Protein AF-A0A3T0T457-F1 (afdb_monomer_lite)

Organism: NCBI:txid1328866

Structure (mmCIF, N/CA/C/O backbone):
data_AF-A0A3T0T457-F1
#
_entry.id   AF-A0A3T0T457-F1
#
loop_
_atom_site.group_PDB
_atom_site.id
_atom_site.type_symbol
_atom_site.label_atom_id
_atom_site.label_alt_id
_atom_site.label_comp_id
_atom_site.label_asym_id
_atom_site.label_entity_id
_atom_site.label_seq_id
_atom_site.pdbx_PDB_ins_code
_atom_site.Cartn_x
_atom_site.Cartn_y
_atom_site.Cartn_z
_atom_site.occupancy
_atom_site.B_iso_or_equiv
_atom_site.auth_seq_id
_atom_site.auth_comp_id
_atom_site.auth_asym_id
_atom_site.auth_atom_id
_atom_site.pdbx_PDB_model_num
ATOM 1 N N . MET A 1 1 ? -9.055 -12.510 75.914 1.00 36.12 1 MET A N 1
ATOM 2 C CA . MET A 1 1 ? -7.753 -12.843 76.543 1.00 36.12 1 MET A CA 1
ATOM 3 C C . MET A 1 1 ? -7.324 -14.249 76.112 1.00 36.12 1 MET A C 1
ATOM 5 O O . MET A 1 1 ? -8.163 -15.136 76.120 1.00 36.12 1 MET A O 1
ATOM 9 N N . ARG A 1 2 ? -6.047 -14.472 75.761 1.00 38.47 2 ARG A N 1
ATOM 10 C CA . ARG A 1 2 ? -5.352 -15.776 75.961 1.00 38.47 2 ARG A CA 1
ATOM 11 C C . ARG A 1 2 ? -5.022 -15.879 77.475 1.00 38.47 2 ARG A C 1
ATOM 13 O O . ARG A 1 2 ? -4.857 -14.787 78.027 1.00 38.47 2 ARG A O 1
ATOM 20 N N . PRO A 1 3 ? -4.863 -17.054 78.156 1.00 49.47 3 PRO A N 1
ATOM 21 C CA . PRO A 1 3 ? -3.730 -17.975 77.872 1.00 49.47 3 PRO A CA 1
ATOM 22 C C . PRO A 1 3 ? -3.736 -19.466 78.374 1.00 49.47 3 PRO A C 1
ATOM 24 O O . PRO A 1 3 ? -3.992 -19.708 79.543 1.00 49.47 3 PRO A O 1
ATOM 27 N N . ARG A 1 4 ? -3.123 -20.385 77.580 1.00 38.81 4 ARG A N 1
ATOM 28 C CA . ARG A 1 4 ? -2.201 -21.506 78.007 1.00 38.81 4 ARG A CA 1
ATOM 29 C C . ARG A 1 4 ? -2.805 -22.659 78.885 1.00 38.81 4 ARG A C 1
ATOM 31 O O . ARG A 1 4 ? -3.851 -22.468 79.472 1.00 38.81 4 ARG A O 1
ATOM 38 N N . LEU A 1 5 ? -2.258 -23.884 79.074 1.00 37.03 5 LEU A N 1
ATOM 39 C CA . LEU A 1 5 ? -1.148 -24.742 78.541 1.00 37.03 5 LEU A CA 1
ATOM 40 C C . LEU A 1 5 ? -1.567 -26.248 78.760 1.00 37.03 5 LEU A C 1
ATOM 42 O O . LEU A 1 5 ? -2.761 -26.448 78.919 1.00 37.03 5 LEU A O 1
ATOM 46 N N . ARG A 1 6 ? -0.816 -27.381 78.800 1.00 36.47 6 ARG A N 1
ATOM 47 C CA . ARG A 1 6 ? 0.597 -27.898 78.791 1.00 36.47 6 ARG A CA 1
ATOM 48 C C . ARG A 1 6 ? 0.526 -29.351 78.193 1.00 36.47 6 ARG A C 1
ATOM 50 O O . ARG A 1 6 ? -0.531 -29.953 78.273 1.00 36.47 6 ARG A O 1
ATOM 57 N N . ARG A 1 7 ? 1.486 -29.891 77.409 1.00 38.91 7 ARG A N 1
ATOM 58 C CA . ARG A 1 7 ? 2.656 -30.778 77.757 1.00 38.91 7 ARG A CA 1
ATOM 59 C C . ARG A 1 7 ? 2.386 -31.906 78.784 1.00 38.91 7 ARG A C 1
ATOM 61 O O . ARG A 1 7 ? 1.737 -31.598 79.770 1.00 38.91 7 ARG A O 1
ATOM 68 N N . ARG A 1 8 ? 2.970 -33.127 78.768 1.00 38.09 8 ARG A N 1
ATOM 69 C CA . ARG A 1 8 ? 3.827 -34.020 77.896 1.00 38.09 8 ARG A CA 1
ATOM 70 C C . ARG A 1 8 ? 3.791 -35.440 78.579 1.00 38.09 8 ARG A C 1
ATOM 72 O O . ARG A 1 8 ? 3.168 -35.517 79.630 1.00 38.09 8 ARG A O 1
ATOM 79 N N . LEU A 1 9 ? 4.387 -36.583 78.184 1.00 30.64 9 LEU A N 1
ATOM 80 C CA . LEU A 1 9 ? 5.383 -37.071 77.184 1.00 30.64 9 LEU A CA 1
ATOM 81 C C . LEU A 1 9 ? 4.732 -38.168 76.269 1.00 30.64 9 LEU A C 1
ATOM 83 O O . LEU A 1 9 ? 3.527 -38.340 76.387 1.00 30.64 9 LEU A O 1
ATOM 87 N N . LEU A 1 10 ? 5.314 -38.878 75.274 1.00 31.39 10 LEU A N 1
ATOM 88 C CA . LEU A 1 10 ? 6.668 -39.251 74.765 1.00 31.39 10 LEU A CA 1
ATOM 89 C C . LEU A 1 10 ? 7.248 -40.626 75.219 1.00 31.39 10 LEU A C 1
ATOM 91 O O . LEU A 1 10 ? 7.664 -40.768 76.364 1.00 31.39 10 LEU A O 1
ATOM 95 N N . ALA A 1 11 ? 7.368 -41.577 74.275 1.00 28.30 11 ALA A N 1
ATOM 96 C CA . ALA A 1 11 ? 8.232 -42.773 74.306 1.00 28.30 11 ALA A CA 1
ATOM 97 C C . ALA A 1 11 ? 8.593 -43.213 72.860 1.00 28.30 11 ALA A C 1
ATOM 99 O O . ALA A 1 11 ? 7.909 -42.825 71.914 1.00 28.30 11 ALA A O 1
ATOM 100 N N . ALA A 1 12 ? 9.674 -43.980 72.692 1.00 30.36 12 ALA A N 1
ATOM 101 C CA . ALA A 1 12 ? 10.321 -44.392 71.429 1.00 30.36 12 ALA A CA 1
ATOM 102 C C . ALA A 1 12 ? 10.976 -45.784 71.645 1.00 30.36 12 ALA A C 1
ATOM 104 O O . ALA A 1 12 ? 11.014 -46.227 72.790 1.00 30.36 12 ALA A O 1
ATOM 105 N N . ALA A 1 13 ? 11.599 -46.505 70.705 1.00 29.23 13 ALA A N 1
ATOM 106 C CA . ALA A 1 13 ? 11.472 -46.721 69.251 1.00 29.23 13 ALA A CA 1
ATOM 107 C C . ALA A 1 13 ? 12.396 -47.924 68.907 1.00 29.23 13 ALA A C 1
ATOM 109 O O . ALA A 1 13 ? 13.307 -48.216 69.682 1.00 29.23 13 ALA A O 1
ATOM 110 N N . ALA A 1 14 ? 12.219 -48.608 67.771 1.00 27.20 14 ALA A N 1
ATOM 111 C CA . ALA A 1 14 ? 13.146 -49.659 67.318 1.00 27.20 14 ALA A CA 1
ATOM 112 C C . ALA A 1 14 ? 13.167 -49.785 65.784 1.00 27.20 14 ALA A C 1
ATOM 114 O O . ALA A 1 14 ? 12.174 -49.480 65.125 1.00 27.20 14 ALA A O 1
ATOM 115 N N . LEU A 1 15 ? 14.299 -50.231 65.229 1.00 27.52 15 LEU A N 1
ATOM 116 C CA . LEU A 1 15 ? 14.554 -50.350 63.789 1.00 27.52 15 LEU A CA 1
ATOM 117 C C . LEU A 1 15 ? 15.256 -51.686 63.487 1.00 27.52 15 LEU A C 1
ATOM 119 O O . LEU A 1 15 ? 16.107 -52.112 64.265 1.00 27.52 15 LEU A O 1
ATOM 123 N N . ALA A 1 16 ? 14.952 -52.307 62.347 1.00 27.03 16 ALA A N 1
ATOM 124 C CA . ALA A 1 16 ? 15.720 -53.415 61.773 1.00 27.03 16 ALA A CA 1
ATOM 125 C C . ALA A 1 16 ? 15.585 -53.398 60.238 1.00 27.03 16 ALA A C 1
ATOM 127 O O . ALA A 1 16 ? 14.538 -53.009 59.723 1.00 27.03 16 ALA A O 1
ATOM 128 N N . ALA A 1 17 ? 16.632 -53.799 59.513 1.00 27.52 17 ALA A N 1
ATOM 129 C CA . ALA A 1 17 ? 16.682 -53.786 58.047 1.00 27.52 17 ALA A CA 1
ATOM 130 C C . ALA A 1 17 ? 17.483 -54.984 57.498 1.00 27.52 17 ALA A C 1
ATOM 132 O O . ALA A 1 17 ? 18.364 -55.500 58.185 1.00 27.52 17 ALA A O 1
ATOM 133 N N . ALA A 1 18 ? 17.191 -55.403 56.261 1.00 26.31 18 ALA A N 1
ATOM 134 C CA . ALA A 1 18 ? 17.888 -56.473 55.534 1.00 26.31 18 ALA A CA 1
ATOM 135 C C . ALA A 1 18 ? 17.881 -56.203 54.010 1.00 26.31 18 ALA A C 1
ATOM 137 O O . ALA A 1 18 ? 17.063 -55.421 53.527 1.00 26.31 18 ALA A O 1
ATOM 138 N N . VAL A 1 19 ? 18.825 -56.799 53.265 1.00 26.03 19 VAL A N 1
ATOM 139 C CA . VAL A 1 19 ? 19.269 -56.370 51.915 1.00 26.03 19 VAL A CA 1
ATOM 140 C C . VAL A 1 19 ? 19.762 -57.591 51.107 1.00 26.03 19 VAL A C 1
ATOM 142 O O . VAL A 1 19 ? 20.395 -58.451 51.710 1.00 26.03 19 VAL A O 1
ATOM 145 N N . ALA A 1 20 ? 19.625 -57.726 49.776 1.00 26.89 20 ALA A N 1
ATOM 146 C CA . ALA A 1 20 ? 18.696 -57.181 48.760 1.00 26.89 20 ALA A CA 1
ATOM 147 C C . ALA A 1 20 ? 18.979 -57.868 47.387 1.00 26.89 20 ALA A C 1
ATOM 149 O O . ALA A 1 20 ? 19.983 -58.565 47.264 1.00 26.89 20 ALA A O 1
ATOM 150 N N . VAL A 1 21 ? 18.173 -57.556 46.350 1.00 32.72 21 VAL A N 1
ATOM 151 C CA . VAL A 1 21 ? 18.371 -57.850 44.894 1.00 32.72 21 VAL A CA 1
ATOM 152 C C . VAL A 1 21 ? 18.404 -59.357 44.486 1.00 32.72 21 VAL A C 1
ATOM 154 O O . VAL A 1 21 ? 18.547 -60.186 45.382 1.00 32.72 21 VAL A O 1
ATOM 157 N N . PRO A 1 22 ? 18.156 -59.771 43.204 1.00 33.41 22 PRO A N 1
ATOM 158 C CA . PRO A 1 22 ? 18.550 -59.139 41.925 1.00 33.41 22 PRO A CA 1
ATOM 159 C C . PRO A 1 22 ? 17.464 -58.833 40.851 1.00 33.41 22 PRO A C 1
ATOM 161 O O . PRO A 1 22 ? 16.509 -59.573 40.653 1.00 33.41 22 PRO A O 1
ATOM 164 N N . SER A 1 23 ? 17.737 -57.758 40.095 1.00 28.05 23 SER A N 1
ATOM 165 C CA . SER A 1 23 ? 17.578 -57.551 38.631 1.00 28.05 23 SER A CA 1
ATOM 166 C C . SER A 1 23 ? 16.238 -57.712 37.868 1.00 28.05 23 SER A C 1
ATOM 168 O O . SER A 1 23 ? 15.911 -58.770 37.346 1.00 28.05 23 SER A O 1
ATOM 170 N N . ALA A 1 24 ? 15.585 -56.560 37.662 1.00 29.47 24 ALA A N 1
ATOM 171 C CA . ALA A 1 24 ? 15.064 -55.960 36.410 1.00 29.47 24 ALA A CA 1
ATOM 172 C C . ALA A 1 24 ? 14.794 -56.766 35.105 1.00 29.47 24 ALA A C 1
ATOM 174 O O . ALA A 1 24 ? 15.698 -57.380 34.549 1.00 29.47 24 ALA A O 1
ATOM 175 N N . VAL A 1 25 ? 13.635 -56.467 34.484 1.00 26.80 25 VAL A N 1
ATOM 176 C CA . VAL A 1 25 ? 13.472 -55.970 33.085 1.00 26.80 25 VAL A CA 1
ATOM 177 C C . VAL A 1 25 ? 12.367 -54.887 33.100 1.00 26.80 25 VAL A C 1
ATOM 179 O O . VAL A 1 25 ? 11.527 -54.904 33.998 1.00 26.80 25 VAL A O 1
ATOM 182 N N . ALA A 1 26 ? 12.356 -53.933 32.157 1.00 31.86 26 ALA A N 1
ATOM 183 C CA . ALA A 1 26 ? 11.389 -52.825 32.110 1.00 31.86 26 ALA A CA 1
ATOM 184 C C . ALA A 1 26 ? 10.618 -52.728 30.777 1.00 31.86 26 ALA A C 1
ATOM 186 O O . ALA A 1 26 ? 11.188 -52.949 29.712 1.00 31.86 26 ALA A O 1
ATOM 187 N N . VAL A 1 27 ? 9.352 -52.295 30.849 1.00 29.97 27 VAL A N 1
ATOM 188 C CA . VAL A 1 27 ? 8.579 -51.692 29.744 1.00 29.97 27 VAL A CA 1
ATOM 189 C C . VAL A 1 27 ? 7.778 -50.528 30.337 1.00 29.97 27 VAL A C 1
ATOM 191 O O . VAL A 1 27 ? 7.175 -50.681 31.398 1.00 29.97 27 VAL A O 1
ATOM 194 N N . GLY A 1 28 ? 7.804 -49.358 29.696 1.00 27.73 28 GLY A N 1
ATOM 195 C CA . GLY A 1 28 ? 7.124 -48.153 30.182 1.00 27.73 28 GLY A CA 1
ATOM 196 C C . GLY A 1 28 ? 5.763 -47.918 29.523 1.00 27.73 28 GLY A C 1
ATOM 197 O O . GLY A 1 28 ? 5.590 -48.193 28.340 1.00 27.73 28 GLY A O 1
ATOM 198 N N . GLY A 1 29 ? 4.826 -47.345 30.280 1.00 27.73 29 GLY A N 1
ATOM 199 C CA . GLY A 1 29 ? 3.584 -46.760 29.769 1.00 27.73 29 GLY A CA 1
ATOM 200 C C . GLY A 1 29 ? 3.409 -45.362 30.355 1.00 27.73 29 GLY A C 1
ATOM 201 O O . GLY A 1 29 ? 3.376 -45.211 31.575 1.00 27.73 29 GLY A O 1
ATOM 202 N N . ALA A 1 30 ? 3.357 -44.338 29.503 1.00 31.59 30 ALA A N 1
ATOM 203 C CA . ALA A 1 30 ? 3.168 -42.955 29.937 1.00 31.59 30 ALA A CA 1
ATOM 204 C C . ALA A 1 30 ? 1.694 -42.672 30.278 1.00 31.59 30 ALA A C 1
ATOM 206 O O . ALA A 1 30 ? 0.788 -43.309 29.739 1.00 31.59 30 ALA A O 1
ATOM 207 N N . ALA A 1 31 ? 1.456 -41.698 31.160 1.00 31.09 31 ALA A N 1
ATOM 208 C CA . ALA A 1 31 ? 0.109 -41.214 31.452 1.00 31.09 31 ALA A CA 1
ATOM 209 C C . ALA A 1 31 ? -0.543 -40.603 30.190 1.00 31.09 31 ALA A C 1
ATOM 211 O O . ALA A 1 31 ? 0.175 -40.039 29.358 1.00 31.09 31 ALA A O 1
ATOM 212 N N . PRO A 1 32 ? -1.880 -40.683 30.034 1.00 31.78 32 PRO A N 1
ATOM 213 C CA . PRO A 1 32 ? -2.566 -40.060 28.907 1.00 31.78 32 PRO A CA 1
ATOM 214 C C . PRO A 1 32 ? -2.315 -38.549 28.911 1.00 31.78 32 PRO A C 1
ATOM 216 O O . PRO A 1 32 ? -2.485 -37.884 29.935 1.00 31.78 32 PRO A O 1
ATOM 219 N N . ALA A 1 33 ? -1.891 -38.016 27.766 1.00 31.05 33 ALA A N 1
ATOM 220 C CA . ALA A 1 33 ? -1.636 -36.592 27.614 1.00 31.05 33 ALA A CA 1
ATOM 221 C C . ALA A 1 33 ? -2.927 -35.788 27.821 1.00 31.05 33 ALA A C 1
ATOM 223 O O . ALA A 1 33 ? -4.001 -36.193 27.372 1.00 31.05 33 ALA A O 1
ATOM 224 N N . ALA A 1 34 ? -2.810 -34.623 28.462 1.00 31.53 34 ALA A N 1
ATOM 225 C CA . ALA A 1 34 ? -3.880 -33.639 28.431 1.00 31.53 34 ALA A CA 1
ATOM 226 C C . ALA A 1 34 ? -4.144 -33.253 26.969 1.00 31.53 34 ALA A C 1
ATOM 228 O O . ALA A 1 34 ? -3.203 -32.955 26.229 1.00 31.53 34 ALA A O 1
ATOM 229 N N . VAL A 1 35 ? -5.413 -33.261 26.557 1.00 33.94 35 VAL A N 1
ATOM 230 C CA . VAL A 1 35 ? -5.806 -32.698 25.263 1.00 33.94 35 VAL A CA 1
ATOM 231 C C . VAL A 1 35 ? -5.487 -31.211 25.328 1.00 33.94 35 VAL A C 1
ATOM 233 O O . VAL A 1 35 ? -6.087 -30.486 26.120 1.00 33.94 35 VAL A O 1
ATOM 236 N N . ALA A 1 36 ? -4.497 -30.776 24.550 1.00 31.73 36 ALA A N 1
ATOM 237 C CA . ALA A 1 36 ? -4.209 -29.362 24.405 1.00 31.73 36 ALA A CA 1
ATOM 238 C C . ALA A 1 36 ? -5.434 -28.702 23.771 1.00 31.73 36 ALA A C 1
ATOM 240 O O . ALA A 1 36 ? -5.871 -29.123 22.699 1.00 31.73 36 ALA A O 1
ATOM 241 N N . ASP A 1 37 ? -5.984 -27.693 24.442 1.00 31.58 37 ASP A N 1
ATOM 242 C CA . ASP A 1 37 ? -7.051 -26.876 23.883 1.00 31.58 37 ASP A CA 1
ATOM 243 C C . ASP A 1 37 ? -6.456 -26.044 22.744 1.00 31.58 37 ASP A C 1
ATOM 245 O O . ASP A 1 37 ? -5.829 -25.002 22.958 1.00 31.58 37 ASP A O 1
ATOM 249 N N . THR A 1 38 ? -6.548 -26.571 21.522 1.00 33.62 38 THR A N 1
ATOM 250 C CA . THR A 1 38 ? -6.088 -25.893 20.313 1.00 33.62 38 THR A CA 1
ATOM 251 C C . THR A 1 38 ? -7.089 -24.809 19.951 1.00 33.62 38 THR A C 1
ATOM 253 O O . THR A 1 38 ? -7.821 -24.927 18.965 1.00 33.62 38 THR A O 1
ATOM 256 N N . ALA A 1 39 ? -7.092 -23.737 20.745 1.00 35.38 39 ALA A N 1
ATOM 257 C CA . ALA A 1 39 ? -7.623 -22.452 20.334 1.00 35.38 39 ALA A CA 1
ATOM 258 C C . ALA A 1 39 ? -7.032 -22.140 18.954 1.00 35.38 39 ALA A C 1
ATOM 260 O O . ALA A 1 39 ? -5.817 -21.974 18.810 1.00 35.38 39 ALA A O 1
ATOM 261 N N . SER A 1 40 ? -7.885 -22.154 17.928 1.00 32.22 40 SER A N 1
ATOM 262 C CA . SER A 1 40 ? -7.472 -21.925 16.547 1.00 32.22 40 SER A CA 1
ATOM 263 C C . SER A 1 40 ? -6.995 -20.486 16.434 1.00 32.22 40 SER A C 1
ATOM 265 O O . SER A 1 40 ? -7.812 -19.580 16.277 1.00 32.22 40 SER A O 1
ATOM 267 N N . ALA A 1 41 ? -5.682 -20.282 16.565 1.00 50.31 41 ALA A N 1
ATOM 268 C CA . ALA A 1 41 ? -5.071 -18.966 16.537 1.00 50.31 41 ALA A CA 1
ATOM 269 C C . ALA A 1 41 ? -5.491 -18.248 15.252 1.00 50.31 41 ALA A C 1
ATOM 271 O O . ALA A 1 41 ? -5.135 -18.673 14.150 1.00 50.31 41 ALA A O 1
ATOM 272 N N . VAL A 1 42 ? -6.280 -17.182 15.404 1.00 58.69 42 VAL A N 1
ATOM 273 C CA . VAL A 1 42 ? -6.613 -16.287 14.297 1.00 58.69 42 VAL A CA 1
ATOM 274 C C . VAL A 1 42 ? -5.276 -15.756 13.774 1.00 58.69 42 VAL A C 1
ATOM 276 O O . VAL A 1 42 ? -4.505 -15.223 14.575 1.00 58.69 42 VAL A O 1
ATOM 279 N N . PRO A 1 43 ? -4.941 -15.965 12.489 1.00 75.06 43 PRO A N 1
ATOM 280 C CA . PRO A 1 43 ? -3.635 -15.580 11.976 1.00 75.06 43 PRO A CA 1
ATOM 281 C C . PRO A 1 43 ? -3.469 -14.062 12.058 1.00 75.06 43 PRO A C 1
ATOM 283 O O . PRO A 1 43 ? -4.415 -13.331 11.760 1.00 75.06 43 PRO A O 1
ATOM 286 N N . ASP A 1 44 ? -2.263 -13.612 12.427 1.00 90.75 44 AS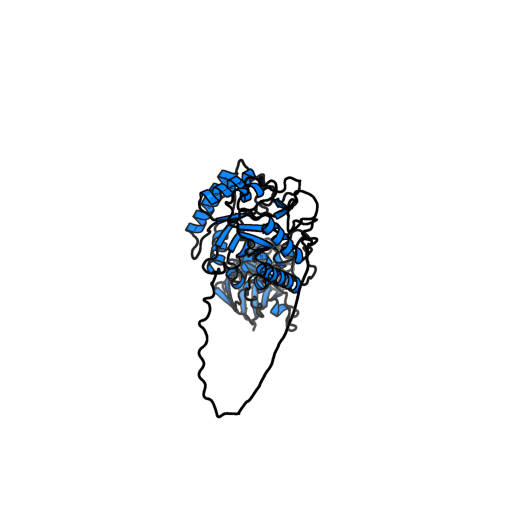P A N 1
ATOM 287 C CA . ASP A 1 44 ? -1.870 -12.200 12.392 1.00 90.75 44 ASP A CA 1
ATOM 288 C C . ASP A 1 44 ? -2.365 -11.538 11.094 1.00 90.75 44 ASP A C 1
ATOM 290 O O . ASP A 1 44 ? -2.108 -12.052 9.998 1.00 90.75 44 ASP A O 1
ATOM 294 N N . LEU A 1 45 ? -3.025 -10.384 11.192 1.00 96.50 45 LEU A N 1
ATOM 295 C CA . LEU A 1 45 ? -3.328 -9.577 10.015 1.00 96.50 45 LEU A CA 1
ATOM 296 C C . LEU A 1 45 ? -2.035 -8.934 9.499 1.00 96.50 45 LEU A C 1
ATOM 298 O O . LEU A 1 45 ? -1.271 -8.321 10.246 1.00 96.50 45 LEU A O 1
ATOM 302 N N . ARG A 1 46 ? -1.792 -9.107 8.205 1.00 97.94 46 ARG A N 1
ATOM 303 C CA . ARG A 1 46 ? -0.632 -8.620 7.460 1.00 97.94 46 ARG A CA 1
ATOM 304 C C . ARG A 1 46 ? -1.198 -7.830 6.298 1.00 97.94 46 ARG A C 1
ATOM 306 O O . ARG A 1 46 ? -1.582 -8.406 5.275 1.00 97.94 46 ARG A O 1
ATOM 313 N N . VAL A 1 47 ? -1.406 -6.544 6.566 1.00 98.62 47 VAL A N 1
ATOM 314 C CA . VAL A 1 47 ? -2.221 -5.653 5.741 1.00 98.62 47 VAL A CA 1
ATOM 315 C C . VAL A 1 47 ? -1.315 -4.814 4.855 1.00 98.62 47 VAL A C 1
ATOM 317 O O . VAL A 1 47 ? -0.475 -4.070 5.356 1.00 98.62 47 VAL A O 1
ATOM 320 N N . SER A 1 48 ? -1.507 -4.902 3.546 1.00 98.50 48 SER A N 1
ATOM 321 C CA . SER A 1 48 ? -0.686 -4.180 2.575 1.00 98.50 48 SER A CA 1
ATOM 322 C C . SER A 1 48 ? -1.513 -3.210 1.756 1.00 98.50 48 SER A C 1
ATOM 324 O O . SER A 1 48 ? -2.427 -3.628 1.044 1.00 98.50 48 SER A O 1
ATOM 326 N N . TYR A 1 49 ? -1.139 -1.932 1.781 1.00 98.31 49 TYR A N 1
ATOM 327 C CA . TYR A 1 49 ? -1.601 -0.991 0.766 1.00 98.31 49 TYR A CA 1
ATOM 328 C C . TYR A 1 49 ? -0.901 -1.246 -0.570 1.00 98.31 49 TYR A C 1
ATOM 330 O O . TYR A 1 49 ? 0.305 -1.509 -0.619 1.00 98.31 49 TYR A O 1
ATOM 338 N N . LEU A 1 50 ? -1.668 -1.132 -1.653 1.00 96.62 50 LEU A N 1
ATOM 339 C CA . LEU A 1 50 ? -1.208 -1.225 -3.034 1.00 96.62 50 LEU A CA 1
ATOM 340 C C . LEU A 1 50 ? -1.735 -0.038 -3.839 1.00 96.62 50 LEU A C 1
ATOM 342 O O . LEU A 1 50 ? -2.915 0.024 -4.178 1.00 96.62 50 LEU A O 1
ATOM 346 N N . GLN A 1 51 ? -0.844 0.898 -4.160 1.00 91.62 51 GLN A N 1
ATOM 347 C CA . GLN A 1 51 ? -1.132 2.076 -4.971 1.00 91.62 51 GLN A CA 1
ATOM 348 C C . GLN A 1 51 ? -1.143 1.684 -6.455 1.00 91.62 51 GLN A C 1
ATOM 350 O O . GLN A 1 51 ? -0.098 1.606 -7.108 1.00 91.62 51 GLN A O 1
ATOM 355 N N . LEU A 1 52 ? -2.329 1.396 -6.990 1.00 86.94 52 LEU A N 1
ATOM 356 C CA . LEU A 1 52 ? -2.484 0.743 -8.297 1.00 86.94 52 LEU A CA 1
ATOM 357 C C . LEU A 1 52 ? -2.095 1.648 -9.476 1.00 86.94 52 LEU A C 1
ATOM 359 O O . LEU A 1 52 ? -1.518 1.171 -10.451 1.00 86.94 52 LEU A O 1
ATOM 363 N N . GLY A 1 53 ? -2.318 2.961 -9.355 1.00 81.31 53 GLY A N 1
ATOM 364 C CA . GLY A 1 53 ? -1.907 3.947 -10.363 1.00 81.31 53 GLY A CA 1
ATOM 365 C C . GLY A 1 53 ? -0.386 4.113 -10.511 1.00 81.31 53 GLY A C 1
ATOM 366 O O . GLY A 1 53 ? 0.082 4.628 -11.523 1.00 81.31 53 GLY A O 1
ATOM 367 N N . ALA A 1 54 ? 0.415 3.651 -9.544 1.00 81.75 54 ALA A N 1
ATOM 368 C CA . ALA A 1 54 ? 1.874 3.763 -9.571 1.00 81.75 54 ALA A CA 1
ATOM 369 C C . ALA A 1 54 ? 2.522 2.594 -10.347 1.00 81.75 54 ALA A C 1
ATOM 371 O O . ALA A 1 54 ? 3.383 1.889 -9.814 1.00 81.75 54 ALA A O 1
ATOM 372 N N . THR A 1 55 ? 2.104 2.355 -11.598 1.00 71.31 55 THR A N 1
ATOM 373 C CA . THR A 1 55 ? 2.343 1.089 -12.332 1.00 71.31 55 THR A CA 1
ATOM 374 C C . THR A 1 55 ? 3.809 0.641 -12.385 1.00 71.31 55 THR A C 1
ATOM 376 O O . THR A 1 55 ? 4.093 -0.542 -12.206 1.00 71.31 55 THR A O 1
ATOM 379 N N . GLY A 1 56 ? 4.758 1.570 -12.547 1.00 71.44 56 GLY A N 1
ATOM 380 C CA . GLY A 1 56 ? 6.196 1.267 -12.562 1.00 71.44 56 GLY A CA 1
ATOM 381 C C . GLY A 1 56 ? 6.740 0.711 -11.235 1.00 71.44 56 GLY A C 1
ATOM 382 O O . GLY A 1 56 ? 7.696 -0.060 -11.243 1.00 71.44 56 GLY A O 1
ATOM 383 N N . SER A 1 57 ? 6.112 1.043 -10.102 1.00 81.25 57 SER A N 1
ATOM 384 C CA . SER A 1 57 ? 6.408 0.444 -8.788 1.00 81.25 57 SER A CA 1
ATOM 385 C C . SER A 1 57 ? 5.651 -0.868 -8.571 1.00 81.25 57 SER A C 1
ATOM 387 O O . SER A 1 57 ? 6.233 -1.845 -8.114 1.00 81.25 57 SER A O 1
ATOM 389 N N . LEU A 1 58 ? 4.387 -0.943 -9.008 1.00 85.06 58 LEU A N 1
ATOM 390 C CA . LEU A 1 58 ? 3.583 -2.171 -9.004 1.00 85.06 58 LEU A CA 1
ATOM 391 C C . LEU A 1 58 ? 4.243 -3.288 -9.840 1.00 85.06 58 LEU A C 1
ATOM 393 O O . LEU A 1 58 ? 4.055 -4.475 -9.570 1.00 85.06 58 LEU A O 1
ATOM 397 N N . ALA A 1 59 ? 5.043 -2.922 -10.845 1.00 77.75 59 ALA A N 1
ATOM 398 C CA . ALA A 1 59 ? 5.863 -3.837 -11.633 1.00 77.75 59 ALA A CA 1
ATOM 399 C C . ALA A 1 59 ? 7.028 -4.475 -10.846 1.00 77.75 59 ALA A C 1
ATOM 401 O O . ALA A 1 59 ? 7.417 -5.584 -11.193 1.00 77.75 59 ALA A O 1
ATOM 402 N N . GLN A 1 60 ? 7.550 -3.812 -9.804 1.00 80.81 60 GLN A N 1
ATOM 403 C CA . GLN A 1 60 ? 8.726 -4.234 -9.019 1.00 80.81 60 GLN A CA 1
ATOM 404 C C . GLN A 1 60 ? 8.401 -5.160 -7.839 1.00 80.81 60 GLN A C 1
ATOM 406 O O . GLN A 1 60 ? 9.302 -5.803 -7.302 1.00 80.81 60 GLN A O 1
ATOM 411 N N . ILE A 1 61 ? 7.136 -5.215 -7.419 1.00 87.56 61 ILE A N 1
ATOM 412 C CA . ILE A 1 61 ? 6.708 -6.004 -6.260 1.00 87.56 61 ILE A CA 1
ATOM 413 C C . ILE A 1 61 ? 6.874 -7.495 -6.564 1.00 87.56 61 ILE A C 1
ATOM 415 O O . ILE A 1 61 ? 6.309 -8.008 -7.533 1.00 87.56 61 ILE A O 1
ATOM 419 N N . ASP A 1 62 ? 7.653 -8.179 -5.725 1.00 87.69 62 ASP A N 1
ATOM 420 C CA . ASP A 1 62 ? 7.864 -9.621 -5.826 1.00 87.69 62 ASP A CA 1
ATOM 421 C C . ASP A 1 62 ? 6.571 -10.363 -5.429 1.00 87.69 62 ASP A C 1
ATOM 423 O O . ASP A 1 62 ? 5.976 -10.023 -4.397 1.00 87.69 62 ASP A O 1
ATOM 427 N N . PRO A 1 63 ? 6.136 -11.394 -6.181 1.00 89.50 63 PRO A N 1
ATOM 428 C CA . PRO A 1 63 ? 4.960 -12.188 -5.827 1.00 89.50 63 PRO A CA 1
ATOM 429 C C . PRO A 1 63 ? 5.001 -12.746 -4.396 1.00 89.50 63 PRO A C 1
ATOM 431 O O . PRO A 1 63 ? 3.953 -12.902 -3.775 1.00 89.50 63 PRO A O 1
ATOM 434 N N . ALA A 1 64 ? 6.188 -12.994 -3.826 1.00 90.81 64 ALA A N 1
ATOM 435 C CA . ALA A 1 64 ? 6.323 -13.449 -2.443 1.00 90.81 64 ALA A CA 1
ATOM 436 C C . ALA A 1 64 ? 5.888 -12.406 -1.390 1.00 90.81 64 ALA A C 1
ATOM 438 O O . ALA A 1 64 ? 5.501 -12.800 -0.291 1.00 90.81 64 ALA A O 1
ATOM 439 N N . GLY A 1 65 ? 5.922 -11.104 -1.703 1.00 93.38 65 GLY A N 1
ATOM 440 C CA . GLY A 1 65 ? 5.406 -10.039 -0.828 1.00 93.38 65 GLY A CA 1
ATOM 441 C C . GLY A 1 65 ? 3.879 -9.952 -0.853 1.00 93.38 65 GLY A C 1
ATOM 442 O O . GLY A 1 65 ? 3.227 -9.874 0.191 1.00 93.38 65 GLY A O 1
ATOM 443 N N . ILE A 1 66 ? 3.294 -10.072 -2.048 1.00 95.12 66 ILE A N 1
ATOM 444 C CA . ILE A 1 66 ? 1.838 -10.147 -2.234 1.00 95.12 66 ILE A CA 1
ATOM 445 C C . ILE A 1 66 ? 1.285 -11.407 -1.545 1.00 95.12 66 ILE A C 1
ATOM 447 O O . ILE A 1 66 ? 0.362 -11.307 -0.741 1.00 95.12 66 ILE A O 1
ATOM 451 N N . ALA A 1 67 ? 1.915 -12.569 -1.745 1.00 94.75 67 ALA A N 1
ATOM 452 C CA . ALA A 1 67 ? 1.537 -13.829 -1.097 1.00 94.75 67 ALA A CA 1
ATOM 453 C C . ALA A 1 67 ? 1.779 -13.869 0.429 1.00 94.75 67 ALA A C 1
ATOM 455 O O . ALA A 1 67 ? 1.203 -14.715 1.119 1.00 94.75 67 ALA A O 1
ATOM 456 N N . ALA A 1 68 ? 2.625 -12.989 0.980 1.00 96.06 68 ALA A N 1
ATOM 457 C CA . ALA A 1 68 ? 2.798 -12.850 2.428 1.00 96.06 68 ALA A CA 1
ATOM 458 C C . ALA A 1 68 ? 1.673 -12.027 3.079 1.00 96.06 68 ALA A C 1
ATOM 460 O O . ALA A 1 68 ? 1.351 -12.241 4.250 1.00 96.06 68 ALA A O 1
ATOM 461 N N . SER A 1 69 ? 1.046 -11.124 2.327 1.00 97.50 69 SER A N 1
ATOM 462 C CA . SER A 1 69 ? -0.117 -10.360 2.785 1.00 97.50 69 SER A CA 1
ATOM 463 C C . SER A 1 69 ? -1.337 -11.282 2.941 1.00 97.50 69 SER A C 1
ATOM 465 O O . SER A 1 69 ? -1.469 -12.277 2.231 1.00 97.50 69 SER A O 1
ATOM 467 N N . ASN A 1 70 ? -2.230 -10.983 3.887 1.00 96.88 70 ASN A N 1
ATOM 468 C CA . ASN A 1 70 ? -3.537 -11.660 4.008 1.00 96.88 70 ASN A CA 1
ATOM 469 C C . ASN A 1 70 ? -4.726 -10.687 4.091 1.00 96.88 70 ASN A C 1
ATOM 471 O O . ASN A 1 70 ? -5.879 -11.117 4.050 1.00 96.88 70 ASN A O 1
ATOM 475 N N . VAL A 1 71 ? -4.448 -9.384 4.129 1.00 98.38 71 VAL A N 1
ATOM 476 C CA . VAL A 1 71 ? -5.388 -8.332 3.748 1.00 98.38 71 VAL A CA 1
ATOM 477 C C . VAL A 1 71 ? -4.673 -7.442 2.738 1.00 98.38 71 VAL A C 1
ATOM 479 O O . VAL A 1 71 ? -3.530 -7.038 2.963 1.00 98.38 71 VAL A O 1
ATOM 482 N N . ILE A 1 72 ? -5.332 -7.138 1.629 1.00 98.62 72 ILE A N 1
ATOM 483 C CA . ILE A 1 72 ? -4.822 -6.246 0.591 1.00 98.62 72 ILE A CA 1
ATOM 484 C C . ILE A 1 72 ? -5.777 -5.066 0.459 1.00 98.62 72 ILE A C 1
ATOM 486 O O . ILE A 1 72 ? -6.993 -5.243 0.390 1.00 98.62 72 ILE A O 1
ATOM 490 N N . VAL A 1 73 ? -5.216 -3.858 0.450 1.00 98.81 73 VAL A N 1
ATOM 491 C CA . VAL A 1 73 ? -5.958 -2.603 0.350 1.00 98.81 73 VAL A CA 1
ATOM 492 C C . VAL A 1 73 ? -5.581 -1.905 -0.951 1.00 98.81 73 VAL A C 1
ATOM 494 O O . VAL A 1 73 ? -4.476 -1.383 -1.110 1.00 98.81 73 VAL A O 1
ATOM 497 N N . PHE A 1 74 ? -6.503 -1.918 -1.907 1.00 98.12 74 PHE A N 1
ATOM 498 C CA . PHE A 1 74 ? -6.336 -1.283 -3.206 1.00 98.12 74 PHE A CA 1
ATOM 499 C C . PHE A 1 74 ? -6.542 0.231 -3.092 1.00 98.12 74 PHE A C 1
ATOM 501 O O . PHE A 1 74 ? -7.654 0.701 -2.847 1.00 98.12 74 PHE A O 1
ATOM 508 N N . ALA A 1 75 ? -5.464 0.989 -3.287 1.00 95.06 75 ALA A N 1
ATOM 509 C CA . ALA A 1 75 ? -5.434 2.446 -3.254 1.00 95.06 75 ALA A CA 1
ATOM 510 C C . ALA A 1 75 ? -5.427 3.008 -4.696 1.00 95.06 75 ALA A C 1
ATOM 512 O O . ALA A 1 75 ? -4.487 2.756 -5.456 1.00 95.06 75 ALA A O 1
ATOM 513 N N . PHE A 1 76 ? -6.436 3.756 -5.151 1.00 93.81 76 PHE A N 1
ATOM 514 C CA . PHE A 1 76 ? -7.686 4.165 -4.485 1.00 93.81 76 PHE A CA 1
ATOM 515 C C . PHE A 1 76 ? -8.868 4.098 -5.467 1.00 93.81 76 PHE A C 1
ATOM 517 O O . PHE A 1 76 ? -8.672 4.079 -6.683 1.00 93.81 76 PHE A O 1
ATOM 524 N N . ALA A 1 77 ? -10.094 4.092 -4.942 1.00 94.38 77 ALA A N 1
ATOM 525 C CA . ALA A 1 77 ? -11.319 4.270 -5.718 1.00 94.38 77 ALA A CA 1
ATOM 526 C C . ALA A 1 77 ? -11.459 5.698 -6.270 1.00 94.38 77 ALA A C 1
ATOM 528 O O . ALA A 1 77 ? -11.022 6.665 -5.645 1.00 94.38 77 ALA A O 1
ATOM 529 N N . ASP A 1 78 ? -12.161 5.843 -7.395 1.00 92.19 78 ASP A N 1
ATOM 530 C CA . ASP A 1 78 ? -12.533 7.156 -7.929 1.00 92.19 78 ASP A CA 1
ATOM 531 C C . ASP A 1 78 ? -13.876 7.626 -7.320 1.00 92.19 78 ASP A C 1
ATOM 533 O O . ASP A 1 78 ? -14.906 7.005 -7.586 1.00 92.19 78 ASP A O 1
ATOM 537 N N . PRO A 1 79 ? -13.943 8.726 -6.542 1.00 91.38 79 PRO A N 1
ATOM 538 C CA . PRO A 1 79 ? -15.207 9.235 -5.995 1.00 91.38 79 PRO A CA 1
ATOM 539 C C . PRO A 1 79 ? -16.188 9.782 -7.058 1.00 91.38 79 PRO A C 1
ATOM 541 O O . PRO A 1 79 ? -17.355 10.047 -6.739 1.00 91.38 79 PRO A O 1
ATOM 544 N N . ALA A 1 80 ? -15.753 9.982 -8.308 1.00 91.31 80 ALA A N 1
ATOM 545 C CA . ALA A 1 80 ? -16.567 10.482 -9.417 1.00 91.31 80 ALA A CA 1
ATOM 546 C C . ALA A 1 80 ? -17.180 9.373 -10.299 1.00 91.31 80 ALA A C 1
ATOM 548 O O . ALA A 1 80 ? -18.298 9.555 -10.794 1.00 91.31 80 ALA A O 1
ATOM 549 N N . SER A 1 81 ? -16.497 8.237 -10.468 1.00 91.50 81 SER A N 1
ATOM 550 C CA . SER A 1 81 ? -16.913 7.110 -11.322 1.00 91.50 81 SER A CA 1
ATOM 551 C C . SER A 1 81 ? -17.816 6.089 -10.613 1.00 91.50 81 SER A C 1
ATOM 553 O O . SER A 1 81 ? -17.792 5.940 -9.396 1.00 91.50 81 SER A O 1
ATOM 555 N N . SER A 1 82 ? -18.603 5.337 -11.387 1.00 94.12 82 SER A N 1
ATOM 556 C CA . SER A 1 82 ? -19.322 4.128 -10.946 1.00 94.12 82 SER A CA 1
ATOM 557 C C . SER A 1 82 ? -18.874 2.864 -11.697 1.00 94.12 82 SER A C 1
ATOM 559 O O . SER A 1 82 ? -19.570 1.856 -11.660 1.00 94.12 82 SER A O 1
ATOM 561 N N . THR A 1 83 ? -17.764 2.934 -12.434 1.00 93.25 83 THR A N 1
ATOM 562 C CA . THR A 1 83 ? -17.241 1.864 -13.295 1.00 93.25 83 THR A CA 1
ATOM 563 C C . THR A 1 83 ? -15.756 1.638 -13.044 1.00 93.25 83 THR A C 1
ATOM 565 O O . THR A 1 83 ? -15.008 2.598 -12.848 1.00 93.25 83 THR A O 1
ATOM 568 N N . ALA A 1 84 ? -15.335 0.380 -13.116 1.00 88.62 84 ALA A N 1
ATOM 569 C CA . ALA A 1 84 ? -13.952 -0.056 -13.036 1.00 88.62 84 ALA A CA 1
ATOM 570 C C . ALA A 1 84 ? -13.082 0.605 -14.117 1.00 88.62 84 ALA A C 1
ATOM 572 O O . ALA A 1 84 ? -13.381 0.504 -15.311 1.00 88.62 84 ALA A O 1
ATOM 573 N N . ASP A 1 85 ? -11.978 1.229 -13.706 1.00 90.38 85 ASP A N 1
ATOM 574 C CA . ASP A 1 85 ? -10.949 1.693 -14.635 1.00 90.38 85 ASP A CA 1
ATOM 575 C C . ASP A 1 85 ? -10.185 0.479 -15.211 1.00 90.38 85 ASP A C 1
ATOM 577 O O . ASP A 1 85 ? -9.732 -0.371 -14.437 1.00 90.38 85 ASP A O 1
ATOM 581 N N . PRO A 1 86 ? -10.007 0.357 -16.543 1.00 88.06 86 PRO A N 1
ATOM 582 C CA . PRO A 1 86 ? -9.347 -0.802 -17.144 1.00 88.06 86 PRO A CA 1
ATOM 583 C C . PRO A 1 86 ? -7.897 -1.033 -16.697 1.00 88.06 86 PRO A C 1
ATOM 585 O O . PRO A 1 86 ? -7.473 -2.187 -16.615 1.00 88.06 86 PRO A O 1
ATOM 588 N N . ALA A 1 87 ? -7.129 0.024 -16.404 1.00 85.12 87 ALA A N 1
ATOM 589 C CA . ALA A 1 87 ? -5.745 -0.123 -15.945 1.00 85.12 87 ALA A CA 1
ATOM 590 C C . ALA A 1 87 ? -5.695 -0.606 -14.486 1.00 85.12 87 ALA A C 1
ATOM 592 O O . ALA A 1 87 ? -4.946 -1.526 -14.157 1.00 85.12 87 ALA A O 1
ATOM 593 N N . THR A 1 88 ? -6.557 -0.048 -13.639 1.00 90.69 88 THR A N 1
ATOM 594 C CA . THR A 1 88 ? -6.751 -0.424 -12.234 1.00 90.69 88 THR A CA 1
ATOM 595 C C . THR A 1 88 ? -7.284 -1.855 -12.109 1.00 90.69 88 THR A C 1
ATOM 597 O O . THR A 1 88 ? -6.788 -2.620 -11.288 1.00 90.69 88 THR A O 1
ATOM 600 N N . LEU A 1 89 ? -8.211 -2.272 -12.979 1.00 93.50 89 LEU A N 1
ATOM 601 C CA . LEU A 1 89 ? -8.700 -3.653 -13.072 1.00 93.50 89 LEU A CA 1
ATOM 602 C C . LEU A 1 89 ? -7.572 -4.636 -13.428 1.00 93.50 89 LEU A C 1
ATOM 604 O O . LEU A 1 89 ? -7.432 -5.672 -12.781 1.00 93.50 89 LEU A O 1
ATOM 608 N N . ALA A 1 90 ? -6.743 -4.312 -14.426 1.00 87.88 90 ALA A N 1
ATOM 609 C CA . ALA A 1 90 ? -5.596 -5.144 -14.798 1.00 87.88 90 ALA A CA 1
ATOM 610 C C . ALA A 1 90 ? -4.541 -5.212 -13.675 1.00 87.88 90 ALA A C 1
ATOM 612 O O . ALA A 1 90 ? -3.955 -6.268 -13.428 1.00 87.88 90 ALA A O 1
ATOM 613 N N . ALA A 1 91 ? -4.338 -4.103 -12.959 1.00 90.75 91 ALA A N 1
ATOM 614 C CA . ALA A 1 91 ? -3.478 -4.021 -11.786 1.00 90.75 91 ALA A CA 1
ATOM 615 C C . ALA A 1 91 ? -3.993 -4.894 -10.621 1.00 90.75 91 ALA A C 1
ATOM 617 O O . ALA A 1 91 ? -3.210 -5.647 -10.044 1.00 90.75 91 ALA A O 1
ATOM 618 N N . MET A 1 92 ? -5.298 -4.858 -10.323 1.00 96.00 92 MET A N 1
ATOM 619 C CA . MET A 1 92 ? -5.945 -5.739 -9.338 1.00 96.00 92 MET A CA 1
ATOM 620 C C . MET A 1 92 ? -5.824 -7.215 -9.725 1.00 96.00 92 MET A C 1
ATOM 622 O O . MET A 1 92 ? -5.443 -8.027 -8.885 1.00 96.00 92 MET A O 1
ATOM 626 N N . GLN A 1 93 ? -6.090 -7.573 -10.989 1.00 94.69 93 GLN A N 1
ATOM 627 C CA . GLN A 1 93 ? -6.003 -8.967 -11.437 1.00 94.69 93 GLN A CA 1
ATOM 628 C C . GLN A 1 93 ? -4.579 -9.520 -11.279 1.00 94.69 93 GLN A C 1
ATOM 630 O O . GLN A 1 93 ? -4.426 -10.599 -10.719 1.00 94.69 93 GLN A O 1
ATOM 635 N N . LYS A 1 94 ? -3.533 -8.754 -11.643 1.00 90.62 94 LYS A N 1
ATOM 636 C CA . LYS A 1 94 ? -2.126 -9.154 -11.413 1.00 90.62 94 LYS A CA 1
ATOM 637 C C . LYS A 1 94 ? -1.860 -9.502 -9.940 1.00 90.62 94 LYS A C 1
ATOM 639 O O . LYS A 1 94 ? -1.104 -10.427 -9.657 1.00 90.62 94 LYS A O 1
ATOM 644 N N . VAL A 1 95 ? -2.436 -8.742 -9.010 1.00 94.75 95 VAL A N 1
ATOM 645 C CA . VAL A 1 95 ? -2.258 -8.950 -7.565 1.00 94.75 95 VAL A CA 1
ATOM 646 C C . VAL A 1 95 ? -3.028 -10.185 -7.094 1.00 94.75 95 VAL A C 1
ATOM 648 O O . VAL A 1 95 ? -2.468 -11.017 -6.388 1.00 94.75 95 VAL A O 1
ATOM 651 N N . ILE A 1 96 ? -4.274 -10.347 -7.538 1.00 96.19 96 ILE A N 1
ATOM 652 C CA . ILE A 1 96 ? -5.134 -11.492 -7.205 1.00 96.19 96 ILE A CA 1
ATOM 653 C C . ILE A 1 96 ? -4.597 -12.809 -7.802 1.00 96.19 96 ILE A C 1
ATOM 655 O O . ILE A 1 96 ? -4.723 -13.865 -7.187 1.00 96.19 96 ILE A O 1
ATOM 659 N N . ASP A 1 97 ? -3.896 -12.760 -8.937 1.00 92.81 97 ASP A N 1
ATOM 660 C CA . ASP A 1 97 ? -3.160 -13.903 -9.501 1.00 92.81 97 ASP A CA 1
ATOM 661 C C . ASP A 1 97 ? -1.940 -14.324 -8.646 1.00 92.81 97 ASP A C 1
ATOM 663 O O . ASP A 1 97 ? -1.334 -15.369 -8.899 1.00 92.81 97 ASP A O 1
ATOM 667 N N . GLN A 1 98 ? -1.543 -13.508 -7.659 1.00 93.44 98 GLN A N 1
ATOM 668 C CA . GLN A 1 98 ? -0.324 -13.661 -6.850 1.00 93.44 98 GLN A CA 1
ATOM 669 C C . GLN A 1 98 ? -0.587 -13.741 -5.335 1.00 93.44 98 GLN A C 1
ATOM 671 O O . GLN A 1 98 ? 0.341 -14.013 -4.572 1.00 93.44 98 GLN A O 1
ATOM 676 N N . GLU A 1 99 ? -1.820 -13.519 -4.874 1.00 94.81 99 GLU A N 1
ATOM 677 C CA . GLU A 1 99 ? -2.165 -13.530 -3.450 1.00 94.81 99 GLU A CA 1
ATOM 678 C C . GLU A 1 99 ? -2.313 -14.941 -2.861 1.00 94.81 99 GLU A C 1
ATOM 680 O O . GLU A 1 99 ? -2.533 -15.939 -3.553 1.00 94.81 99 GLU A O 1
ATOM 685 N N . ALA A 1 100 ? -2.232 -15.037 -1.532 1.00 92.88 100 ALA A N 1
ATOM 686 C CA . ALA A 1 100 ? -2.596 -16.260 -0.833 1.00 92.88 100 ALA A CA 1
ATOM 687 C C . ALA A 1 100 ? -4.113 -16.508 -0.932 1.00 92.88 100 ALA A C 1
ATOM 689 O O . ALA A 1 100 ? -4.927 -15.615 -0.695 1.00 92.88 100 ALA A O 1
ATOM 690 N N . LYS A 1 101 ? -4.521 -17.752 -1.217 1.00 91.31 101 LYS A N 1
ATOM 691 C CA . LYS A 1 101 ? -5.945 -18.113 -1.282 1.00 91.31 101 LYS A CA 1
ATOM 692 C C . LYS A 1 101 ? -6.655 -17.777 0.037 1.00 91.31 101 LYS A C 1
ATOM 694 O O . LYS A 1 101 ? -6.410 -18.430 1.051 1.00 91.31 101 LYS A O 1
ATOM 699 N N . GLY A 1 102 ? -7.606 -16.847 -0.024 1.00 91.38 102 GLY A N 1
ATOM 700 C CA . GLY A 1 102 ? -8.368 -16.376 1.135 1.00 91.38 102 GLY A CA 1
ATOM 701 C C . GLY A 1 102 ? -7.902 -15.032 1.701 1.00 91.38 102 GLY A C 1
ATOM 702 O O . GLY A 1 102 ? -8.378 -14.654 2.769 1.00 91.38 102 GLY A O 1
ATOM 703 N N . THR A 1 103 ? -7.011 -14.315 1.008 1.00 96.44 103 THR A N 1
ATOM 704 C CA . THR A 1 103 ? -6.740 -12.896 1.271 1.00 96.44 103 THR A CA 1
ATOM 705 C C . THR A 1 103 ? -8.028 -12.070 1.239 1.00 96.44 103 THR A C 1
ATOM 707 O O . THR A 1 103 ? -8.893 -12.241 0.378 1.00 96.44 103 THR A O 1
ATOM 710 N N . VAL A 1 104 ? -8.158 -11.155 2.199 1.00 97.69 104 VAL A N 1
ATOM 711 C CA . VAL A 1 104 ? -9.252 -10.180 2.257 1.00 97.69 104 VAL A CA 1
ATOM 712 C C . VAL A 1 104 ? -8.878 -8.983 1.390 1.00 97.69 104 VAL A C 1
ATOM 714 O O . VAL A 1 104 ? -8.012 -8.196 1.764 1.00 97.69 104 VAL A O 1
ATOM 717 N N . ASN A 1 105 ? -9.537 -8.827 0.245 1.00 98.62 105 ASN A N 1
ATOM 718 C CA . ASN A 1 105 ? -9.356 -7.658 -0.614 1.00 98.62 105 ASN A CA 1
ATOM 719 C C . ASN A 1 105 ? -10.328 -6.538 -0.229 1.00 98.62 105 ASN A C 1
ATOM 721 O O . ASN A 1 105 ? -11.540 -6.768 -0.136 1.00 98.62 105 ASN A O 1
ATOM 725 N N . LEU A 1 106 ? -9.793 -5.334 -0.040 1.00 98.81 106 LEU A N 1
ATOM 726 C CA . LEU A 1 106 ? -10.507 -4.102 0.289 1.00 98.81 106 LEU A CA 1
ATOM 727 C C . LEU A 1 106 ? -10.212 -3.037 -0.775 1.00 98.81 106 LEU A C 1
ATOM 729 O O . LEU A 1 106 ? -9.077 -2.920 -1.232 1.00 98.81 106 LEU A O 1
ATOM 733 N N . LEU A 1 107 ? -11.210 -2.235 -1.145 1.00 98.38 107 LEU A N 1
ATOM 734 C CA . LEU A 1 107 ? -11.018 -1.051 -1.988 1.00 98.38 107 LEU A CA 1
ATOM 735 C C . LEU A 1 107 ? -11.046 0.208 -1.114 1.00 98.38 107 LEU A C 1
ATOM 737 O O . LEU A 1 107 ? -12.045 0.459 -0.441 1.00 98.38 107 LEU A O 1
ATOM 741 N N . SER A 1 108 ? -9.967 0.990 -1.115 1.00 98.38 108 SER A N 1
ATOM 742 C CA . SER A 1 108 ? -9.870 2.197 -0.290 1.00 98.38 108 SER A CA 1
ATOM 743 C C . SER A 1 108 ? -10.446 3.421 -0.998 1.00 98.38 108 SER A C 1
ATOM 745 O O . SER A 1 108 ? -10.073 3.733 -2.132 1.00 98.38 108 SER A O 1
ATOM 747 N N . LEU A 1 109 ? -11.344 4.132 -0.318 1.00 96.69 109 LEU A N 1
ATOM 748 C CA . LEU A 1 109 ? -11.752 5.491 -0.659 1.00 96.69 109 LEU A CA 1
ATOM 749 C C . LEU A 1 109 ? -10.954 6.449 0.231 1.00 96.69 109 LEU A C 1
ATOM 751 O O . LEU A 1 109 ? -11.236 6.550 1.426 1.00 96.69 109 LEU A O 1
ATOM 755 N N . GLY A 1 110 ? -9.984 7.160 -0.345 1.00 93.44 110 GLY A N 1
ATOM 756 C CA . GLY A 1 110 ? -9.064 7.944 0.468 1.00 93.44 110 GLY A CA 1
ATOM 757 C C . GLY A 1 110 ? -7.918 8.630 -0.265 1.00 93.44 110 GLY A C 1
ATOM 758 O O . GLY A 1 110 ? -8.002 8.910 -1.464 1.00 93.44 110 GLY A O 1
ATOM 759 N N . GLY A 1 111 ? -6.863 8.917 0.497 1.00 82.19 111 GLY A N 1
ATOM 760 C CA . GLY A 1 111 ? -5.642 9.571 0.047 1.00 82.19 111 GLY A CA 1
ATOM 761 C C . GLY A 1 111 ? -5.818 11.034 -0.379 1.00 82.19 111 GLY A C 1
ATOM 762 O O . GLY A 1 111 ? -6.865 11.662 -0.209 1.00 82.19 111 GLY A O 1
ATOM 763 N N . GLN A 1 112 ? -4.762 11.590 -0.980 1.00 69.38 112 GLN A N 1
ATOM 764 C CA . GLN A 1 112 ? -4.650 13.013 -1.342 1.00 69.38 112 GLN A CA 1
ATOM 765 C C . GLN A 1 112 ? -5.749 13.530 -2.300 1.00 69.38 112 GLN A C 1
ATOM 767 O O . GLN A 1 112 ? -5.987 14.734 -2.372 1.00 69.38 112 GLN A O 1
ATOM 772 N N . THR A 1 113 ? -6.420 12.649 -3.046 1.00 75.06 113 THR A N 1
ATOM 773 C CA . THR A 1 113 ? -7.481 13.008 -4.003 1.00 75.06 113 THR A CA 1
ATOM 774 C C . THR A 1 113 ? -8.858 13.189 -3.360 1.00 75.06 113 THR A C 1
ATOM 776 O O . THR A 1 113 ? -9.713 13.848 -3.954 1.00 75.06 113 THR A O 1
ATOM 779 N N . VAL A 1 114 ? -9.092 12.643 -2.161 1.00 88.38 114 VAL A N 1
ATOM 780 C CA . VAL A 1 114 ? -10.369 12.759 -1.443 1.00 88.38 114 VAL A CA 1
ATOM 781 C C . VAL A 1 114 ? -10.294 13.902 -0.434 1.00 88.38 114 VAL A C 1
ATOM 783 O O . VAL A 1 114 ? -9.630 13.795 0.593 1.00 88.38 114 VAL A O 1
ATOM 786 N N . THR A 1 115 ? -11.001 14.999 -0.715 1.00 88.94 115 THR A N 1
ATOM 787 C CA . THR A 1 115 ? -10.991 16.243 0.079 1.00 88.94 115 THR A CA 1
ATOM 788 C C . THR A 1 115 ? -12.382 16.626 0.571 1.00 88.94 115 THR A C 1
ATOM 790 O O . THR A 1 115 ? -13.384 16.214 -0.007 1.00 88.94 115 THR A O 1
ATOM 793 N N . ARG A 1 116 ? -12.473 17.487 1.595 1.00 88.94 116 ARG A N 1
ATOM 794 C CA . ARG A 1 116 ? -13.765 17.997 2.103 1.00 88.94 116 ARG A CA 1
ATOM 795 C C . ARG A 1 116 ? -14.618 18.714 1.043 1.00 88.94 116 ARG A C 1
ATOM 797 O O . ARG A 1 116 ? -15.836 18.776 1.169 1.00 88.94 116 ARG A O 1
ATOM 804 N N . ASP A 1 117 ? -14.002 19.224 -0.021 1.00 87.62 117 ASP A N 1
ATOM 805 C CA . ASP A 1 117 ? -14.713 19.898 -1.115 1.00 87.62 117 ASP A CA 1
ATOM 806 C C . ASP A 1 117 ? -15.363 18.896 -2.088 1.00 87.62 117 ASP A C 1
ATOM 808 O O . ASP A 1 117 ? -16.360 19.210 -2.738 1.00 87.62 117 ASP A O 1
ATOM 812 N N . THR A 1 118 ? -14.827 17.672 -2.166 1.00 88.75 118 THR A N 1
ATOM 813 C CA . THR A 1 118 ? -15.305 16.592 -3.048 1.00 88.75 118 THR A CA 1
ATOM 814 C C . THR A 1 118 ? -16.173 15.572 -2.301 1.00 88.75 118 THR A C 1
ATOM 816 O O . THR A 1 118 ? -17.211 15.139 -2.812 1.00 88.75 118 THR A O 1
ATOM 819 N N . VAL A 1 119 ? -15.799 15.230 -1.067 1.00 93.19 119 VAL A N 1
ATOM 820 C CA . VAL A 1 119 ? -16.464 14.254 -0.195 1.00 93.19 119 VAL A CA 1
ATOM 821 C C . VAL A 1 119 ? -16.864 14.932 1.119 1.00 93.19 119 VAL A C 1
ATOM 823 O O . VAL A 1 119 ? -16.037 15.204 1.984 1.00 93.19 119 VAL A O 1
ATOM 826 N N . ASN A 1 120 ? -18.158 15.215 1.256 1.00 93.56 120 ASN A N 1
ATOM 827 C CA . ASN A 1 120 ? -18.775 15.863 2.417 1.00 93.56 120 ASN A CA 1
ATOM 828 C C . ASN A 1 120 ? -20.225 15.389 2.594 1.00 93.56 120 ASN A C 1
ATOM 830 O O . ASN A 1 120 ? -20.739 14.606 1.794 1.00 93.56 120 ASN A O 1
ATOM 834 N N . THR A 1 121 ? -20.915 15.899 3.614 1.00 93.06 121 THR A N 1
ATOM 835 C CA . THR A 1 121 ? -22.304 15.536 3.944 1.00 93.06 121 THR A CA 1
ATOM 836 C C . THR A 1 121 ? -23.293 15.681 2.782 1.00 93.06 121 THR A C 1
ATOM 838 O O . THR A 1 121 ? -24.263 14.926 2.723 1.00 93.06 121 THR A O 1
ATOM 841 N N . GLY A 1 122 ? -23.048 16.594 1.834 1.00 94.38 122 GLY A N 1
ATOM 842 C CA . GLY A 1 122 ? -23.868 16.762 0.632 1.00 94.38 122 GLY A CA 1
ATOM 843 C C . GLY A 1 122 ? -23.587 15.739 -0.476 1.00 94.38 122 GLY A C 1
ATOM 844 O O . GLY A 1 122 ? -24.480 15.449 -1.270 1.00 94.38 122 GLY A O 1
ATOM 845 N N . THR A 1 123 ? -22.378 15.168 -0.536 1.00 96.19 123 THR A N 1
ATOM 846 C CA . THR A 1 123 ? -21.961 14.221 -1.590 1.00 96.19 123 THR A CA 1
ATOM 847 C C . THR A 1 123 ? -21.849 12.766 -1.121 1.00 96.19 123 THR A C 1
ATOM 849 O O . THR A 1 123 ? -21.926 11.865 -1.956 1.00 96.19 123 THR A O 1
ATOM 852 N N . ALA A 1 124 ? -21.747 12.511 0.189 1.00 95.69 124 ALA A N 1
ATOM 853 C CA . ALA A 1 124 ? -21.467 11.202 0.796 1.00 95.69 124 ALA A CA 1
ATOM 854 C C . ALA A 1 124 ? -22.327 10.047 0.251 1.00 95.69 124 ALA A C 1
ATOM 856 O O . ALA A 1 124 ? -21.797 8.996 -0.096 1.00 95.69 124 ALA A O 1
ATOM 857 N N . SER A 1 125 ? -23.642 10.248 0.116 1.00 95.44 125 SER A N 1
ATOM 858 C CA . SER A 1 125 ? -24.569 9.226 -0.401 1.00 95.44 125 SER A CA 1
ATOM 859 C C . SER A 1 125 ? -24.304 8.873 -1.874 1.00 95.44 125 SER A C 1
ATOM 861 O O . SER A 1 125 ? -24.307 7.700 -2.252 1.00 95.44 125 SER A O 1
ATOM 863 N N . ALA A 1 126 ? -23.987 9.871 -2.706 1.00 96.38 126 ALA A N 1
ATOM 864 C CA . ALA A 1 126 ? -23.651 9.659 -4.113 1.00 96.38 126 ALA A CA 1
ATOM 865 C C . ALA A 1 126 ? -22.272 8.995 -4.270 1.00 96.38 126 ALA A C 1
ATOM 867 O O . ALA A 1 126 ? -22.121 8.087 -5.085 1.00 96.38 126 ALA A O 1
ATOM 868 N N . VAL A 1 127 ? -21.288 9.406 -3.461 1.00 97.06 127 VAL A N 1
ATOM 869 C CA . VAL A 1 127 ? -19.933 8.825 -3.428 1.00 97.06 127 VAL A CA 1
ATOM 870 C C . VAL A 1 127 ? -19.969 7.373 -2.937 1.00 97.06 127 VAL A C 1
ATOM 872 O O . VAL A 1 127 ? -19.377 6.504 -3.568 1.00 97.06 127 VAL A O 1
ATOM 875 N N . GLY A 1 128 ? -20.729 7.078 -1.880 1.00 97.06 128 GLY A N 1
ATOM 876 C CA . GLY A 1 128 ? -20.938 5.712 -1.394 1.00 97.06 128 GLY A CA 1
ATOM 877 C C . GLY A 1 128 ? -21.630 4.824 -2.433 1.00 97.06 128 GLY A C 1
ATOM 878 O O . GLY A 1 128 ? -21.158 3.728 -2.716 1.00 97.06 128 GLY A O 1
ATOM 879 N N . SER A 1 129 ? -22.693 5.319 -3.078 1.00 97.56 129 SER A N 1
ATOM 880 C CA . SER A 1 129 ? -23.395 4.585 -4.148 1.00 97.56 129 SER A CA 1
ATOM 881 C C . SER A 1 129 ? -22.482 4.260 -5.341 1.00 97.56 129 SER A C 1
ATOM 883 O O . SER A 1 129 ? -22.529 3.159 -5.884 1.00 97.56 129 SER A O 1
ATOM 885 N N . ARG A 1 130 ? -21.619 5.207 -5.730 1.00 97.44 130 ARG A N 1
ATOM 886 C CA . ARG A 1 130 ? -20.585 5.039 -6.766 1.00 97.44 130 ARG A CA 1
ATOM 887 C C . ARG A 1 130 ? -19.517 4.015 -6.398 1.00 97.44 130 ARG A C 1
ATOM 889 O O . ARG A 1 130 ? -19.133 3.219 -7.249 1.00 97.44 130 ARG A O 1
ATOM 896 N N . LEU A 1 131 ? -19.057 4.036 -5.148 1.00 97.38 131 LEU A N 1
ATOM 897 C CA . LEU A 1 131 ? -18.061 3.103 -4.628 1.00 97.38 131 LEU A CA 1
ATOM 898 C C . LEU A 1 131 ? -18.589 1.662 -4.635 1.00 97.38 131 LEU A C 1
ATOM 900 O O . LEU A 1 131 ? -17.888 0.758 -5.080 1.00 97.38 131 LEU A O 1
ATOM 904 N N . LEU A 1 132 ? -19.843 1.455 -4.219 1.00 98.31 132 LEU A N 1
ATOM 905 C CA . LEU A 1 132 ? -20.500 0.146 -4.301 1.00 98.31 132 LEU A CA 1
ATOM 906 C C . LEU A 1 132 ? -20.620 -0.336 -5.756 1.00 98.31 132 LEU A C 1
ATOM 908 O O . LEU A 1 132 ? -20.218 -1.457 -6.056 1.00 98.31 132 LEU A O 1
ATOM 912 N N . ALA A 1 133 ? -21.073 0.525 -6.674 1.00 98.38 133 ALA A N 1
ATOM 913 C CA . ALA A 1 133 ? -21.173 0.192 -8.097 1.00 98.38 133 ALA A CA 1
ATOM 914 C C . ALA A 1 133 ? -19.806 -0.121 -8.746 1.00 98.38 133 ALA A C 1
ATOM 916 O O . ALA A 1 133 ? -19.706 -1.048 -9.546 1.00 98.38 133 ALA A O 1
ATOM 917 N N . GLN A 1 134 ? -18.734 0.585 -8.360 1.00 97.69 134 GLN A N 1
ATOM 918 C CA . GLN A 1 134 ? -17.364 0.224 -8.749 1.00 97.69 134 GLN A CA 1
ATOM 919 C C . GLN A 1 134 ? -16.990 -1.175 -8.254 1.00 97.69 134 GLN A C 1
ATOM 921 O O . GLN A 1 134 ? -16.451 -1.957 -9.028 1.00 97.69 134 GLN A O 1
ATOM 926 N N . ILE A 1 135 ? -17.275 -1.511 -6.992 1.00 98.50 135 ILE A N 1
ATOM 927 C CA . ILE A 1 135 ? -16.968 -2.833 -6.421 1.00 98.50 135 ILE A CA 1
ATOM 928 C C . ILE A 1 135 ? -17.735 -3.941 -7.150 1.00 98.50 135 ILE A C 1
ATOM 930 O O . ILE A 1 135 ? -17.143 -4.971 -7.467 1.00 98.50 135 ILE A O 1
ATOM 934 N N . GLU A 1 136 ? -19.011 -3.726 -7.475 1.00 98.44 136 GLU A N 1
ATOM 935 C CA . GLU A 1 136 ? -19.804 -4.646 -8.300 1.00 98.44 136 GLU A CA 1
ATOM 936 C C . GLU A 1 136 ? -19.195 -4.825 -9.704 1.00 98.44 136 GLU A C 1
ATOM 938 O O . GLU A 1 136 ? -19.025 -5.954 -10.163 1.00 98.44 136 GLU A O 1
ATOM 943 N N . ASP A 1 137 ? -18.801 -3.733 -10.365 1.00 98.50 137 ASP A N 1
ATOM 944 C CA . ASP A 1 137 ? -18.252 -3.740 -11.727 1.00 98.50 137 ASP A CA 1
ATOM 945 C C . ASP A 1 137 ? -16.802 -4.273 -11.809 1.00 98.50 137 ASP A C 1
ATOM 947 O O . ASP A 1 137 ? -16.434 -4.888 -12.811 1.00 98.50 137 ASP A O 1
ATOM 951 N N . TYR A 1 138 ? -15.991 -4.121 -10.752 1.00 98.38 138 TYR A N 1
ATOM 952 C CA . TYR A 1 138 ? -14.715 -4.833 -10.587 1.00 98.38 138 TYR A CA 1
ATOM 953 C C . TYR A 1 138 ? -14.963 -6.331 -10.345 1.00 98.38 138 TYR A C 1
ATOM 955 O O . TYR A 1 138 ? -14.412 -7.167 -11.060 1.00 98.38 138 TYR A O 1
ATOM 963 N N . ASN A 1 139 ? -15.829 -6.697 -9.393 1.00 98.44 139 ASN A N 1
ATOM 964 C CA . ASN A 1 139 ? -16.112 -8.097 -9.047 1.00 98.44 139 ASN A CA 1
ATOM 965 C C . ASN A 1 139 ? -16.796 -8.887 -10.178 1.00 98.44 139 ASN A C 1
ATOM 967 O O . ASN A 1 139 ? -16.667 -10.107 -10.229 1.00 98.44 139 ASN A O 1
ATOM 971 N N . ALA A 1 140 ? -17.480 -8.217 -11.108 1.00 98.25 140 ALA A N 1
ATOM 972 C CA . ALA A 1 140 ? -18.022 -8.829 -12.322 1.00 98.25 140 ALA A CA 1
ATOM 973 C C . ALA A 1 140 ? -16.957 -9.156 -13.393 1.00 98.25 140 ALA A C 1
ATOM 975 O O . ALA A 1 140 ? -17.273 -9.825 -14.379 1.00 98.25 140 ALA A O 1
ATOM 976 N N . LYS A 1 141 ? -15.718 -8.662 -13.235 1.00 97.75 141 LYS A N 1
ATOM 977 C CA . LYS A 1 141 ? -14.624 -8.761 -14.223 1.00 97.75 141 LYS A CA 1
ATOM 978 C C . LYS A 1 141 ? -13.371 -9.451 -13.681 1.00 97.75 141 LYS A C 1
ATOM 980 O O . LYS A 1 141 ? -12.627 -10.036 -14.464 1.00 97.75 141 LYS A O 1
ATOM 985 N N . LEU A 1 142 ? -13.137 -9.369 -12.373 1.00 97.31 142 LEU A N 1
ATOM 986 C CA . LEU A 1 142 ? -12.061 -10.071 -11.679 1.00 97.31 142 LEU A CA 1
ATOM 987 C C . LEU A 1 142 ? -12.311 -11.584 -11.640 1.00 97.31 142 LEU A C 1
ATOM 989 O O . LEU A 1 142 ? -13.443 -12.065 -11.678 1.00 97.31 142 LEU A O 1
ATOM 993 N N . SER A 1 143 ? -11.225 -12.344 -11.542 1.00 94.88 143 SER A N 1
ATOM 994 C CA . SER A 1 143 ? -11.237 -13.800 -11.415 1.00 94.88 143 SER A CA 1
ATOM 995 C C . SER A 1 143 ? -10.206 -14.263 -10.384 1.00 94.88 143 SER A C 1
ATOM 997 O O . SER A 1 143 ? -9.252 -13.549 -10.090 1.00 94.88 143 SER A O 1
ATOM 999 N N . GLY A 1 144 ? -10.407 -15.440 -9.785 1.00 91.62 144 GLY A N 1
ATOM 1000 C CA . GLY A 1 144 ? -9.556 -15.966 -8.703 1.00 91.62 144 GLY A CA 1
ATOM 1001 C C . GLY A 1 144 ? -9.867 -15.398 -7.309 1.00 91.62 144 GLY A C 1
ATOM 1002 O O . GLY A 1 144 ? -9.888 -16.163 -6.345 1.00 91.62 144 GLY A O 1
ATOM 1003 N N . GLY A 1 145 ? -10.209 -14.111 -7.223 1.00 94.62 145 GLY A N 1
ATOM 1004 C CA . GLY A 1 145 ? -10.574 -13.394 -5.997 1.00 94.62 145 GLY A CA 1
ATOM 1005 C C . GLY A 1 145 ? -11.626 -12.305 -6.246 1.00 94.62 145 GLY A C 1
ATOM 1006 O O . GLY A 1 145 ? -12.129 -12.156 -7.359 1.00 94.62 145 GLY A O 1
ATOM 1007 N N . SER A 1 146 ? -11.982 -11.561 -5.198 1.00 96.88 146 SER A N 1
ATOM 1008 C CA . SER A 1 146 ? -13.006 -10.504 -5.234 1.00 96.88 146 SER A CA 1
ATOM 1009 C C . SER A 1 146 ? -12.779 -9.469 -4.134 1.00 96.88 146 SER A C 1
ATOM 1011 O O . SER A 1 146 ? -12.393 -9.840 -3.026 1.00 96.88 146 SER A O 1
ATOM 1013 N N . ILE A 1 147 ? -13.117 -8.204 -4.381 1.00 98.56 147 ILE A N 1
ATOM 1014 C CA . ILE A 1 147 ? -13.183 -7.155 -3.358 1.00 98.56 147 ILE A CA 1
ATOM 1015 C C . ILE A 1 147 ? -14.344 -7.474 -2.402 1.00 98.56 147 ILE A C 1
ATOM 1017 O O . ILE A 1 147 ? -15.492 -7.611 -2.823 1.00 98.56 147 ILE A O 1
ATOM 1021 N N . THR A 1 148 ? -14.040 -7.594 -1.109 1.00 98.25 148 THR A N 1
ATOM 1022 C CA . THR A 1 148 ? -14.964 -8.020 -0.032 1.00 98.25 148 THR A CA 1
ATOM 1023 C C . THR A 1 148 ? -15.303 -6.909 0.966 1.00 98.25 148 THR A C 1
ATOM 1025 O O . THR A 1 148 ? -16.090 -7.106 1.899 1.00 98.25 148 THR A O 1
ATOM 1028 N N . GLY A 1 149 ? -14.710 -5.729 0.789 1.00 98.50 149 GLY A N 1
ATOM 1029 C CA . GLY A 1 149 ? -14.901 -4.605 1.687 1.00 98.50 149 GLY A CA 1
ATOM 1030 C C . GLY A 1 149 ? -14.385 -3.283 1.148 1.00 98.50 149 GLY A C 1
ATOM 1031 O O . GLY A 1 149 ? -13.762 -3.214 0.089 1.00 98.50 149 GLY A O 1
ATOM 1032 N N . VAL A 1 150 ? -14.652 -2.242 1.925 1.00 98.75 150 VAL A N 1
ATOM 1033 C CA . VAL A 1 150 ? -14.155 -0.884 1.718 1.00 98.75 150 VAL A CA 1
ATOM 1034 C C . VAL A 1 150 ? -13.216 -0.523 2.854 1.00 98.75 150 VAL A C 1
ATOM 1036 O O . VAL A 1 150 ? -13.468 -0.877 4.005 1.00 98.75 150 VAL A O 1
ATOM 1039 N N . ASP A 1 151 ? -12.169 0.214 2.521 1.00 98.75 151 ASP A N 1
ATOM 1040 C CA . ASP A 1 151 ? -11.376 0.977 3.475 1.00 98.75 151 ASP A CA 1
ATOM 1041 C C . ASP A 1 151 ? -11.678 2.484 3.340 1.00 98.75 151 ASP A C 1
ATOM 1043 O O . ASP A 1 151 ? -12.000 2.965 2.250 1.00 98.75 151 ASP A O 1
ATOM 1047 N N . LEU A 1 152 ? -11.619 3.219 4.452 1.00 98.12 152 LEU A N 1
ATOM 1048 C CA . LEU A 1 152 ? -11.854 4.664 4.516 1.00 98.12 152 LEU A CA 1
ATOM 1049 C C . LEU A 1 152 ? -10.589 5.374 5.021 1.00 98.12 152 LEU A C 1
ATOM 1051 O O . LEU A 1 152 ? -10.439 5.623 6.222 1.00 98.12 152 LEU A O 1
ATOM 1055 N N . ASP A 1 153 ? -9.708 5.722 4.085 1.00 96.94 153 ASP A N 1
ATOM 1056 C CA . ASP A 1 153 ? -8.420 6.397 4.302 1.00 96.94 153 ASP A CA 1
ATOM 1057 C C . ASP A 1 153 ? -8.544 7.920 4.090 1.00 96.94 153 ASP A C 1
ATOM 1059 O O . ASP A 1 153 ? -8.045 8.529 3.143 1.00 96.94 153 ASP A O 1
ATOM 1063 N N . LEU A 1 154 ? -9.372 8.544 4.927 1.00 94.56 154 LEU A N 1
ATOM 1064 C CA . LEU A 1 154 ? -9.923 9.878 4.680 1.00 94.56 154 LEU A CA 1
ATOM 1065 C C . LEU A 1 154 ? -9.077 10.982 5.340 1.00 94.56 154 LEU A C 1
ATOM 1067 O O . LEU A 1 154 ? -9.420 11.470 6.412 1.00 94.56 154 LEU A O 1
ATOM 1071 N N . GLU A 1 155 ? -7.990 11.400 4.686 1.00 85.88 155 GLU A N 1
ATOM 1072 C CA . GLU A 1 155 ? -6.917 12.220 5.293 1.00 85.88 155 GLU A CA 1
ATOM 1073 C C . GLU A 1 155 ? -7.047 13.761 5.193 1.00 85.88 155 GLU A C 1
ATOM 1075 O O . GLU A 1 155 ? -6.191 14.478 5.699 1.00 85.88 155 GLU A O 1
ATOM 1080 N N . ASN A 1 156 ? -8.072 14.320 4.536 1.00 87.75 156 ASN A N 1
ATOM 1081 C CA . ASN A 1 156 ? -8.110 15.763 4.192 1.00 87.75 156 ASN A CA 1
ATOM 1082 C C . ASN A 1 156 ? -9.173 16.587 4.956 1.00 87.75 156 ASN A C 1
ATOM 1084 O O . ASN A 1 156 ? -9.782 17.535 4.437 1.00 87.75 156 ASN A O 1
ATOM 1088 N N . GLY A 1 157 ? -9.412 16.232 6.215 1.00 88.75 157 GLY A N 1
ATOM 1089 C CA . GLY A 1 157 ? -10.366 16.886 7.110 1.00 88.75 157 GLY A CA 1
ATOM 1090 C C . GLY A 1 157 ? -11.819 16.582 6.785 1.00 88.75 157 GLY A C 1
ATOM 1091 O O . GLY A 1 157 ? -12.658 17.481 6.831 1.00 88.75 157 GLY A O 1
ATOM 1092 N N . ILE A 1 158 ? -12.103 15.334 6.416 1.00 92.69 158 ILE A N 1
ATOM 1093 C CA . ILE A 1 158 ? -13.465 14.849 6.189 1.00 92.69 158 ILE A CA 1
ATOM 1094 C C . ILE A 1 158 ? -14.196 14.797 7.539 1.00 92.69 158 ILE A C 1
ATOM 1096 O O . ILE A 1 158 ? -13.638 14.314 8.528 1.00 92.69 158 ILE A O 1
ATOM 1100 N N . ASP A 1 159 ? -15.417 15.333 7.605 1.00 92.94 159 ASP A N 1
ATOM 1101 C CA . ASP A 1 159 ? -16.154 15.458 8.867 1.00 92.94 159 ASP A CA 1
ATOM 1102 C C . ASP A 1 159 ? -16.756 14.126 9.360 1.00 92.94 159 ASP A C 1
ATOM 1104 O O . ASP A 1 159 ? -17.034 13.204 8.588 1.00 92.94 159 ASP A O 1
ATOM 1108 N N . ALA A 1 160 ? -16.965 14.019 10.677 1.00 93.94 160 ALA A N 1
ATOM 1109 C CA . ALA A 1 160 ? -17.466 12.794 11.299 1.00 93.94 160 ALA A CA 1
ATOM 1110 C C . ALA A 1 160 ? -18.848 12.337 10.778 1.00 93.94 160 ALA A C 1
ATOM 1112 O O . ALA A 1 160 ? -19.030 11.129 10.592 1.00 93.94 160 ALA A O 1
ATOM 1113 N N . PRO A 1 161 ? -19.823 13.233 10.501 1.00 95.00 161 PRO A N 1
ATOM 1114 C CA . PRO A 1 161 ? -21.065 12.856 9.824 1.00 95.00 161 PRO A CA 1
ATOM 1115 C C . PRO A 1 161 ? -20.848 12.230 8.438 1.00 95.00 161 PRO A C 1
ATOM 1117 O O . PRO A 1 161 ? -21.491 11.231 8.122 1.00 95.00 161 PRO A O 1
ATOM 1120 N N . THR A 1 162 ? -19.923 12.760 7.635 1.00 96.31 162 THR A N 1
ATOM 1121 C CA . THR A 1 162 ? -19.560 12.232 6.309 1.00 96.31 162 THR A CA 1
ATOM 1122 C C . THR A 1 162 ? -18.933 10.844 6.419 1.00 96.31 162 THR A C 1
ATOM 1124 O O . THR A 1 162 ? -19.388 9.914 5.753 1.00 96.31 162 THR A O 1
ATOM 1127 N N . ILE A 1 163 ? -17.945 10.680 7.306 1.00 97.12 163 ILE A N 1
ATOM 1128 C CA . ILE A 1 163 ? -17.293 9.390 7.589 1.00 97.12 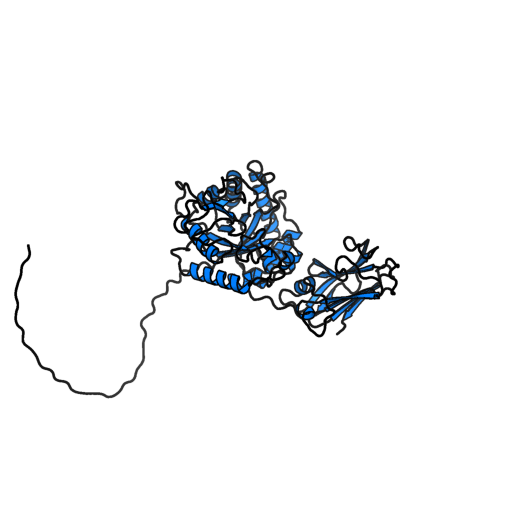163 ILE A CA 1
ATOM 1129 C C . ILE A 1 163 ? -18.335 8.355 8.042 1.00 97.12 163 ILE A C 1
ATOM 1131 O O . ILE A 1 163 ? -18.382 7.239 7.524 1.00 97.12 163 ILE A O 1
ATOM 1135 N N . SER A 1 164 ? -19.230 8.745 8.955 1.00 96.94 164 SER A N 1
ATOM 1136 C CA . SER A 1 164 ? -20.287 7.871 9.477 1.00 96.94 164 SER A CA 1
ATOM 1137 C C . SER A 1 164 ? -21.313 7.479 8.407 1.00 96.94 164 SER A C 1
ATOM 1139 O O . SER A 1 164 ? -21.750 6.330 8.374 1.00 96.94 164 SER A O 1
ATOM 1141 N N . ALA A 1 165 ? -21.677 8.395 7.503 1.00 97.31 165 ALA A N 1
ATOM 1142 C CA . ALA A 1 165 ? -22.593 8.117 6.396 1.00 97.31 165 ALA A CA 1
ATOM 1143 C C . ALA A 1 165 ? -21.986 7.151 5.360 1.00 97.31 165 ALA A C 1
ATOM 1145 O O . ALA A 1 165 ? -22.672 6.241 4.883 1.00 97.31 165 ALA A O 1
ATOM 1146 N N . LEU A 1 166 ? -20.695 7.307 5.043 1.00 98.19 166 LEU A N 1
ATOM 1147 C CA . LEU A 1 166 ? -19.956 6.377 4.183 1.00 98.19 166 LEU A CA 1
ATOM 1148 C C . LEU A 1 166 ? -19.862 4.986 4.830 1.00 98.19 166 LEU A C 1
ATOM 1150 O O . LEU A 1 166 ? -20.253 4.003 4.203 1.00 98.19 166 LEU A O 1
ATOM 1154 N N . GLY A 1 167 ? -19.458 4.900 6.103 1.00 97.88 167 GLY A N 1
ATOM 1155 C CA . GLY A 1 167 ? -19.417 3.635 6.848 1.00 97.88 167 GLY A CA 1
ATOM 1156 C C . GLY A 1 167 ? -20.778 2.929 6.906 1.00 97.88 167 GLY A C 1
ATOM 1157 O O . GLY A 1 167 ? -20.870 1.732 6.631 1.00 97.88 167 GLY A O 1
ATOM 1158 N N . ALA A 1 168 ? -21.860 3.673 7.161 1.00 97.06 168 ALA A N 1
ATOM 1159 C CA . ALA A 1 168 ? -23.221 3.137 7.131 1.00 97.06 168 ALA A CA 1
ATOM 1160 C C . ALA A 1 168 ? -23.629 2.613 5.739 1.00 97.06 168 ALA A C 1
ATOM 1162 O O . ALA A 1 168 ? -24.305 1.590 5.649 1.00 97.06 168 ALA A O 1
ATOM 1163 N N . THR A 1 169 ? -23.182 3.261 4.657 1.00 97.69 169 THR A N 1
ATOM 1164 C CA . THR A 1 169 ? -23.430 2.805 3.276 1.00 97.69 169 THR A CA 1
ATOM 1165 C C . THR A 1 169 ? -22.709 1.482 2.988 1.00 97.69 169 THR A C 1
ATOM 1167 O O . THR A 1 169 ? -23.330 0.544 2.492 1.00 97.69 169 THR A O 1
ATOM 1170 N N . VAL A 1 170 ? -21.432 1.361 3.375 1.00 98.12 170 VAL A N 1
ATOM 1171 C CA . VAL A 1 170 ? -20.637 0.123 3.237 1.00 98.12 170 VAL A CA 1
ATOM 1172 C C . VAL A 1 170 ? -21.286 -1.043 3.988 1.00 98.12 170 VAL A C 1
ATOM 1174 O O . VAL A 1 170 ? -21.501 -2.114 3.419 1.00 98.12 170 VAL A O 1
ATOM 1177 N N . LYS A 1 171 ? -21.649 -0.843 5.261 1.00 96.81 171 LYS A N 1
ATOM 1178 C CA . LYS A 1 171 ? -22.254 -1.903 6.084 1.00 96.81 171 LYS A CA 1
ATOM 1179 C C . LYS A 1 171 ? -23.689 -2.225 5.666 1.00 96.81 171 LYS A C 1
ATOM 1181 O O . LYS A 1 171 ? -24.088 -3.383 5.758 1.00 96.81 171 LYS A O 1
ATOM 1186 N N . GLY A 1 172 ? -24.433 -1.250 5.140 1.00 97.00 172 GLY A N 1
ATOM 1187 C CA . GLY A 1 172 ? -25.749 -1.459 4.527 1.00 97.00 172 GLY A CA 1
ATOM 1188 C C . GLY A 1 172 ? -25.711 -2.369 3.293 1.00 97.00 172 GLY A C 1
ATOM 1189 O O . GLY A 1 172 ? -26.662 -3.109 3.059 1.00 97.00 172 GLY A O 1
ATOM 1190 N N . ALA A 1 173 ? -24.593 -2.384 2.559 1.00 97.50 173 ALA A N 1
ATOM 1191 C CA . ALA A 1 173 ? -24.338 -3.314 1.456 1.00 97.50 173 ALA A CA 1
ATOM 1192 C C . ALA A 1 173 ? -23.819 -4.699 1.905 1.00 97.50 173 ALA A C 1
ATOM 1194 O O . ALA A 1 173 ? -23.535 -5.551 1.066 1.00 97.50 173 ALA A O 1
ATOM 1195 N N . GLY A 1 174 ? -23.667 -4.944 3.213 1.00 97.44 174 GLY A N 1
ATOM 1196 C CA . GLY A 1 174 ? -23.149 -6.207 3.754 1.00 97.44 174 GLY A CA 1
ATOM 1197 C C . GLY A 1 174 ? -21.635 -6.406 3.605 1.00 97.44 174 GLY A C 1
ATOM 1198 O O . GLY A 1 174 ? -21.138 -7.496 3.881 1.00 97.44 174 GLY A O 1
ATOM 1199 N N . LEU A 1 175 ? -20.897 -5.373 3.189 1.00 98.31 175 LEU A N 1
ATOM 1200 C CA . LEU A 1 175 ? -19.447 -5.420 3.005 1.00 98.31 175 LEU A CA 1
ATOM 1201 C C . LEU A 1 175 ? -18.675 -5.346 4.339 1.00 98.31 175 LEU A C 1
ATOM 1203 O O . LEU A 1 175 ? -19.196 -4.914 5.377 1.00 98.31 175 LEU A O 1
ATOM 1207 N N . SER A 1 176 ? -17.398 -5.739 4.307 1.00 98.12 176 SER A N 1
ATOM 1208 C CA . SER A 1 176 ? -16.453 -5.408 5.385 1.00 98.12 176 SER A CA 1
ATOM 1209 C C . SER A 1 176 ? -16.089 -3.919 5.340 1.00 98.12 176 SER A C 1
ATOM 1211 O O . SER A 1 176 ? -15.966 -3.348 4.257 1.00 98.12 176 SER A O 1
ATOM 1213 N N . LEU A 1 177 ? -15.886 -3.303 6.502 1.00 98.69 177 LEU A N 1
ATOM 1214 C CA . LEU A 1 177 ? -15.470 -1.914 6.666 1.00 98.69 177 LEU A CA 1
ATOM 1215 C C . LEU A 1 177 ? -14.153 -1.852 7.441 1.00 98.69 177 LEU A C 1
ATOM 1217 O O . LEU A 1 177 ? -14.098 -2.187 8.627 1.00 98.69 177 LEU A O 1
ATOM 1221 N N . ALA A 1 178 ? -13.115 -1.379 6.765 1.00 98.69 178 ALA A N 1
ATOM 1222 C CA . ALA A 1 178 ? -11.911 -0.861 7.384 1.00 98.69 178 ALA A CA 1
ATOM 1223 C C . ALA A 1 178 ? -11.968 0.672 7.474 1.00 98.69 178 ALA A C 1
ATOM 1225 O O . ALA A 1 178 ? -12.697 1.333 6.730 1.00 98.69 178 ALA A O 1
ATOM 1226 N N . VAL A 1 179 ? -11.201 1.231 8.403 1.00 98.56 179 VAL A N 1
ATOM 1227 C CA . VAL A 1 179 ? -10.923 2.669 8.495 1.00 98.56 179 VAL A CA 1
ATOM 1228 C C . VAL A 1 179 ? -9.434 2.865 8.759 1.00 98.56 179 VAL A C 1
ATOM 1230 O O . VAL A 1 179 ? -8.873 2.139 9.586 1.00 98.56 179 VAL A O 1
ATOM 1233 N N . ALA A 1 180 ? -8.813 3.861 8.125 1.00 97.56 180 ALA A N 1
ATOM 1234 C CA . ALA A 1 180 ? -7.384 4.157 8.269 1.00 97.56 180 ALA A CA 1
ATOM 1235 C C . ALA A 1 180 ? -7.112 5.572 8.826 1.00 97.56 180 ALA A C 1
ATOM 1237 O O . ALA A 1 180 ? -6.457 6.388 8.181 1.00 97.56 180 ALA A O 1
ATOM 1238 N N . PRO A 1 181 ? -7.618 5.904 10.031 1.00 96.19 181 PRO A N 1
ATOM 1239 C CA . PRO A 1 181 ? -7.352 7.188 10.665 1.00 96.19 181 PRO A CA 1
ATOM 1240 C C . PRO A 1 181 ? -5.888 7.331 11.071 1.00 96.19 181 PRO A C 1
ATOM 1242 O O . PRO A 1 181 ? -5.245 6.365 11.494 1.00 96.19 181 PRO A O 1
ATOM 1245 N N . GLN A 1 182 ? -5.417 8.572 11.088 1.00 94.06 182 GLN A N 1
ATOM 1246 C CA . GLN A 1 182 ? -4.179 8.938 11.768 1.00 94.06 182 GLN A CA 1
ATOM 1247 C C . GLN A 1 182 ? -4.427 9.029 13.281 1.00 94.06 182 GLN A C 1
ATOM 1249 O O . GLN A 1 182 ? -5.446 9.570 13.726 1.00 94.06 182 GLN A O 1
ATOM 1254 N N . VAL A 1 183 ? -3.509 8.494 14.092 1.00 94.38 183 VAL A N 1
ATOM 1255 C CA . VAL A 1 183 ? -3.552 8.691 15.552 1.00 94.38 183 VAL A CA 1
ATOM 1256 C C . VAL A 1 183 ? -3.189 10.134 15.898 1.00 94.38 183 VAL A C 1
ATOM 1258 O O . VAL A 1 183 ? -2.252 10.689 15.338 1.00 94.38 183 VAL A O 1
ATOM 1261 N N . TYR A 1 184 ? -3.923 10.780 16.803 1.00 92.94 184 TYR A N 1
ATOM 1262 C CA . TYR A 1 184 ? -3.585 12.137 17.239 1.00 92.94 184 TYR A CA 1
ATOM 1263 C C . TYR A 1 184 ? -4.146 12.452 18.630 1.00 92.94 184 TYR A C 1
ATOM 1265 O O . TYR A 1 184 ? -4.689 11.577 19.304 1.00 92.94 184 TYR A O 1
ATOM 1273 N N . LEU A 1 185 ? -3.988 13.698 19.083 1.00 91.12 185 LEU A N 1
ATOM 1274 C CA . LEU A 1 185 ? -4.438 14.158 20.393 1.00 91.12 185 LEU A CA 1
ATOM 1275 C C . LEU A 1 185 ? -5.615 15.131 20.306 1.00 91.12 185 LEU A C 1
ATOM 1277 O O . LEU A 1 185 ? -5.638 16.032 19.466 1.00 91.12 185 LEU A O 1
ATOM 1281 N N . SER A 1 186 ? -6.530 15.037 21.272 1.00 90.25 186 SER A N 1
ATOM 1282 C CA . SER A 1 186 ? -7.457 16.128 21.604 1.00 90.25 186 SER A CA 1
ATOM 1283 C C . SER A 1 186 ? -6.783 17.241 22.410 1.00 90.25 186 SER A C 1
ATOM 1285 O O . SER A 1 186 ? -7.234 18.383 22.389 1.00 90.25 186 SER A O 1
ATOM 1287 N N . SER A 1 187 ? -5.740 16.908 23.178 1.00 89.81 187 SER A N 1
ATOM 1288 C CA . SER A 1 187 ? -5.078 17.826 24.112 1.00 89.81 187 SER A CA 1
ATOM 1289 C C . SER A 1 187 ? -3.746 17.276 24.642 1.00 89.81 187 SER A C 1
ATOM 1291 O O . SER A 1 187 ? -3.541 16.063 24.719 1.00 89.81 187 SER A O 1
ATOM 1293 N N . GLY A 1 188 ? -2.854 18.174 25.071 1.00 91.75 188 GLY A N 1
ATOM 1294 C CA . GLY A 1 188 ? -1.553 17.816 25.649 1.00 91.75 188 GLY A CA 1
ATOM 1295 C C . GLY A 1 188 ? -0.520 17.365 24.610 1.00 91.75 188 GLY A C 1
ATOM 1296 O O . GLY A 1 188 ? -0.637 17.688 23.432 1.00 91.75 188 GLY A O 1
ATOM 1297 N N . THR A 1 189 ? 0.514 16.656 25.072 1.00 93.50 189 THR A N 1
ATOM 1298 C CA . THR A 1 189 ? 1.635 16.158 24.243 1.00 93.50 189 THR A CA 1
ATOM 1299 C C . THR A 1 189 ? 2.104 14.748 24.638 1.00 93.50 189 THR A C 1
ATOM 1301 O O . THR A 1 189 ? 3.147 14.305 24.175 1.00 93.50 189 THR A O 1
ATOM 1304 N N . GLU A 1 190 ? 1.383 14.061 25.526 1.00 96.25 190 GLU A N 1
ATOM 1305 C CA . GLU A 1 190 ? 1.705 12.721 26.044 1.00 96.25 190 GLU A CA 1
ATOM 1306 C C . GLU A 1 190 ? 0.397 11.947 26.241 1.00 96.25 190 GLU A C 1
ATOM 1308 O O . GLU A 1 190 ? -0.596 12.530 26.684 1.00 96.25 190 GLU A O 1
ATOM 1313 N N . VAL A 1 191 ? 0.400 10.647 25.948 1.00 96.81 191 VAL A N 1
ATOM 1314 C CA . VAL A 1 191 ? -0.721 9.726 26.206 1.00 96.81 191 VAL A CA 1
ATOM 1315 C C . VAL A 1 191 ? -0.284 8.659 27.200 1.00 96.81 191 VAL A C 1
ATOM 1317 O O . VAL A 1 191 ? 0.714 7.977 26.970 1.00 96.81 191 VAL A O 1
ATOM 1320 N N . ASP A 1 192 ? -1.069 8.443 28.260 1.00 97.38 192 ASP A N 1
ATOM 1321 C CA . ASP A 1 192 ? -0.925 7.248 29.097 1.00 97.38 192 ASP A CA 1
ATOM 1322 C C . ASP A 1 192 ? -1.435 6.018 28.315 1.00 97.38 192 ASP A C 1
ATOM 1324 O O . ASP A 1 192 ? -2.642 5.913 28.067 1.00 97.38 192 ASP A O 1
ATOM 1328 N N . PRO A 1 193 ? -0.569 5.051 27.947 1.00 97.38 193 PRO A N 1
ATOM 1329 C CA . PRO A 1 193 ? -0.987 3.870 27.201 1.00 97.38 193 PRO A CA 1
ATOM 1330 C C . PRO A 1 193 ? -1.882 2.915 28.006 1.00 97.38 193 PRO A C 1
ATOM 1332 O O . PRO A 1 193 ? -2.419 1.972 27.437 1.00 97.38 193 PRO A O 1
ATOM 1335 N N . ALA A 1 194 ? -2.042 3.108 29.319 1.00 96.50 194 ALA A N 1
ATOM 1336 C CA . ALA A 1 194 ? -3.023 2.390 30.129 1.00 96.50 194 ALA A CA 1
ATOM 1337 C C . ALA A 1 194 ? -4.393 3.093 30.174 1.00 96.50 194 ALA A C 1
ATOM 1339 O O . ALA A 1 194 ? -5.409 2.406 30.297 1.00 96.50 194 ALA A O 1
ATOM 1340 N N . ALA A 1 195 ? -4.425 4.426 30.062 1.00 95.44 195 ALA A N 1
ATOM 1341 C CA . ALA A 1 195 ? -5.612 5.271 30.221 1.00 95.44 195 ALA A CA 1
ATOM 1342 C C . ALA A 1 195 ? -5.608 6.456 29.219 1.00 95.44 195 ALA A C 1
ATOM 1344 O O . ALA A 1 195 ? -5.435 7.612 29.617 1.00 95.44 195 ALA A O 1
ATOM 1345 N N . PRO A 1 196 ? -5.823 6.196 27.915 1.00 95.12 196 PRO A N 1
ATOM 1346 C CA . PRO A 1 196 ? -5.546 7.130 26.815 1.00 95.12 196 PRO A CA 1
ATOM 1347 C C . PRO A 1 196 ? -6.645 8.196 26.630 1.00 95.12 196 PRO A C 1
ATOM 1349 O O . PRO A 1 196 ? -7.250 8.327 25.570 1.00 95.12 196 PRO A O 1
ATOM 1352 N N . THR A 1 197 ? -6.948 8.950 27.686 1.00 93.75 197 THR A N 1
ATOM 1353 C CA . THR A 1 197 ? -8.099 9.877 27.747 1.00 93.75 197 THR A CA 1
ATOM 1354 C C . THR A 1 197 ? -8.055 11.030 26.737 1.00 93.75 197 THR A C 1
ATOM 1356 O O . THR A 1 197 ? -9.103 11.589 26.417 1.00 93.75 197 THR A O 1
ATOM 1359 N N . ASN A 1 198 ? -6.870 11.364 26.223 1.00 93.56 198 ASN A N 1
ATOM 1360 C CA . ASN A 1 198 ? -6.619 12.417 25.240 1.00 93.56 198 ASN A CA 1
ATOM 1361 C C . ASN A 1 198 ? -6.265 11.902 23.831 1.00 93.56 198 ASN A C 1
ATOM 1363 O O . ASN A 1 198 ? -6.032 12.726 22.949 1.00 93.56 198 ASN A O 1
ATOM 1367 N N . LEU A 1 199 ? -6.231 10.582 23.607 1.00 94.88 199 LEU A N 1
ATOM 1368 C CA . LEU A 1 199 ? -6.023 9.987 22.283 1.00 94.88 199 LEU A CA 1
ATOM 1369 C C . LEU A 1 199 ? -7.300 10.100 21.439 1.00 94.88 199 LEU A C 1
ATOM 1371 O O . LEU A 1 199 ? -8.399 9.850 21.938 1.00 94.88 199 LEU A O 1
ATOM 1375 N N . THR A 1 200 ? -7.146 10.438 20.163 1.00 94.00 200 THR A N 1
ATOM 1376 C CA . THR A 1 200 ? -8.223 10.556 19.172 1.00 94.00 200 THR A CA 1
ATOM 1377 C C . THR A 1 200 ? -7.795 9.997 17.814 1.00 94.00 200 THR A C 1
ATOM 1379 O O . THR A 1 200 ? -6.613 9.726 17.584 1.00 94.00 200 THR A O 1
ATOM 1382 N N . LEU A 1 201 ? -8.761 9.804 16.912 1.00 95.19 201 LEU A N 1
ATOM 1383 C CA . LEU A 1 201 ? -8.523 9.268 15.569 1.00 95.19 201 LEU A CA 1
ATOM 1384 C C . LEU A 1 201 ? -9.005 10.258 14.496 1.00 95.19 201 LEU A C 1
ATOM 1386 O O . LEU A 1 201 ? -10.212 10.435 14.291 1.00 95.19 201 LEU A O 1
ATOM 1390 N N . THR A 1 202 ? -8.043 10.915 13.836 1.00 92.88 202 THR A N 1
ATOM 1391 C CA . THR A 1 202 ? -8.274 12.087 12.977 1.00 92.88 202 THR A CA 1
ATOM 1392 C C . THR A 1 202 ? -8.288 11.768 11.484 1.00 92.88 202 THR A C 1
ATOM 1394 O O . THR A 1 202 ? -7.603 10.864 11.004 1.00 92.88 202 THR A O 1
ATOM 1397 N N . SER A 1 203 ? -9.041 12.580 10.742 1.00 91.56 203 SER A N 1
ATOM 1398 C CA . SER A 1 203 ? -9.013 12.685 9.282 1.00 91.56 203 SER A CA 1
ATOM 1399 C C . SER A 1 203 ? -7.924 13.653 8.792 1.00 91.56 203 SER A C 1
ATOM 1401 O O . SER A 1 203 ? -8.204 14.550 8.004 1.00 91.56 203 SER A O 1
ATOM 1403 N N . GLY A 1 204 ? -6.693 13.530 9.306 1.00 80.62 204 GLY A N 1
ATOM 1404 C CA . GLY A 1 204 ? -5.535 14.362 8.925 1.00 80.62 204 GLY A CA 1
ATOM 1405 C C . GLY A 1 204 ? -5.673 15.869 9.193 1.00 80.62 204 GLY A C 1
ATOM 1406 O O . GLY A 1 204 ? -5.046 16.695 8.532 1.00 80.62 204 GLY A O 1
ATOM 1407 N N . VAL A 1 205 ? -6.502 16.252 10.170 1.00 69.12 205 VAL A N 1
ATOM 1408 C CA . VAL A 1 205 ? -6.593 17.633 10.670 1.00 69.12 205 VAL A CA 1
ATOM 1409 C C . VAL A 1 205 ? -6.232 17.682 12.150 1.00 69.12 205 VAL A C 1
ATOM 1411 O O . VAL A 1 205 ? -6.664 16.846 12.944 1.00 69.12 205 VAL A O 1
ATOM 1414 N N . HIS A 1 206 ? -5.438 18.688 12.510 1.00 66.50 206 HIS A N 1
ATOM 1415 C CA . HIS A 1 206 ? -4.818 18.839 13.827 1.00 66.50 206 HIS A CA 1
ATOM 1416 C C . HIS A 1 206 ? -5.251 20.138 14.544 1.00 66.50 206 HIS A C 1
ATOM 1418 O O . HIS A 1 206 ? -4.541 20.627 15.420 1.00 66.50 206 HIS A O 1
ATOM 1424 N N . ASP A 1 207 ? -6.390 20.733 14.163 1.00 54.03 207 ASP A N 1
ATOM 1425 C CA . ASP A 1 207 ? -6.830 22.069 14.609 1.00 54.03 207 ASP A CA 1
ATOM 1426 C C . ASP A 1 207 ? -7.741 22.090 15.858 1.00 54.03 207 ASP A C 1
ATOM 1428 O O . ASP A 1 207 ? -8.096 23.167 16.340 1.00 54.03 207 ASP A O 1
ATOM 1432 N N . GLY A 1 208 ? -8.041 20.926 16.449 1.00 54.12 208 GLY A N 1
ATOM 1433 C CA . GLY A 1 208 ? -8.612 20.803 17.800 1.00 54.12 208 GLY A CA 1
ATOM 1434 C C . GLY A 1 208 ? -9.893 19.970 17.912 1.00 54.12 208 GLY A C 1
ATOM 1435 O O . GLY A 1 208 ? -10.343 19.704 19.024 1.00 54.12 208 GLY A O 1
ATOM 1436 N N . ALA A 1 209 ? -10.463 19.515 16.793 1.00 60.44 209 ALA A N 1
ATOM 1437 C CA . ALA A 1 209 ? -11.641 18.636 16.740 1.00 60.44 209 ALA A CA 1
ATOM 1438 C C . ALA A 1 209 ? -11.285 17.221 16.228 1.00 60.44 209 ALA A C 1
ATOM 1440 O O . ALA A 1 209 ? -11.987 16.635 15.406 1.00 60.44 209 ALA A O 1
ATOM 1441 N N . ASN A 1 210 ? -10.162 16.688 16.713 1.00 73.12 210 ASN A N 1
ATOM 1442 C CA . ASN A 1 210 ? -9.339 15.672 16.043 1.00 73.12 210 ASN A CA 1
ATOM 1443 C C . ASN A 1 210 ? -9.825 14.204 16.200 1.00 73.12 210 ASN A C 1
ATOM 1445 O O . ASN A 1 210 ? -9.000 13.291 16.196 1.00 73.12 210 ASN A O 1
ATOM 1449 N N . ASP A 1 211 ? -11.128 13.967 16.398 1.00 87.69 211 ASP A N 1
ATOM 1450 C CA . ASP A 1 211 ? -11.734 12.630 16.599 1.00 87.69 211 ASP A CA 1
ATOM 1451 C C . ASP A 1 211 ? -12.810 12.301 15.547 1.00 87.69 211 ASP A C 1
ATOM 1453 O O . ASP A 1 211 ? -13.893 11.798 15.856 1.00 87.69 211 ASP A O 1
ATOM 1457 N N . GLN A 1 212 ? -12.553 12.635 14.280 1.00 93.19 212 GLN A N 1
ATOM 1458 C CA . GLN A 1 212 ? -13.543 12.531 13.206 1.00 93.19 212 GLN A CA 1
ATOM 1459 C C . GLN A 1 212 ? -14.000 11.081 12.943 1.00 93.19 212 GLN A C 1
ATOM 1461 O O . GLN A 1 212 ? -15.143 10.865 12.541 1.00 93.19 212 GLN A O 1
ATOM 1466 N N . PHE A 1 213 ? -13.167 10.076 13.234 1.00 95.81 213 PHE A N 1
ATOM 1467 C CA . PHE A 1 213 ? -13.549 8.659 13.135 1.00 95.81 213 PHE A CA 1
ATOM 1468 C C . PHE A 1 213 ? -14.225 8.101 14.401 1.00 95.81 213 PHE A C 1
ATOM 1470 O O . PHE A 1 213 ? -14.861 7.044 14.341 1.00 95.81 213 PHE A O 1
ATOM 1477 N N . GLY A 1 214 ? -14.139 8.804 15.536 1.00 93.94 214 GLY A N 1
ATOM 1478 C CA . GLY A 1 214 ? -14.677 8.366 16.826 1.00 93.94 214 GLY A CA 1
ATOM 1479 C C . GLY A 1 214 ? -16.158 7.959 16.787 1.00 93.94 214 GLY A C 1
ATOM 1480 O O . GLY A 1 214 ? -16.482 6.862 17.245 1.00 93.94 214 GLY A O 1
ATOM 1481 N N . PRO A 1 215 ? -17.078 8.760 16.210 1.00 93.88 215 PRO A N 1
ATOM 1482 C CA . PRO A 1 215 ? -18.497 8.401 16.119 1.00 93.88 215 PRO A CA 1
ATOM 1483 C C . PRO A 1 215 ? -18.782 7.118 15.323 1.00 93.88 215 PRO A C 1
ATOM 1485 O O . PRO A 1 215 ? -19.655 6.345 15.717 1.00 93.88 215 PRO A O 1
ATOM 1488 N N . LEU A 1 216 ? -18.021 6.848 14.254 1.00 96.00 216 LEU A N 1
ATOM 1489 C CA . LEU A 1 216 ? -18.158 5.617 13.471 1.00 96.00 216 LEU A CA 1
ATOM 1490 C C . LEU A 1 216 ? -17.650 4.402 14.264 1.00 96.00 216 LEU A C 1
ATOM 1492 O O . LEU A 1 216 ? -18.332 3.381 14.314 1.00 96.00 216 LEU A O 1
ATOM 1496 N N . L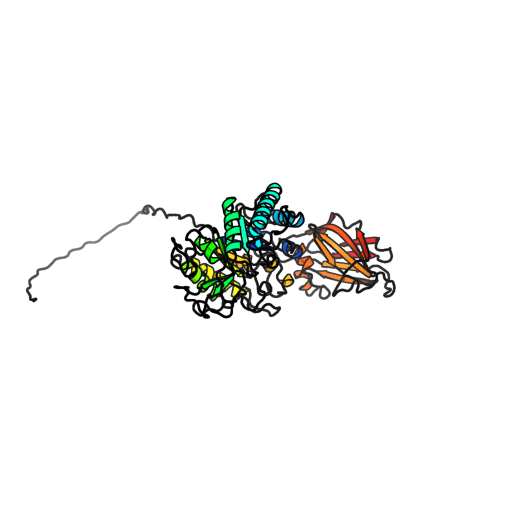EU A 1 217 ? -16.519 4.513 14.965 1.00 96.44 217 LEU A N 1
ATOM 1497 C CA . LEU A 1 217 ? -16.002 3.436 15.824 1.00 96.44 217 LEU A CA 1
ATOM 1498 C C . LEU A 1 217 ? -16.936 3.127 17.007 1.00 96.44 217 LEU A C 1
ATOM 1500 O O . LEU A 1 217 ? -17.168 1.958 17.322 1.00 96.44 217 LEU A O 1
ATOM 1504 N N . LYS A 1 218 ? -17.553 4.157 17.603 1.00 93.62 218 LYS A N 1
ATOM 1505 C CA . LYS A 1 218 ? -18.550 4.020 18.682 1.00 93.62 218 LYS A CA 1
ATOM 1506 C C . LYS A 1 218 ? -19.847 3.330 18.247 1.00 93.62 218 LYS A C 1
ATOM 1508 O O . LYS A 1 218 ? -20.579 2.855 19.110 1.00 93.62 218 LYS A O 1
ATOM 1513 N N . SER A 1 219 ? -20.125 3.241 16.944 1.00 91.94 219 SER A N 1
ATOM 1514 C CA . SER A 1 219 ? -21.268 2.478 16.417 1.00 91.94 219 SER A CA 1
ATOM 1515 C C . SER A 1 219 ? -21.057 0.956 16.437 1.00 91.94 219 SER A C 1
ATOM 1517 O O . SER A 1 219 ? -22.016 0.205 16.275 1.00 91.94 219 SER A O 1
ATOM 1519 N N . GLY A 1 220 ? -19.814 0.490 16.626 1.00 91.31 220 GLY A N 1
ATOM 1520 C CA . GLY A 1 220 ? -19.466 -0.934 16.644 1.00 91.31 220 GLY A CA 1
ATOM 1521 C C . GLY A 1 220 ? -19.489 -1.627 15.275 1.00 91.31 220 GLY A C 1
ATOM 1522 O O . GLY A 1 220 ? -19.387 -2.848 15.226 1.00 91.31 220 GLY A O 1
ATOM 1523 N N . THR A 1 221 ? -19.622 -0.888 14.165 1.00 93.25 221 THR A N 1
ATOM 1524 C CA . THR A 1 221 ? -19.765 -1.476 12.818 1.00 93.25 221 THR A CA 1
ATOM 1525 C C . THR A 1 221 ? -18.463 -1.597 12.018 1.00 93.25 221 THR A C 1
ATOM 1527 O O . THR A 1 221 ? -18.510 -2.007 10.858 1.00 93.25 221 THR A O 1
ATOM 1530 N N . VAL A 1 222 ? -17.323 -1.194 12.585 1.00 98.19 222 VAL A N 1
ATOM 1531 C CA . VAL A 1 222 ? -16.001 -1.247 11.940 1.00 98.19 222 VAL A CA 1
ATOM 1532 C C . VAL A 1 222 ? -15.377 -2.622 12.178 1.00 98.19 222 VAL A C 1
ATOM 1534 O O . VAL A 1 222 ? -15.186 -3.026 13.321 1.00 98.19 222 VAL A O 1
ATOM 1537 N N . ASP A 1 223 ? -15.037 -3.340 11.108 1.00 97.94 223 ASP A N 1
ATOM 1538 C CA . ASP A 1 223 ? -14.423 -4.668 11.205 1.00 97.94 223 ASP A CA 1
ATOM 1539 C C . ASP A 1 223 ? -12.908 -4.576 11.454 1.00 97.94 223 ASP A C 1
ATOM 1541 O O . ASP A 1 223 ? -12.357 -5.401 12.188 1.00 97.94 223 ASP A O 1
ATOM 1545 N N . TYR A 1 224 ? -12.247 -3.566 10.868 1.00 98.25 224 TYR A N 1
ATOM 1546 C CA . TYR A 1 224 ? -10.799 -3.343 10.956 1.00 98.25 224 TYR A CA 1
ATOM 1547 C C . TYR A 1 224 ? -10.456 -1.871 11.237 1.00 98.25 224 TYR A C 1
ATOM 1549 O O . TYR A 1 224 ? -10.914 -0.973 10.533 1.00 98.25 224 TYR A O 1
ATOM 1557 N N . LEU A 1 225 ? -9.591 -1.621 12.220 1.00 98.69 225 LEU A N 1
ATOM 1558 C CA . LEU A 1 225 ? -8.978 -0.312 12.460 1.00 98.69 225 LEU A CA 1
ATOM 1559 C C . LEU A 1 225 ? -7.517 -0.363 12.000 1.00 98.69 225 LEU A C 1
ATOM 1561 O O . LEU A 1 225 ? -6.675 -0.923 12.699 1.00 98.69 225 LEU A O 1
ATOM 1565 N N . LEU A 1 226 ? -7.229 0.220 10.838 1.00 98.62 226 LEU A N 1
ATOM 1566 C CA . LEU A 1 226 ? -5.903 0.305 10.219 1.00 98.62 226 LEU A CA 1
ATOM 1567 C C . LEU A 1 226 ? -5.188 1.587 10.676 1.00 98.62 226 LEU A C 1
ATOM 1569 O O . LEU A 1 226 ? -4.849 2.443 9.864 1.00 98.62 226 LEU A O 1
ATOM 1573 N N . ALA A 1 227 ? -5.022 1.756 11.991 1.00 97.81 227 ALA A N 1
ATOM 1574 C CA . ALA A 1 227 ? -4.554 3.008 12.585 1.00 97.81 227 ALA A CA 1
ATOM 1575 C C . ALA A 1 227 ? -3.165 3.398 12.051 1.00 97.81 227 ALA A C 1
ATOM 1577 O O . ALA A 1 227 ? -2.181 2.705 12.320 1.00 97.81 227 ALA A O 1
ATOM 1578 N N . GLN A 1 228 ? -3.073 4.513 11.323 1.00 95.69 228 GLN A N 1
ATOM 1579 C CA . GLN A 1 228 ? -1.801 5.039 10.839 1.00 95.69 228 GLN A CA 1
ATOM 1580 C C . GLN A 1 228 ? -1.018 5.617 12.024 1.00 95.69 228 GLN A C 1
ATOM 1582 O O . GLN A 1 228 ? -1.504 6.516 12.713 1.00 95.69 228 GLN A O 1
ATOM 1587 N N . THR A 1 229 ? 0.186 5.096 12.276 1.00 94.44 229 THR A N 1
ATOM 1588 C CA . THR A 1 229 ? 1.051 5.497 13.406 1.00 94.44 229 THR A CA 1
ATOM 1589 C C . THR A 1 229 ? 2.359 6.136 12.922 1.00 94.44 229 THR A C 1
ATOM 1591 O O . THR A 1 229 ? 3.446 5.824 13.406 1.00 94.44 229 THR A O 1
ATOM 1594 N N . TYR A 1 230 ? 2.219 7.007 11.916 1.00 92.50 230 TYR A N 1
ATOM 1595 C CA . TYR A 1 230 ? 3.267 7.755 11.215 1.00 92.50 230 TYR A CA 1
ATOM 1596 C C . TYR A 1 230 ? 2.708 9.088 10.668 1.00 92.50 230 TYR A C 1
ATOM 1598 O O . TYR A 1 230 ? 1.503 9.221 10.470 1.00 92.50 230 TYR A O 1
ATOM 1606 N N . ASN A 1 231 ? 3.584 10.050 10.365 1.00 89.69 231 ASN A N 1
ATOM 1607 C CA . ASN A 1 231 ? 3.304 11.447 9.996 1.00 89.69 231 ASN A CA 1
ATOM 1608 C C . ASN A 1 231 ? 2.646 12.332 11.081 1.00 89.69 231 ASN A C 1
ATOM 1610 O O . ASN A 1 231 ? 2.466 13.525 10.840 1.00 89.69 231 ASN A O 1
ATOM 1614 N N . THR A 1 232 ? 2.340 11.826 12.279 1.00 87.56 232 THR A N 1
ATOM 1615 C CA . THR A 1 232 ? 1.415 12.481 13.231 1.00 87.56 232 THR A CA 1
ATOM 1616 C C . THR A 1 232 ? 2.084 13.300 14.340 1.00 87.56 232 THR A C 1
ATOM 1618 O O . THR A 1 232 ? 1.390 13.959 15.110 1.00 87.56 232 THR A O 1
ATOM 1621 N N . GLY A 1 233 ? 3.412 13.219 14.463 1.00 84.00 233 GLY A N 1
ATOM 1622 C CA . GLY A 1 233 ? 4.153 13.499 15.700 1.00 84.00 233 GLY A CA 1
ATOM 1623 C C . GLY A 1 233 ? 4.204 14.942 16.236 1.00 84.00 233 GLY A C 1
ATOM 1624 O O . GLY A 1 233 ? 3.425 15.829 15.898 1.00 84.00 233 GLY A O 1
ATOM 1625 N N . GLY A 1 234 ? 5.151 15.170 17.154 1.00 87.06 234 GLY A N 1
ATOM 1626 C CA . GLY A 1 234 ? 5.167 16.332 18.063 1.00 87.06 234 GLY A CA 1
ATOM 1627 C C . GLY A 1 234 ? 4.634 16.021 19.471 1.00 87.06 234 GLY A C 1
ATOM 1628 O O . GLY A 1 234 ? 4.487 16.921 20.295 1.00 87.06 234 GLY A O 1
ATOM 1629 N N . TRP A 1 235 ? 4.368 14.744 19.747 1.00 92.38 235 TRP A N 1
ATOM 1630 C CA . TRP A 1 235 ? 3.854 14.196 21.000 1.00 92.38 235 TRP A CA 1
ATOM 1631 C C . TRP A 1 235 ? 4.412 12.782 21.237 1.00 92.38 235 TRP A C 1
ATOM 1633 O O . TRP A 1 235 ? 5.116 12.232 20.384 1.00 92.38 235 TRP A O 1
ATOM 1643 N N . THR A 1 236 ? 4.130 12.212 22.409 1.00 96.44 236 THR A N 1
ATOM 1644 C CA . THR A 1 236 ? 4.647 10.912 22.861 1.00 96.44 236 THR A CA 1
ATOM 1645 C C . THR A 1 236 ? 3.550 9.999 23.432 1.00 96.44 236 THR A C 1
ATOM 1647 O O . THR A 1 236 ? 2.451 10.445 23.767 1.00 96.44 236 THR A O 1
ATOM 1650 N N . VAL A 1 237 ? 3.839 8.697 23.535 1.00 97.12 237 VAL A N 1
ATOM 1651 C CA . VAL A 1 237 ? 2.985 7.707 24.219 1.00 97.12 237 VAL A CA 1
ATOM 1652 C C . VAL A 1 237 ? 3.840 6.882 25.171 1.00 97.12 237 VAL A C 1
ATOM 1654 O O . VAL A 1 237 ? 4.744 6.163 24.734 1.00 97.12 237 VAL A O 1
ATOM 1657 N N . GLY A 1 238 ? 3.569 6.967 26.473 1.00 96.12 238 GLY A N 1
ATOM 1658 C CA . GLY A 1 238 ? 4.418 6.360 27.501 1.00 96.12 238 GLY A CA 1
ATOM 1659 C C . GLY A 1 238 ? 5.861 6.880 27.460 1.00 96.12 238 GLY A C 1
ATOM 1660 O O . GLY A 1 238 ? 6.788 6.122 27.748 1.00 96.12 238 GLY A O 1
ATOM 1661 N N . GLY A 1 239 ? 6.059 8.131 27.032 1.00 95.62 239 GLY A N 1
ATOM 1662 C CA . GLY A 1 239 ? 7.366 8.760 26.828 1.00 95.62 239 GLY A CA 1
ATOM 1663 C C . GLY A 1 239 ? 8.147 8.342 25.570 1.00 95.62 239 GLY A C 1
ATOM 1664 O O . GLY A 1 239 ? 9.243 8.861 25.370 1.00 95.62 239 GLY A O 1
ATOM 1665 N N . ALA A 1 240 ? 7.627 7.450 24.719 1.00 94.56 240 ALA A N 1
ATOM 1666 C CA . ALA A 1 240 ? 8.218 7.151 23.406 1.00 94.56 240 ALA A CA 1
ATOM 1667 C C . ALA A 1 240 ? 7.691 8.123 22.337 1.00 94.56 240 ALA A C 1
ATOM 1669 O O . ALA A 1 240 ? 6.495 8.419 22.334 1.00 94.56 240 ALA A O 1
ATOM 1670 N N . ALA A 1 241 ? 8.546 8.600 21.426 1.00 92.69 241 ALA A N 1
ATOM 1671 C CA . ALA A 1 241 ? 8.146 9.429 20.285 1.00 92.69 241 ALA A CA 1
ATOM 1672 C C . ALA A 1 241 ? 7.984 8.587 19.013 1.00 92.69 241 ALA A C 1
ATOM 1674 O O . ALA A 1 241 ? 8.611 7.547 18.874 1.00 92.69 241 ALA A O 1
ATOM 1675 N N . GLU A 1 242 ? 7.204 9.070 18.045 1.00 90.06 242 GLU A N 1
ATOM 1676 C CA . GLU A 1 242 ? 6.833 8.359 16.801 1.00 90.06 242 GLU A CA 1
ATOM 1677 C C . GLU A 1 242 ? 8.009 7.836 15.946 1.00 90.06 242 GLU A C 1
ATOM 1679 O O . GLU A 1 242 ? 7.861 6.907 15.155 1.00 90.06 242 GLU A O 1
ATOM 1684 N N . LYS A 1 243 ? 9.197 8.416 16.131 1.00 88.38 243 LYS A N 1
ATOM 1685 C CA . LYS A 1 243 ? 10.464 7.995 15.512 1.00 88.38 243 LYS A CA 1
ATOM 1686 C C . LYS A 1 243 ? 11.178 6.832 16.218 1.00 88.38 243 LYS A C 1
ATOM 1688 O O . LYS A 1 243 ? 12.145 6.297 15.688 1.00 88.38 243 LYS A O 1
ATOM 1693 N N . ASP A 1 244 ? 10.762 6.486 17.432 1.00 88.56 244 ASP A N 1
ATOM 1694 C CA . ASP A 1 244 ? 11.391 5.467 18.263 1.00 88.56 244 ASP A CA 1
ATOM 1695 C C . ASP A 1 244 ? 10.599 4.151 18.099 1.00 88.56 244 ASP A C 1
ATOM 1697 O O . ASP A 1 244 ? 9.388 4.156 18.334 1.00 88.56 244 ASP A O 1
ATOM 1701 N N . PRO A 1 245 ? 11.218 2.991 17.794 1.00 86.44 245 PRO A N 1
ATOM 1702 C CA . PRO A 1 245 ? 10.491 1.720 17.632 1.00 86.44 245 PRO A CA 1
ATOM 1703 C C . PRO A 1 245 ? 9.658 1.276 18.851 1.00 86.44 245 PRO A C 1
ATOM 1705 O O . PRO A 1 245 ? 8.794 0.411 18.732 1.00 86.44 245 PRO A O 1
ATOM 1708 N N . GLY A 1 246 ? 9.879 1.870 20.030 1.00 90.94 246 GLY A N 1
ATOM 1709 C CA . GLY A 1 246 ? 9.025 1.684 21.208 1.00 90.94 246 GLY A CA 1
ATOM 1710 C C . GLY A 1 246 ? 7.622 2.295 21.080 1.00 90.94 246 GLY A C 1
ATOM 1711 O O . GLY A 1 246 ? 6.692 1.777 21.694 1.00 90.94 246 GLY A O 1
ATOM 1712 N N . PHE A 1 247 ? 7.437 3.337 20.259 1.00 93.75 247 PHE A N 1
ATOM 1713 C CA . PHE A 1 247 ? 6.130 3.968 20.030 1.00 93.75 247 PHE A CA 1
ATOM 1714 C C . PHE A 1 247 ? 5.117 2.972 19.473 1.00 93.75 247 PHE A C 1
ATOM 1716 O O . PHE A 1 247 ? 3.984 2.930 19.936 1.00 93.75 247 PHE A O 1
ATOM 1723 N N . PHE A 1 248 ? 5.555 2.102 18.559 1.00 94.25 248 PHE A N 1
ATOM 1724 C CA . PHE A 1 248 ? 4.751 1.034 17.964 1.00 94.25 248 PHE A CA 1
ATOM 1725 C C . PHE A 1 248 ? 4.059 0.146 19.013 1.00 94.25 248 PHE A C 1
ATOM 1727 O O . PHE A 1 248 ? 2.896 -0.210 18.827 1.00 94.25 248 PHE A O 1
ATOM 1734 N N . SER A 1 249 ? 4.714 -0.169 20.141 1.00 95.75 249 SER A N 1
ATOM 1735 C CA . SER A 1 249 ? 4.086 -0.957 21.211 1.00 95.75 249 SER A CA 1
ATOM 1736 C C . SER A 1 249 ? 3.369 -0.121 22.272 1.00 95.75 249 SER A C 1
ATOM 1738 O O . SER A 1 249 ? 2.392 -0.596 22.853 1.00 95.75 249 SER A O 1
ATOM 1740 N N . THR A 1 250 ? 3.748 1.139 22.500 1.00 97.31 250 THR A N 1
ATOM 1741 C CA . THR A 1 250 ? 2.994 2.003 23.422 1.00 97.31 250 THR A CA 1
ATOM 1742 C C . THR A 1 250 ? 1.679 2.504 22.809 1.00 97.31 250 THR A C 1
ATOM 1744 O O . THR A 1 250 ? 0.653 2.439 23.490 1.00 97.31 250 THR A O 1
ATOM 1747 N N . ILE A 1 251 ? 1.642 2.886 21.524 1.00 97.81 251 ILE A N 1
ATOM 1748 C CA . ILE A 1 251 ? 0.398 3.257 20.818 1.00 97.81 251 ILE A CA 1
ATOM 1749 C C . ILE A 1 251 ? -0.548 2.062 20.656 1.00 97.81 251 ILE A C 1
ATOM 1751 O O . ILE A 1 251 ? -1.751 2.199 20.868 1.00 97.81 251 ILE A O 1
ATOM 1755 N N . ALA A 1 252 ? -0.021 0.866 20.376 1.00 97.94 252 ALA A N 1
ATOM 1756 C CA . ALA A 1 252 ? -0.817 -0.357 20.303 1.00 97.94 252 ALA A CA 1
ATOM 1757 C C . ALA A 1 252 ? -1.515 -0.666 21.634 1.00 97.94 252 ALA A C 1
ATOM 1759 O O . ALA A 1 252 ? -2.698 -1.012 21.656 1.00 97.94 252 ALA A O 1
ATOM 1760 N N . ARG A 1 253 ? -0.806 -0.478 22.756 1.00 98.25 253 ARG A N 1
ATOM 1761 C CA . ARG A 1 253 ? -1.382 -0.621 24.096 1.00 98.25 253 ARG A CA 1
ATOM 1762 C C . ARG A 1 253 ? -2.446 0.445 24.362 1.00 98.25 253 ARG A C 1
ATOM 1764 O O . ARG A 1 253 ? -3.503 0.104 24.879 1.00 98.25 253 ARG A O 1
ATOM 1771 N N . ALA A 1 254 ? -2.200 1.696 23.965 1.00 98.31 254 ALA A N 1
ATOM 1772 C CA . ALA A 1 254 ? -3.172 2.780 24.087 1.00 98.31 254 ALA A CA 1
ATOM 1773 C C . ALA A 1 254 ? -4.471 2.456 23.323 1.00 98.31 254 ALA A C 1
ATOM 1775 O O . ALA A 1 254 ? -5.551 2.476 23.908 1.00 98.31 254 ALA A O 1
ATOM 1776 N N . LEU A 1 255 ? -4.373 2.062 22.050 1.00 98.31 255 LEU A N 1
ATOM 1777 C CA . LEU A 1 255 ? -5.525 1.666 21.235 1.00 98.31 255 LEU A CA 1
ATOM 1778 C C . LEU A 1 255 ? -6.271 0.463 21.842 1.00 98.31 255 LEU A C 1
ATOM 1780 O O . LEU A 1 255 ? -7.493 0.508 21.962 1.00 98.31 255 LEU A O 1
ATOM 1784 N N . ASN A 1 256 ? -5.560 -0.560 22.331 1.00 97.88 256 ASN A N 1
ATOM 1785 C CA . ASN A 1 256 ? -6.166 -1.678 23.066 1.00 97.88 256 ASN A CA 1
ATOM 1786 C C . ASN A 1 256 ? -6.897 -1.205 24.343 1.00 97.88 256 ASN A C 1
ATOM 1788 O O . ASN A 1 256 ? -8.023 -1.616 24.615 1.00 97.88 256 ASN A O 1
ATOM 1792 N N . SER A 1 257 ? -6.298 -0.287 25.107 1.00 97.38 257 SER A N 1
ATOM 1793 C CA . SER A 1 257 ? -6.894 0.322 26.304 1.00 97.38 257 SER A CA 1
ATOM 1794 C C . SER A 1 257 ? -8.090 1.246 26.021 1.00 97.38 257 SER A C 1
ATOM 1796 O O . SER A 1 257 ? -8.795 1.618 26.967 1.00 97.38 257 SER A O 1
ATOM 1798 N N . ALA A 1 258 ? -8.382 1.582 24.760 1.00 96.75 258 ALA A N 1
ATOM 1799 C CA . ALA A 1 258 ? -9.596 2.292 24.344 1.00 96.75 258 ALA A CA 1
ATOM 1800 C C . ALA A 1 258 ? -10.772 1.357 23.966 1.00 96.75 258 ALA A C 1
ATOM 1802 O O . ALA A 1 258 ? -11.877 1.845 23.723 1.00 96.75 258 ALA A O 1
ATOM 1803 N N . VAL A 1 259 ? -10.578 0.031 23.942 1.00 96.75 259 VAL A N 1
ATOM 1804 C CA . VAL A 1 259 ? -11.625 -0.933 23.548 1.00 96.75 259 VAL A CA 1
ATOM 1805 C C . VAL A 1 259 ? -12.659 -1.166 24.654 1.00 96.75 259 VAL A C 1
ATOM 1807 O O . VAL A 1 259 ? -12.295 -1.337 25.819 1.00 96.75 259 VAL A O 1
ATOM 1810 N N . ARG A 1 260 ? -13.953 -1.191 24.314 1.00 94.50 260 ARG A N 1
ATOM 1811 C CA . ARG A 1 260 ? -15.070 -1.468 25.237 1.00 94.50 260 ARG A CA 1
ATOM 1812 C C . ARG A 1 260 ? -16.146 -2.335 24.568 1.00 94.50 260 ARG A C 1
ATOM 1814 O O . ARG A 1 260 ? -16.333 -2.279 23.355 1.00 94.50 260 ARG A O 1
ATOM 1821 N N . SER A 1 261 ? -16.901 -3.071 25.383 1.00 92.69 261 SER A N 1
ATOM 1822 C CA . SER A 1 261 ? -18.136 -3.757 24.970 1.00 92.69 261 SER A CA 1
ATOM 1823 C C . SER A 1 261 ? -19.330 -2.807 24.809 1.00 92.69 261 SER A C 1
ATOM 1825 O O . SER A 1 261 ? -20.236 -3.077 24.027 1.00 92.69 261 SER A O 1
ATOM 1827 N N . ASP A 1 262 ? -19.319 -1.667 25.508 1.00 91.81 262 ASP A N 1
ATOM 1828 C CA . ASP A 1 262 ? -20.281 -0.575 25.344 1.00 91.81 262 ASP A CA 1
ATOM 1829 C C . ASP A 1 262 ? -19.549 0.775 25.246 1.00 91.81 262 ASP A C 1
ATOM 1831 O O . ASP A 1 262 ? -18.736 1.123 26.106 1.00 91.81 262 ASP A O 1
ATOM 1835 N N . CYS A 1 263 ? -19.859 1.539 24.196 1.00 93.19 263 CYS A N 1
ATOM 1836 C CA . CYS A 1 263 ? -19.355 2.892 23.961 1.00 93.19 263 CYS A CA 1
ATOM 1837 C C . CYS A 1 263 ? -20.416 3.992 24.173 1.00 93.19 263 CYS A C 1
ATOM 1839 O O . CYS A 1 263 ? -20.099 5.171 24.004 1.00 93.19 263 CYS A O 1
ATOM 1841 N N . SER A 1 264 ? -21.651 3.649 24.559 1.00 87.69 264 SER A N 1
ATOM 1842 C CA . SER A 1 264 ? -22.800 4.568 24.646 1.00 87.69 264 SER A CA 1
ATOM 1843 C C . SER A 1 264 ? -22.569 5.784 25.555 1.00 87.69 264 SER A C 1
ATOM 1845 O O . SER A 1 264 ? -23.022 6.886 25.248 1.00 87.69 264 SER A O 1
ATOM 1847 N N . ALA A 1 265 ? -21.821 5.600 26.647 1.00 84.38 265 ALA A N 1
ATOM 1848 C CA . ALA A 1 265 ? -21.478 6.637 27.620 1.00 84.38 265 ALA A CA 1
ATOM 1849 C C . ALA A 1 265 ? -20.046 7.199 27.463 1.00 84.38 265 ALA A C 1
ATOM 1851 O O . ALA A 1 265 ? -19.587 7.961 28.316 1.00 84.38 265 ALA A O 1
ATOM 1852 N N . ALA A 1 266 ? -19.305 6.815 26.417 1.00 85.56 266 ALA A N 1
ATOM 1853 C CA . ALA A 1 266 ? -17.885 7.139 26.293 1.00 85.56 266 ALA A CA 1
ATOM 1854 C C . ALA A 1 266 ? -17.636 8.566 25.767 1.00 85.56 266 ALA A C 1
ATOM 1856 O O . ALA A 1 266 ? -17.905 8.881 24.603 1.00 85.56 266 ALA A O 1
ATOM 1857 N N . THR A 1 267 ? -17.053 9.418 26.614 1.00 82.81 267 THR A N 1
ATOM 1858 C CA . THR A 1 267 ? -16.685 10.807 26.284 1.00 82.81 267 THR A CA 1
ATOM 1859 C C . THR A 1 267 ? -15.331 10.944 25.578 1.00 82.81 267 THR A C 1
ATOM 1861 O O . THR A 1 267 ? -15.154 11.887 24.815 1.00 82.81 267 THR A O 1
ATOM 1864 N N . SER A 1 268 ? -14.400 10.006 25.782 1.00 86.19 268 SER A N 1
ATOM 1865 C CA . SER A 1 268 ? -13.130 9.887 25.043 1.00 86.19 268 SER A CA 1
ATOM 1866 C C . SER A 1 268 ? -13.297 9.084 23.745 1.00 86.19 268 SER A C 1
ATOM 1868 O O . SER A 1 268 ? -14.403 8.628 23.435 1.00 86.19 268 SER A O 1
ATOM 1870 N N . LEU A 1 269 ? -12.197 8.816 23.030 1.00 93.31 269 LEU A N 1
ATOM 1871 C CA . LEU A 1 269 ? -12.123 7.704 22.078 1.00 93.31 269 LEU A CA 1
ATOM 1872 C C . LEU A 1 269 ? -12.637 6.405 22.732 1.00 93.31 269 LEU A C 1
ATOM 1874 O O . LEU A 1 269 ? -12.386 6.146 23.914 1.00 93.31 269 LEU A O 1
ATOM 1878 N N . CYS A 1 270 ? -13.379 5.614 21.958 1.00 95.00 270 CYS A N 1
ATOM 1879 C CA . CYS A 1 270 ? -13.880 4.299 22.341 1.00 95.00 270 CYS A CA 1
ATOM 1880 C C . CYS A 1 270 ? -14.019 3.431 21.090 1.00 95.00 270 CYS A C 1
ATOM 1882 O O . CYS A 1 270 ? -14.578 3.879 20.089 1.00 95.00 270 CYS A O 1
ATOM 1884 N N . ILE A 1 271 ? -13.489 2.212 21.154 1.00 97.44 271 ILE A N 1
ATOM 1885 C CA . ILE A 1 271 ? -13.472 1.246 20.052 1.00 97.44 271 ILE A CA 1
ATOM 1886 C C . ILE A 1 271 ? -14.352 0.060 20.463 1.00 97.44 271 ILE A C 1
ATOM 1888 O O . ILE A 1 271 ? -14.171 -0.481 21.552 1.00 97.44 271 ILE A O 1
ATOM 1892 N N . GLY A 1 272 ? -15.308 -0.348 19.625 1.00 95.31 272 GLY A N 1
ATOM 1893 C CA . GLY A 1 272 ? -16.153 -1.512 19.921 1.00 95.31 272 GLY A CA 1
ATOM 1894 C C . GLY A 1 272 ? -15.354 -2.820 19.900 1.00 95.31 272 GLY A C 1
ATOM 1895 O O . GLY A 1 272 ? -14.538 -3.019 19.001 1.00 95.31 272 GLY A O 1
ATOM 1896 N N . GLU A 1 273 ? -15.605 -3.724 20.852 1.00 94.25 273 GLU A N 1
ATOM 1897 C CA . GLU A 1 273 ? -14.805 -4.947 21.083 1.00 94.25 273 GLU A CA 1
ATOM 1898 C C . GLU A 1 273 ? -14.678 -5.924 19.900 1.00 94.25 273 GLU A C 1
ATOM 1900 O O . GLU A 1 273 ? -13.726 -6.703 19.858 1.00 94.25 273 GLU A O 1
ATOM 1905 N N . GLY A 1 274 ? -15.584 -5.853 18.917 1.00 92.75 274 GLY A N 1
ATOM 1906 C CA . GLY A 1 274 ? -15.495 -6.611 17.662 1.00 92.75 274 GLY A CA 1
ATOM 1907 C C . GLY A 1 274 ? -14.505 -6.050 16.627 1.00 92.75 274 GLY A C 1
ATOM 1908 O O . GLY A 1 274 ? -14.194 -6.738 15.655 1.00 92.75 274 GLY A O 1
ATOM 1909 N N . THR A 1 275 ? -13.997 -4.828 16.823 1.00 96.88 275 THR A N 1
ATOM 1910 C CA . THR A 1 275 ? -13.065 -4.168 15.894 1.00 96.88 275 THR A CA 1
ATOM 1911 C C . THR A 1 275 ? -11.677 -4.791 16.005 1.00 96.88 275 THR A C 1
ATOM 1913 O O . THR A 1 275 ? -11.066 -4.782 17.075 1.00 96.88 275 THR A O 1
ATOM 1916 N N . ARG A 1 276 ? -11.129 -5.282 14.891 1.00 96.38 276 ARG A N 1
ATOM 1917 C CA . ARG A 1 276 ? -9.760 -5.810 14.835 1.00 96.38 276 ARG A CA 1
ATOM 1918 C C . ARG A 1 276 ? -8.767 -4.672 14.617 1.00 96.38 276 ARG A C 1
ATOM 1920 O O . ARG A 1 276 ? -8.750 -4.057 13.553 1.00 96.38 276 ARG A O 1
ATOM 1927 N N . ILE A 1 277 ? -7.951 -4.371 15.628 1.00 98.38 277 ILE A N 1
ATOM 1928 C CA . ILE A 1 277 ? -6.963 -3.287 15.564 1.00 98.38 277 ILE A CA 1
ATOM 1929 C C . ILE A 1 277 ? -5.713 -3.790 14.839 1.00 98.38 277 ILE A C 1
ATOM 1931 O O . ILE A 1 277 ? -5.249 -4.909 15.075 1.00 98.38 277 ILE A O 1
ATOM 1935 N N . VAL A 1 278 ? -5.173 -2.955 13.958 1.00 98.44 278 VAL A N 1
ATOM 1936 C CA . VAL A 1 278 ? -3.973 -3.191 13.157 1.00 98.44 278 VAL A CA 1
ATOM 1937 C C . VAL A 1 278 ? -3.108 -1.934 13.231 1.00 98.44 278 VAL A C 1
ATOM 1939 O O . VAL A 1 278 ? -3.614 -0.825 13.069 1.00 98.44 278 VAL A O 1
ATOM 1942 N N . ILE A 1 279 ? -1.811 -2.093 13.495 1.00 98.06 279 ILE A N 1
ATOM 1943 C CA . ILE A 1 279 ? -0.894 -0.957 13.671 1.00 98.06 279 ILE A CA 1
ATOM 1944 C C . ILE A 1 279 ? -0.204 -0.645 12.344 1.00 98.06 279 ILE A C 1
ATOM 1946 O O . ILE A 1 279 ? 0.573 -1.459 11.843 1.00 98.06 279 ILE A O 1
ATOM 1950 N N . GLY A 1 280 ? -0.512 0.516 11.769 1.00 96.88 280 GLY A N 1
ATOM 1951 C CA . GLY A 1 280 ? 0.020 0.989 10.497 1.00 96.88 280 GLY A CA 1
ATOM 1952 C C . GLY A 1 280 ? 1.376 1.658 10.630 1.00 96.88 280 GLY A C 1
ATOM 1953 O O . GLY A 1 280 ? 1.527 2.610 11.396 1.00 96.88 280 GLY A O 1
ATOM 1954 N N . GLN A 1 281 ? 2.340 1.182 9.852 1.00 95.19 281 GLN A N 1
ATOM 1955 C CA . GLN A 1 281 ? 3.679 1.741 9.709 1.00 95.19 281 GLN A CA 1
ATOM 1956 C C . GLN A 1 281 ? 3.990 2.009 8.233 1.00 95.19 281 GLN A C 1
ATOM 1958 O O . GLN A 1 281 ? 3.432 1.382 7.335 1.00 95.19 281 GLN A O 1
ATOM 1963 N N . VAL A 1 282 ? 4.900 2.944 7.978 1.00 93.94 282 VAL A N 1
ATOM 1964 C CA . VAL A 1 282 ? 5.543 3.070 6.663 1.00 93.94 282 VAL A CA 1
ATOM 1965 C C . VAL A 1 282 ? 6.501 1.895 6.429 1.00 93.94 282 VAL A C 1
ATOM 1967 O O . VAL A 1 282 ? 6.964 1.286 7.392 1.00 93.94 282 VAL A O 1
ATOM 1970 N N . SER A 1 283 ? 6.842 1.579 5.175 1.00 94.94 283 SER A N 1
ATOM 1971 C CA . SER A 1 283 ? 7.809 0.499 4.874 1.00 94.94 283 SER A CA 1
ATOM 1972 C C . SER A 1 283 ? 9.287 0.938 4.931 1.00 94.94 283 SER A C 1
ATOM 1974 O O . SER A 1 283 ? 10.186 0.103 5.059 1.00 94.94 283 SER A O 1
ATOM 1976 N N . ASN A 1 284 ? 9.557 2.242 4.794 1.00 92.94 284 ASN A N 1
ATOM 1977 C CA . ASN A 1 284 ? 10.891 2.866 4.765 1.00 92.94 284 ASN A CA 1
ATOM 1978 C C . ASN A 1 284 ? 10.802 4.388 5.011 1.00 92.94 284 ASN A C 1
ATOM 1980 O O . ASN A 1 284 ? 9.708 4.910 5.230 1.00 92.94 284 ASN A O 1
ATOM 1984 N N . ALA A 1 285 ? 11.930 5.108 4.982 1.00 90.25 285 ALA A N 1
ATOM 1985 C CA . ALA A 1 285 ? 11.957 6.548 5.255 1.00 90.25 285 ALA A CA 1
ATOM 1986 C C . ALA A 1 285 ? 11.332 7.392 4.123 1.00 90.25 285 ALA A C 1
ATOM 1988 O O . ALA A 1 285 ? 10.679 8.400 4.395 1.00 90.25 285 ALA A O 1
ATOM 1989 N N . GLY A 1 286 ? 11.486 6.981 2.857 1.00 88.38 286 GLY A N 1
ATOM 1990 C CA . GLY A 1 286 ? 10.895 7.677 1.698 1.00 88.38 286 GLY A CA 1
ATOM 1991 C C . GLY A 1 286 ? 9.363 7.606 1.634 1.00 88.38 286 GLY A C 1
ATOM 1992 O O . GLY A 1 286 ? 8.710 8.454 1.032 1.00 88.38 286 GLY A O 1
ATOM 1993 N N . ALA A 1 287 ? 8.771 6.609 2.290 1.00 88.69 287 ALA A N 1
ATOM 1994 C CA . ALA A 1 287 ? 7.328 6.411 2.380 1.00 88.69 287 ALA A CA 1
ATOM 1995 C C . ALA A 1 287 ? 6.594 7.426 3.287 1.00 88.69 287 ALA A C 1
ATOM 1997 O O . ALA A 1 287 ? 5.363 7.467 3.275 1.00 88.69 287 ALA A O 1
ATOM 1998 N N . SER A 1 288 ? 7.323 8.231 4.069 1.00 85.25 288 SER A N 1
ATOM 1999 C CA . SER A 1 288 ? 6.782 9.265 4.960 1.00 85.25 288 SER A CA 1
ATOM 2000 C C . SER A 1 288 ? 6.904 10.660 4.341 1.00 85.25 288 SER A C 1
ATOM 2002 O O . SER A 1 288 ? 7.908 10.993 3.718 1.00 85.25 288 SER A O 1
ATOM 2004 N N . GLY A 1 289 ? 5.900 11.512 4.568 1.00 77.38 289 GLY A N 1
ATOM 2005 C CA . GLY A 1 289 ? 5.946 12.930 4.187 1.00 77.38 289 GLY A CA 1
ATOM 2006 C C . GLY A 1 289 ? 6.631 13.830 5.224 1.00 77.38 289 GLY A C 1
ATOM 2007 O O . GLY A 1 289 ? 6.606 15.051 5.080 1.00 77.38 289 GLY A O 1
ATOM 2008 N N . THR A 1 290 ? 7.174 13.261 6.306 1.00 80.19 290 THR A N 1
ATOM 2009 C CA . THR A 1 290 ? 7.693 14.005 7.463 1.00 80.19 290 THR A CA 1
ATOM 2010 C C . THR A 1 290 ? 8.922 13.315 8.081 1.00 80.19 290 THR A C 1
ATOM 2012 O O . THR A 1 290 ? 9.410 12.299 7.592 1.00 80.19 290 THR A O 1
ATOM 2015 N N . ALA A 1 291 ? 9.428 13.854 9.197 1.00 80.75 291 ALA A N 1
ATOM 2016 C CA . ALA A 1 291 ? 10.396 13.165 10.058 1.00 80.75 291 ALA A CA 1
ATOM 2017 C C . ALA A 1 291 ? 9.758 12.408 11.238 1.00 80.75 291 ALA A C 1
ATOM 2019 O O . ALA A 1 291 ? 10.476 11.869 12.082 1.00 80.75 291 ALA A O 1
ATOM 2020 N N . ASN A 1 292 ? 8.426 12.358 11.295 1.00 86.12 292 ASN A N 1
ATOM 2021 C CA . ASN A 1 292 ? 7.676 11.571 12.260 1.00 86.12 292 ASN A CA 1
ATOM 2022 C C . ASN A 1 292 ? 7.369 10.208 11.613 1.00 86.12 292 ASN A C 1
ATOM 2024 O O . ASN A 1 292 ? 6.364 10.034 10.931 1.00 86.12 292 ASN A O 1
ATOM 2028 N N . ASN A 1 293 ? 8.315 9.277 11.728 1.00 88.62 293 ASN A N 1
ATOM 2029 C CA . ASN A 1 293 ? 8.160 7.857 11.407 1.00 88.62 293 ASN A CA 1
ATOM 2030 C C . ASN A 1 293 ? 9.358 7.075 11.981 1.00 88.62 293 ASN A C 1
ATOM 2032 O O . ASN A 1 293 ? 10.424 7.654 12.203 1.00 88.62 293 ASN A O 1
ATOM 2036 N N . VAL A 1 294 ? 9.209 5.761 12.158 1.00 89.31 294 VAL A N 1
ATOM 2037 C CA . VAL A 1 294 ? 10.187 4.873 12.822 1.00 89.31 294 VAL A CA 1
ATOM 2038 C C . VAL A 1 294 ? 11.550 4.722 12.126 1.00 89.31 294 VAL A C 1
ATOM 2040 O O . VAL A 1 294 ? 12.488 4.235 12.751 1.00 89.31 294 VAL A O 1
ATOM 2043 N N . PHE A 1 295 ? 11.692 5.139 10.863 1.00 88.69 295 PHE A N 1
ATOM 2044 C CA . PHE A 1 295 ? 12.974 5.166 10.141 1.00 88.69 295 PHE A CA 1
ATOM 2045 C C . PHE A 1 295 ? 13.656 6.544 10.169 1.00 88.69 295 PHE A C 1
ATOM 2047 O O . PHE A 1 295 ? 14.840 6.656 9.851 1.00 88.69 295 PHE A O 1
ATOM 2054 N N . GLY A 1 296 ? 12.939 7.589 10.593 1.00 73.25 296 GLY A N 1
ATOM 2055 C CA . GLY A 1 296 ? 13.420 8.966 10.642 1.00 73.25 296 GLY A CA 1
ATOM 2056 C C . GLY A 1 296 ? 13.151 9.773 9.366 1.00 73.25 296 GLY A C 1
ATOM 2057 O O . GLY A 1 296 ? 12.359 9.398 8.508 1.00 73.25 296 GLY A O 1
ATOM 2058 N N . GLY A 1 297 ? 13.783 10.947 9.280 1.00 65.50 297 GLY A N 1
ATOM 2059 C CA . GLY A 1 297 ? 13.513 11.970 8.263 1.00 65.50 297 GLY A CA 1
ATOM 2060 C C . GLY A 1 297 ? 13.521 11.478 6.816 1.00 65.50 297 GLY A C 1
ATOM 2061 O O . GLY A 1 297 ? 14.531 10.956 6.352 1.00 65.50 297 GLY A O 1
ATOM 2062 N N . SER A 1 298 ? 12.435 11.757 6.090 1.00 55.19 298 SER A N 1
ATOM 2063 C CA . SER A 1 298 ? 12.321 11.562 4.642 1.00 55.19 298 SER A CA 1
ATOM 2064 C C . SER A 1 298 ? 13.508 12.179 3.878 1.00 55.19 298 SER A C 1
ATOM 2066 O O . SER A 1 298 ? 13.644 13.406 3.808 1.00 55.19 298 SER A O 1
ATOM 2068 N N . GLY A 1 299 ? 14.367 11.347 3.287 1.00 54.75 299 GLY A N 1
ATOM 2069 C CA . GLY A 1 299 ? 15.494 11.793 2.465 1.00 54.75 299 GLY A CA 1
ATOM 2070 C C . GLY A 1 299 ? 16.591 10.740 2.308 1.00 54.75 299 GLY A C 1
ATOM 2071 O O . GLY A 1 299 ? 16.643 9.761 3.040 1.00 54.75 299 GLY A O 1
ATOM 2072 N N . ALA A 1 300 ? 17.514 10.964 1.368 1.00 49.28 300 ALA A N 1
ATOM 2073 C CA . ALA A 1 300 ? 18.582 10.023 1.003 1.00 49.28 300 ALA A CA 1
ATOM 2074 C C . ALA A 1 300 ? 19.742 9.915 2.029 1.00 49.28 300 ALA A C 1
ATOM 2076 O O . ALA A 1 300 ? 20.895 9.686 1.656 1.00 49.28 300 ALA A O 1
ATOM 2077 N N . ALA A 1 301 ? 19.464 10.113 3.319 1.00 65.19 301 ALA A N 1
ATOM 2078 C CA . ALA A 1 301 ? 20.418 9.882 4.397 1.00 65.19 301 ALA A CA 1
ATOM 2079 C C . ALA A 1 301 ? 20.384 8.398 4.787 1.00 65.19 301 ALA A C 1
ATOM 2081 O O . ALA A 1 301 ? 19.359 7.903 5.242 1.00 65.19 301 ALA A O 1
ATOM 2082 N N . ALA A 1 302 ? 21.500 7.687 4.614 1.00 74.12 302 ALA A N 1
ATOM 2083 C CA . ALA A 1 302 ? 21.560 6.259 4.914 1.00 74.12 302 ALA A CA 1
ATOM 2084 C C . ALA A 1 302 ? 21.293 5.978 6.404 1.00 74.12 302 ALA A C 1
ATOM 2086 O O . ALA A 1 302 ? 21.972 6.523 7.279 1.00 74.12 302 ALA A O 1
ATOM 2087 N N . TYR A 1 303 ? 20.339 5.089 6.668 1.00 87.38 303 TYR A N 1
ATOM 2088 C CA . TYR A 1 303 ? 19.937 4.634 7.997 1.00 87.38 303 TYR A CA 1
ATOM 2089 C C . TYR A 1 303 ? 19.990 3.100 8.077 1.00 87.38 303 TYR A C 1
ATOM 2091 O O . TYR A 1 303 ? 20.011 2.410 7.056 1.00 87.38 303 TYR A O 1
ATOM 2099 N N . ASP A 1 304 ? 20.020 2.541 9.289 1.00 90.25 304 ASP A N 1
ATOM 2100 C CA . ASP A 1 304 ? 20.027 1.086 9.479 1.00 90.25 304 ASP A CA 1
ATOM 2101 C C . ASP A 1 304 ? 18.595 0.525 9.452 1.00 90.25 304 ASP A C 1
ATOM 2103 O O . ASP A 1 304 ? 17.967 0.285 10.486 1.00 90.25 304 ASP A O 1
ATOM 2107 N N . GLN A 1 305 ? 18.059 0.335 8.240 1.00 92.62 305 GLN A N 1
ATOM 2108 C CA . GLN A 1 305 ? 16.735 -0.266 8.040 1.00 92.62 305 GLN A CA 1
ATOM 2109 C C . GLN A 1 305 ? 16.641 -1.659 8.682 1.00 92.62 305 GLN A C 1
ATOM 2111 O O . GLN A 1 305 ? 15.590 -2.015 9.213 1.00 92.62 305 GLN A O 1
ATOM 2116 N N . ALA A 1 306 ? 17.727 -2.438 8.672 1.00 92.94 306 ALA A N 1
ATOM 2117 C CA . ALA A 1 306 ? 17.738 -3.788 9.225 1.00 92.94 306 ALA A CA 1
ATOM 2118 C C . ALA A 1 306 ? 17.589 -3.776 10.754 1.00 92.94 306 ALA A C 1
ATOM 2120 O O . ALA A 1 306 ? 16.823 -4.578 11.289 1.00 92.94 306 ALA A O 1
ATOM 2121 N N . ALA A 1 307 ? 18.248 -2.844 11.451 1.00 93.94 307 ALA A N 1
ATOM 2122 C CA . ALA A 1 307 ? 18.074 -2.649 12.888 1.00 93.94 307 ALA A CA 1
ATOM 2123 C C . ALA A 1 307 ? 16.646 -2.200 13.242 1.00 93.94 307 ALA A C 1
ATOM 2125 O O . ALA A 1 307 ? 16.021 -2.809 14.109 1.00 93.94 307 ALA A O 1
ATOM 2126 N N . VAL A 1 308 ? 16.092 -1.203 12.538 1.00 94.12 308 VAL A N 1
ATOM 2127 C CA . VAL A 1 308 ? 14.719 -0.720 12.798 1.00 94.12 308 VAL A CA 1
ATOM 2128 C C . VAL A 1 308 ? 13.685 -1.829 12.573 1.00 94.12 308 VAL A C 1
ATOM 2130 O O . VAL A 1 308 ? 12.818 -2.047 13.418 1.00 94.12 308 VAL A O 1
ATOM 2133 N N . LEU A 1 309 ? 13.793 -2.581 11.474 1.00 96.19 309 LEU A N 1
ATOM 2134 C CA . LEU A 1 309 ? 12.893 -3.703 11.186 1.00 96.19 309 LEU A CA 1
ATOM 2135 C C . LEU A 1 309 ? 13.037 -4.851 12.199 1.00 96.19 309 LEU A C 1
ATOM 2137 O O . LEU A 1 309 ? 12.034 -5.458 12.578 1.00 96.19 309 LEU A O 1
ATOM 2141 N N . ALA A 1 310 ? 14.255 -5.134 12.674 1.00 96.06 310 ALA A N 1
ATOM 2142 C CA . ALA A 1 310 ? 14.489 -6.130 13.718 1.00 96.06 310 ALA A CA 1
ATOM 2143 C C . ALA A 1 310 ? 13.859 -5.719 15.061 1.00 96.06 310 ALA A C 1
ATOM 2145 O O . ALA A 1 310 ? 13.235 -6.557 15.719 1.00 96.06 310 ALA A O 1
ATOM 2146 N N . ASP A 1 311 ? 13.956 -4.441 15.437 1.00 95.44 311 ASP A N 1
ATOM 2147 C CA . ASP A 1 311 ? 13.301 -3.901 16.632 1.00 95.44 311 ASP A CA 1
ATOM 2148 C C . ASP A 1 311 ? 11.771 -3.944 16.503 1.00 95.44 311 ASP A C 1
ATOM 2150 O O . ASP A 1 311 ? 11.102 -4.429 17.415 1.00 95.44 311 ASP A O 1
ATOM 2154 N N . LEU A 1 312 ? 11.193 -3.537 15.366 1.00 96.25 312 LEU A N 1
ATOM 2155 C CA . LEU A 1 312 ? 9.745 -3.635 15.121 1.00 96.25 312 LEU A CA 1
ATOM 2156 C C . LEU A 1 312 ? 9.242 -5.087 15.204 1.00 96.25 312 LEU A C 1
ATOM 2158 O O . LEU A 1 312 ? 8.236 -5.361 15.864 1.00 96.25 312 LEU A O 1
ATOM 2162 N N . ALA A 1 313 ? 9.968 -6.043 14.615 1.00 95.56 313 ALA A N 1
ATOM 2163 C CA . ALA A 1 313 ? 9.645 -7.466 14.714 1.00 95.56 313 ALA A CA 1
ATOM 2164 C C . ALA A 1 313 ? 9.773 -8.002 16.157 1.00 95.56 313 ALA A C 1
ATOM 2166 O O . ALA A 1 313 ? 8.960 -8.825 16.597 1.00 95.56 313 ALA A O 1
ATOM 2167 N N . ALA A 1 314 ? 10.749 -7.513 16.930 1.00 95.94 314 ALA A N 1
ATOM 2168 C CA . ALA A 1 314 ? 10.892 -7.836 18.348 1.00 95.94 314 ALA A CA 1
ATOM 2169 C C . ALA A 1 314 ? 9.741 -7.259 19.194 1.00 95.94 314 ALA A C 1
ATOM 2171 O O . ALA A 1 314 ? 9.205 -7.969 20.049 1.00 95.94 314 ALA A O 1
ATOM 2172 N N . GLN A 1 315 ? 9.307 -6.024 18.920 1.00 95.56 315 GLN A N 1
ATOM 2173 C CA . GLN A 1 315 ? 8.141 -5.400 19.555 1.00 95.56 315 GLN A CA 1
ATOM 2174 C C . GLN A 1 315 ? 6.855 -6.169 19.218 1.00 95.56 315 GLN A C 1
ATOM 2176 O O . GLN A 1 315 ? 6.118 -6.536 20.133 1.00 95.56 315 GLN A O 1
ATOM 2181 N N . TRP A 1 316 ? 6.618 -6.516 17.945 1.00 95.38 316 TRP A N 1
ATOM 2182 C CA . TRP A 1 316 ? 5.465 -7.329 17.525 1.00 95.38 316 TRP A CA 1
ATOM 2183 C C . TRP A 1 316 ? 5.408 -8.665 18.280 1.00 95.38 316 TRP A C 1
ATOM 2185 O O . TRP A 1 316 ? 4.395 -9.021 18.890 1.00 95.38 316 TRP A O 1
ATOM 2195 N N . LYS A 1 317 ? 6.541 -9.374 18.344 1.00 94.44 317 LYS A N 1
ATOM 2196 C CA . LYS A 1 317 ? 6.682 -10.621 19.107 1.00 94.44 317 LYS A CA 1
ATOM 2197 C C . LYS A 1 317 ? 6.439 -10.432 20.612 1.00 94.44 317 LYS A C 1
ATOM 2199 O O . LYS A 1 317 ? 5.851 -11.311 21.241 1.00 94.44 317 LYS A O 1
ATOM 2204 N N . ALA A 1 318 ? 6.870 -9.311 21.190 1.00 95.00 318 ALA A N 1
ATOM 2205 C CA . ALA A 1 318 ? 6.683 -8.998 22.607 1.00 95.00 318 ALA A CA 1
ATOM 2206 C C . ALA A 1 318 ? 5.235 -8.611 22.962 1.00 95.00 318 ALA A C 1
ATOM 2208 O O . ALA A 1 318 ? 4.799 -8.895 24.079 1.00 95.00 318 ALA A O 1
ATOM 2209 N N . MET A 1 319 ? 4.487 -8.006 22.032 1.00 95.31 319 MET A N 1
ATOM 2210 C CA . MET A 1 319 ? 3.060 -7.705 22.203 1.00 95.31 319 MET A CA 1
ATOM 2211 C C . MET A 1 319 ? 2.205 -8.971 22.161 1.00 95.31 319 MET A C 1
ATOM 2213 O O . MET A 1 319 ? 1.421 -9.210 23.077 1.00 95.31 319 MET A O 1
ATOM 2217 N N . LYS A 1 320 ? 2.423 -9.851 21.174 1.00 92.69 320 LYS A N 1
ATOM 2218 C CA . LYS A 1 320 ? 1.694 -11.131 21.072 1.00 92.69 320 LYS A CA 1
ATOM 2219 C C . LYS A 1 320 ? 1.918 -12.078 22.257 1.00 92.69 320 LYS A C 1
ATOM 2221 O O . LYS A 1 320 ? 1.101 -12.959 22.501 1.00 92.69 320 LYS A O 1
ATOM 2226 N N . ALA A 1 321 ? 2.997 -11.890 23.018 1.00 94.62 321 ALA A N 1
ATOM 2227 C CA . ALA A 1 321 ? 3.254 -12.615 24.263 1.00 94.62 321 ALA A CA 1
ATOM 2228 C C . ALA A 1 321 ? 2.468 -12.076 25.483 1.00 94.62 321 ALA A C 1
ATOM 2230 O O . ALA A 1 321 ? 2.649 -12.597 26.582 1.00 94.62 321 ALA A O 1
ATOM 2231 N N . LYS A 1 322 ? 1.646 -11.028 25.309 1.00 95.81 322 LYS A N 1
ATOM 2232 C CA . LYS A 1 322 ? 0.927 -10.298 26.369 1.00 95.81 322 LYS A CA 1
ATOM 2233 C C . LYS A 1 322 ? -0.530 -9.979 25.970 1.00 95.81 322 LYS A C 1
ATOM 2235 O O . LYS A 1 322 ? -0.891 -8.805 25.822 1.00 95.81 322 LYS A O 1
ATOM 2240 N N . PRO A 1 323 ? -1.389 -10.993 25.749 1.00 93.38 323 PRO A N 1
ATOM 2241 C CA . PRO A 1 323 ? -2.779 -10.781 25.329 1.00 93.38 323 PRO A CA 1
ATOM 2242 C C . PRO A 1 323 ? -3.595 -9.935 26.324 1.00 93.38 323 PRO A C 1
ATOM 2244 O O . PRO A 1 323 ? -4.553 -9.282 25.926 1.00 93.38 323 PRO A O 1
ATOM 2247 N N . GLU A 1 324 ? -3.192 -9.865 27.595 1.00 93.56 324 GLU A N 1
ATOM 2248 C CA . GLU A 1 324 ? -3.800 -9.004 28.616 1.00 93.56 324 GLU A CA 1
ATOM 2249 C C . GLU A 1 324 ? -3.558 -7.496 28.403 1.00 93.56 324 GLU A C 1
ATOM 2251 O O . GLU A 1 324 ? -4.239 -6.678 29.019 1.00 93.56 324 GLU A O 1
ATOM 2256 N N . LEU A 1 325 ? -2.611 -7.121 27.533 1.00 95.44 325 LEU A N 1
ATOM 2257 C CA . LEU A 1 325 ? -2.317 -5.732 27.152 1.00 95.44 325 LEU A CA 1
ATOM 2258 C C . LEU A 1 325 ? -2.584 -5.425 25.667 1.00 95.44 325 LEU A C 1
ATOM 2260 O O . LEU A 1 325 ? -2.661 -4.250 25.312 1.00 95.44 325 LEU A O 1
ATOM 2264 N N . TYR A 1 326 ? -2.701 -6.454 24.819 1.00 96.69 326 TYR A N 1
ATOM 2265 C CA . TYR A 1 326 ? -2.741 -6.324 23.353 1.00 96.69 326 TYR A CA 1
ATOM 2266 C C . TYR A 1 326 ? -3.774 -7.231 22.659 1.00 96.69 326 TYR A C 1
ATOM 2268 O O . TYR A 1 326 ? -3.719 -7.385 21.445 1.00 96.69 326 TYR A O 1
ATOM 2276 N N . GLY A 1 327 ? -4.705 -7.857 23.388 1.00 93.50 327 GLY A N 1
ATOM 2277 C CA . GLY A 1 327 ? -5.624 -8.873 22.849 1.00 93.50 327 GLY A CA 1
ATOM 2278 C C . GLY A 1 327 ? -6.520 -8.442 21.675 1.00 93.50 327 GLY A C 1
ATOM 2279 O O . GLY A 1 327 ? -6.955 -9.304 20.916 1.00 93.50 327 GLY A O 1
ATOM 2280 N N . HIS A 1 328 ? -6.762 -7.140 21.485 1.00 95.00 328 HIS A N 1
ATOM 2281 C CA . HIS A 1 328 ? -7.493 -6.597 20.329 1.00 95.00 328 HIS A CA 1
ATOM 2282 C C . HIS A 1 328 ? -6.571 -6.131 19.185 1.00 95.00 328 HIS A C 1
ATOM 2284 O O . HIS A 1 328 ? -7.054 -5.792 18.103 1.00 95.00 328 HIS A O 1
ATOM 2290 N N . VAL A 1 329 ? -5.249 -6.123 19.397 1.00 97.25 329 VAL A N 1
ATOM 2291 C CA . VAL A 1 329 ? -4.234 -5.789 18.388 1.00 97.25 329 VAL A CA 1
ATOM 2292 C C . VAL A 1 329 ? -3.869 -7.056 17.623 1.00 97.25 329 VAL A C 1
ATOM 2294 O O . VAL A 1 329 ? -3.093 -7.898 18.068 1.00 97.25 329 VAL A O 1
ATOM 2297 N N . THR A 1 330 ? -4.474 -7.192 16.452 1.00 95.69 330 THR A N 1
ATOM 2298 C CA . THR A 1 330 ? -4.492 -8.425 15.655 1.00 95.69 330 THR A CA 1
ATOM 2299 C C . THR A 1 330 ? -3.498 -8.448 14.501 1.00 95.69 330 THR A C 1
ATOM 2301 O O . THR A 1 330 ? -3.335 -9.495 13.879 1.00 95.69 330 THR A O 1
ATOM 2304 N N . GLY A 1 331 ? -2.817 -7.340 14.200 1.00 96.94 331 GLY A N 1
ATOM 2305 C CA . GLY A 1 331 ? -1.845 -7.325 13.112 1.00 96.94 331 GLY A CA 1
ATOM 2306 C C . GLY A 1 331 ? -1.078 -6.027 12.907 1.00 96.94 331 GLY A C 1
ATOM 2307 O O . GLY A 1 331 ? -1.163 -5.084 13.698 1.00 96.94 331 GLY A O 1
ATOM 2308 N N . VAL A 1 332 ? -0.358 -5.997 11.788 1.00 97.81 332 VAL A N 1
ATOM 2309 C CA . VAL A 1 332 ? 0.481 -4.887 11.325 1.00 97.81 332 VAL A CA 1
ATOM 2310 C C . VAL A 1 332 ? 0.082 -4.518 9.895 1.00 97.81 332 VAL A C 1
ATOM 2312 O O . VAL A 1 332 ? -0.216 -5.394 9.079 1.00 97.81 332 VAL A O 1
ATOM 2315 N N . MET A 1 333 ? 0.060 -3.219 9.602 1.00 97.94 333 MET A N 1
ATOM 2316 C CA . MET A 1 333 ? -0.219 -2.660 8.280 1.00 97.94 333 MET A CA 1
ATOM 2317 C C . MET A 1 333 ? 1.029 -1.956 7.739 1.00 97.94 333 MET A C 1
ATOM 2319 O O . MET A 1 333 ? 1.728 -1.296 8.508 1.00 97.94 333 MET A O 1
ATOM 2323 N N . GLN A 1 334 ? 1.299 -2.094 6.436 1.00 96.69 334 GLN A N 1
ATOM 2324 C CA . GLN A 1 334 ? 2.336 -1.330 5.741 1.00 96.69 334 GLN A CA 1
ATOM 2325 C C . GLN A 1 334 ? 1.752 -0.366 4.700 1.00 96.69 334 GLN A C 1
ATOM 2327 O O . GLN A 1 334 ? 1.001 -0.770 3.804 1.00 96.69 334 GLN A O 1
ATOM 2332 N N . TRP A 1 335 ? 2.171 0.898 4.783 1.00 94.62 335 TRP A N 1
ATOM 2333 C CA . TRP A 1 335 ? 2.108 1.871 3.696 1.00 94.62 335 TRP A CA 1
ATOM 2334 C C . TRP A 1 335 ? 3.491 1.957 3.032 1.00 94.62 335 TRP A C 1
ATOM 2336 O O . TRP A 1 335 ? 4.382 2.677 3.483 1.00 94.62 335 TRP A O 1
ATOM 2346 N N . SER A 1 336 ? 3.761 1.239 1.947 1.00 95.62 336 SER A N 1
ATOM 2347 C CA . SER A 1 336 ? 2.917 0.345 1.143 1.00 95.62 336 SER A CA 1
ATOM 2348 C C . SER A 1 336 ? 3.791 -0.761 0.530 1.00 95.62 336 SER A C 1
ATOM 2350 O O . SER A 1 336 ? 5.018 -0.723 0.659 1.00 95.62 336 SER A O 1
ATOM 2352 N N . LEU A 1 337 ? 3.214 -1.752 -0.160 1.00 96.44 337 LEU A N 1
ATOM 2353 C CA . LEU A 1 337 ? 4.032 -2.713 -0.923 1.00 96.44 337 LEU A CA 1
ATOM 2354 C C . LEU A 1 337 ? 4.808 -2.021 -2.057 1.00 96.44 337 LEU A C 1
ATOM 2356 O O . LEU A 1 337 ? 5.942 -2.395 -2.346 1.00 96.44 337 LEU A O 1
ATOM 2360 N N . ASN A 1 338 ? 4.234 -0.980 -2.670 1.00 94.25 338 ASN A N 1
ATOM 2361 C CA . ASN A 1 338 ? 4.886 -0.223 -3.738 1.00 94.25 338 ASN A CA 1
ATOM 2362 C C . ASN A 1 338 ? 6.209 0.395 -3.281 1.00 94.25 338 ASN A C 1
ATOM 2364 O O . ASN A 1 338 ? 7.213 0.262 -3.977 1.00 94.25 338 ASN A O 1
ATOM 2368 N N . ASN A 1 339 ? 6.224 1.050 -2.116 1.00 92.38 339 ASN A N 1
ATOM 2369 C CA . ASN A 1 339 ? 7.441 1.675 -1.608 1.00 92.38 339 ASN A CA 1
ATOM 2370 C C . ASN A 1 339 ? 8.370 0.677 -0.897 1.00 92.38 339 ASN A C 1
ATOM 2372 O O . ASN A 1 339 ? 9.575 0.881 -0.961 1.00 92.38 339 ASN A O 1
ATOM 2376 N N . ASP A 1 340 ? 7.873 -0.424 -0.316 1.00 95.69 340 ASP A N 1
ATOM 2377 C CA . ASP A 1 340 ? 8.719 -1.512 0.211 1.00 95.69 340 ASP A CA 1
ATOM 2378 C C . ASP A 1 340 ? 9.582 -2.126 -0.901 1.00 95.69 340 ASP A C 1
ATOM 2380 O O . ASP A 1 340 ? 10.781 -2.314 -0.727 1.00 95.69 340 ASP A O 1
ATOM 2384 N N . TYR A 1 341 ? 9.000 -2.386 -2.077 1.00 92.31 341 TYR A N 1
ATOM 2385 C CA . TYR A 1 341 ? 9.694 -3.035 -3.197 1.00 92.31 341 TYR A CA 1
ATOM 2386 C C . TYR A 1 341 ? 10.359 -2.078 -4.196 1.00 92.31 341 TYR A C 1
ATOM 2388 O O . TYR A 1 341 ? 11.292 -2.489 -4.884 1.00 92.31 341 TYR A O 1
ATOM 2396 N N . ALA A 1 342 ? 9.936 -0.814 -4.267 1.00 87.62 342 ALA A N 1
ATOM 2397 C CA . ALA A 1 342 ? 10.529 0.203 -5.140 1.00 87.62 342 ALA A CA 1
ATOM 2398 C C . ALA A 1 342 ? 10.933 1.493 -4.385 1.00 87.62 342 ALA A C 1
ATOM 2400 O O . ALA A 1 342 ? 10.585 2.588 -4.836 1.00 87.62 342 ALA A O 1
ATOM 2401 N N . PRO A 1 343 ? 11.672 1.424 -3.257 1.00 87.69 343 PRO A N 1
ATOM 2402 C CA . PRO A 1 343 ? 11.877 2.567 -2.355 1.00 87.69 343 PRO A CA 1
ATOM 2403 C C . PRO A 1 343 ? 12.557 3.772 -3.022 1.00 87.69 343 PRO A C 1
ATOM 2405 O O . PRO A 1 343 ? 12.239 4.923 -2.718 1.00 87.69 343 PRO A O 1
ATOM 2408 N N . ALA A 1 344 ? 13.402 3.533 -4.031 1.00 82.88 344 ALA A N 1
ATOM 2409 C CA . ALA A 1 344 ? 14.044 4.588 -4.812 1.00 82.88 344 ALA A CA 1
ATOM 2410 C C . ALA A 1 344 ? 13.047 5.478 -5.587 1.00 82.88 344 ALA A C 1
ATOM 2412 O O . ALA A 1 344 ? 13.353 6.640 -5.848 1.00 82.88 344 ALA A O 1
ATOM 2413 N N . ALA A 1 345 ? 11.846 4.981 -5.919 1.00 81.88 345 ALA A N 1
ATOM 2414 C CA . ALA A 1 345 ? 10.777 5.790 -6.517 1.00 81.88 345 ALA A CA 1
ATOM 2415 C C . ALA A 1 345 ? 10.105 6.745 -5.505 1.00 81.88 345 ALA A C 1
ATOM 2417 O O . ALA A 1 345 ? 9.466 7.711 -5.912 1.00 81.88 345 ALA A O 1
ATOM 2418 N N . TRP A 1 346 ? 10.322 6.523 -4.203 1.00 82.81 346 TRP A N 1
ATOM 2419 C CA . TRP A 1 346 ? 9.978 7.421 -3.093 1.00 82.81 346 TRP A CA 1
ATOM 2420 C C . TRP A 1 346 ? 11.202 8.200 -2.567 1.00 82.81 346 TRP A C 1
ATOM 2422 O O . TRP A 1 346 ? 11.176 8.769 -1.480 1.00 82.81 346 TRP A O 1
ATOM 2432 N N . GLY A 1 347 ? 12.296 8.244 -3.337 1.00 81.06 347 GLY A N 1
ATOM 2433 C CA . GLY A 1 347 ? 13.517 8.978 -2.987 1.00 81.06 347 GLY A CA 1
ATOM 2434 C C . GLY A 1 347 ? 14.441 8.273 -1.988 1.00 81.06 347 GLY A C 1
ATOM 2435 O O . GLY A 1 347 ? 15.516 8.797 -1.690 1.00 81.06 347 GLY A O 1
ATOM 2436 N N . ASP A 1 348 ? 14.081 7.080 -1.512 1.00 84.62 348 ASP A N 1
ATOM 2437 C CA . ASP A 1 348 ? 14.905 6.282 -0.606 1.00 84.62 348 ASP A CA 1
ATOM 2438 C C . ASP A 1 348 ? 15.730 5.252 -1.387 1.00 84.62 348 ASP A C 1
ATOM 2440 O O . ASP A 1 348 ? 15.318 4.124 -1.647 1.00 84.62 348 ASP A O 1
ATOM 2444 N N . ALA A 1 349 ? 16.932 5.660 -1.786 1.00 80.50 349 ALA A N 1
ATOM 2445 C CA . ALA A 1 349 ? 17.908 4.775 -2.419 1.00 80.50 349 ALA A CA 1
ATOM 2446 C C . ALA A 1 349 ? 18.734 3.947 -1.407 1.00 80.50 349 ALA A C 1
ATOM 2448 O O . ALA A 1 349 ? 19.702 3.298 -1.809 1.00 80.50 349 ALA A O 1
ATOM 2449 N N . SER A 1 350 ? 18.404 4.005 -0.108 1.00 82.62 350 SER A N 1
ATOM 2450 C CA . SER A 1 350 ? 19.130 3.314 0.967 1.00 82.62 350 SER A CA 1
ATOM 2451 C C . SER A 1 350 ? 18.401 2.075 1.491 1.00 82.62 350 SER A C 1
ATOM 2453 O O . SER A 1 350 ? 19.057 1.096 1.852 1.00 82.62 350 SER A O 1
ATOM 2455 N N . ALA A 1 351 ? 17.067 2.086 1.467 1.00 88.75 351 ALA A N 1
ATOM 2456 C CA . ALA A 1 351 ? 16.238 0.937 1.797 1.00 88.75 351 ALA A CA 1
ATOM 2457 C C . ALA A 1 351 ? 16.417 -0.235 0.812 1.00 88.75 351 ALA A C 1
ATOM 2459 O O . ALA A 1 351 ? 16.632 -0.066 -0.392 1.00 88.75 351 ALA A O 1
ATOM 2460 N N . VAL A 1 352 ? 16.294 -1.451 1.340 1.00 89.38 352 VAL A N 1
ATOM 2461 C CA . VAL A 1 352 ? 16.388 -2.710 0.596 1.00 89.38 352 VAL A CA 1
ATOM 2462 C C . VAL A 1 352 ? 14.988 -3.143 0.133 1.00 89.38 352 VAL A C 1
ATOM 2464 O O . VAL A 1 352 ? 14.094 -3.249 0.975 1.00 89.38 352 VAL A O 1
ATOM 2467 N N . PRO A 1 353 ? 14.783 -3.444 -1.167 1.00 90.06 353 PRO A N 1
ATOM 2468 C CA . PRO A 1 353 ? 13.506 -3.925 -1.691 1.00 90.06 353 PRO A CA 1
ATOM 2469 C C . PRO A 1 353 ? 12.914 -5.119 -0.926 1.00 90.06 353 PRO A C 1
ATOM 2471 O O . PRO A 1 353 ? 13.572 -6.146 -0.750 1.00 90.06 353 PRO A O 1
ATOM 2474 N N . GLY A 1 354 ? 11.654 -4.987 -0.508 1.00 93.50 354 GLY A N 1
ATOM 2475 C CA . GLY A 1 354 ? 10.864 -6.013 0.178 1.00 93.50 354 GLY A CA 1
ATOM 2476 C C . GLY A 1 354 ? 11.257 -6.271 1.635 1.00 93.50 354 GLY A C 1
ATOM 2477 O O . GLY A 1 354 ? 10.781 -7.241 2.229 1.00 93.50 354 GLY A O 1
ATOM 2478 N N . ALA A 1 355 ? 12.150 -5.467 2.219 1.00 95.50 355 ALA A N 1
ATOM 2479 C CA . ALA A 1 355 ? 12.689 -5.727 3.550 1.00 95.50 355 ALA A CA 1
ATOM 2480 C C . ALA A 1 355 ? 11.618 -5.702 4.653 1.00 95.50 355 ALA A C 1
ATOM 2482 O O . ALA A 1 355 ? 11.704 -6.514 5.579 1.00 95.50 355 ALA A O 1
ATOM 2483 N N . PHE A 1 356 ? 10.593 -4.843 4.554 1.00 97.44 356 PHE A N 1
ATOM 2484 C CA . PHE A 1 356 ? 9.502 -4.822 5.533 1.00 97.44 356 PHE A CA 1
ATOM 2485 C C . PHE A 1 356 ? 8.675 -6.110 5.443 1.00 97.44 356 PHE A C 1
ATOM 2487 O O . PHE A 1 356 ? 8.488 -6.797 6.451 1.00 97.44 356 PHE A O 1
ATOM 2494 N N . SER A 1 357 ? 8.263 -6.497 4.231 1.00 97.62 357 SER A N 1
ATOM 2495 C CA . SER A 1 357 ? 7.520 -7.741 3.978 1.00 97.62 357 SER A CA 1
ATOM 2496 C C . SER A 1 357 ? 8.275 -8.984 4.467 1.00 97.62 357 SER A C 1
ATOM 2498 O O . SER A 1 357 ? 7.679 -9.901 5.036 1.00 97.62 357 SER A O 1
ATOM 2500 N N . VAL A 1 358 ? 9.601 -9.022 4.303 1.00 96.31 358 VAL A N 1
ATOM 2501 C CA . VAL A 1 358 ? 10.448 -10.108 4.825 1.00 96.31 358 VAL A CA 1
ATOM 2502 C C . VAL A 1 358 ? 10.465 -10.112 6.356 1.00 96.31 358 VAL A C 1
ATOM 2504 O O . VAL A 1 358 ? 10.233 -11.156 6.965 1.00 96.31 358 VAL A O 1
ATOM 2507 N N . ALA A 1 359 ? 10.727 -8.965 6.988 1.00 96.56 359 ALA A N 1
ATOM 2508 C CA . ALA A 1 359 ? 10.963 -8.881 8.429 1.00 96.56 359 ALA A CA 1
ATOM 2509 C C . ALA A 1 359 ? 9.689 -9.000 9.285 1.00 96.56 359 ALA A C 1
ATOM 2511 O O . ALA A 1 359 ? 9.723 -9.640 10.337 1.00 96.56 359 ALA A O 1
ATOM 2512 N N . LEU A 1 360 ? 8.578 -8.391 8.853 1.00 96.00 360 LEU A N 1
ATOM 2513 C CA . LEU A 1 360 ? 7.326 -8.338 9.618 1.00 96.00 360 LEU A CA 1
ATOM 2514 C C . LEU A 1 360 ? 6.306 -9.383 9.149 1.00 96.00 360 LEU A C 1
ATOM 2516 O O . LEU A 1 360 ? 5.626 -9.980 9.983 1.00 96.00 360 LEU A O 1
ATOM 2520 N N . PHE A 1 361 ? 6.186 -9.623 7.838 1.00 96.31 361 PHE A N 1
ATOM 2521 C CA . PHE A 1 361 ? 5.162 -10.527 7.291 1.00 96.31 361 PHE A CA 1
ATOM 2522 C C . PHE A 1 361 ? 5.672 -11.948 7.010 1.00 96.31 361 PHE A C 1
ATOM 2524 O O . PHE A 1 361 ? 4.862 -12.880 6.932 1.00 96.31 361 PHE A O 1
ATOM 2531 N N . GLY A 1 362 ? 6.994 -12.134 6.931 1.00 93.81 362 GLY A N 1
ATOM 2532 C CA . GLY A 1 362 ? 7.637 -13.419 6.652 1.00 93.81 362 GLY A CA 1
ATOM 2533 C C . GLY A 1 362 ? 7.689 -13.775 5.164 1.00 93.81 362 GLY A C 1
ATOM 2534 O O . GLY A 1 362 ? 7.699 -14.959 4.828 1.00 93.81 362 GLY A O 1
ATOM 2535 N N . ALA A 1 363 ? 7.690 -12.774 4.277 1.00 94.88 363 ALA A N 1
ATOM 2536 C CA . ALA A 1 363 ? 7.905 -12.978 2.847 1.00 94.88 363 ALA A CA 1
ATOM 2537 C C . ALA A 1 363 ? 9.274 -13.620 2.564 1.00 94.88 363 ALA A C 1
ATOM 2539 O O . ALA A 1 363 ? 10.233 -13.460 3.325 1.00 94.88 363 ALA A O 1
ATOM 2540 N N . ALA A 1 364 ? 9.391 -14.316 1.432 1.00 90.25 364 ALA A N 1
ATOM 2541 C CA . ALA A 1 364 ? 10.703 -14.705 0.928 1.00 90.25 364 ALA A CA 1
ATOM 2542 C C . ALA A 1 364 ? 11.483 -13.448 0.508 1.00 90.25 364 ALA A C 1
ATOM 2544 O O . ALA A 1 364 ? 10.923 -12.547 -0.119 1.00 90.25 364 ALA A O 1
ATOM 2545 N N . ALA A 1 365 ? 12.774 -13.394 0.842 1.00 87.31 365 ALA A N 1
ATOM 2546 C CA . ALA A 1 365 ? 13.639 -12.310 0.389 1.00 87.31 365 ALA A CA 1
ATOM 2547 C C . ALA A 1 365 ? 13.711 -12.301 -1.149 1.00 87.31 365 ALA A C 1
ATOM 2549 O O . ALA A 1 365 ? 13.914 -13.376 -1.728 1.00 87.31 365 ALA A O 1
ATOM 2550 N N . PRO A 1 366 ? 13.573 -11.135 -1.813 1.00 83.50 366 PRO A N 1
ATOM 2551 C CA . PRO A 1 366 ? 13.621 -11.063 -3.267 1.00 83.50 366 PRO A CA 1
ATOM 2552 C C . PRO A 1 366 ? 14.908 -11.668 -3.811 1.00 83.50 366 PRO A C 1
ATOM 2554 O O . PRO A 1 366 ? 16.001 -11.434 -3.285 1.00 83.50 366 PRO A O 1
ATOM 2557 N N . ALA A 1 367 ? 14.785 -12.449 -4.883 1.00 78.31 367 ALA A N 1
ATOM 2558 C CA . ALA A 1 367 ? 15.958 -12.970 -5.565 1.00 78.31 367 ALA A CA 1
ATOM 2559 C C . ALA A 1 367 ? 16.801 -11.787 -6.084 1.00 78.31 367 ALA A C 1
ATOM 2561 O O . ALA A 1 367 ? 16.245 -10.898 -6.735 1.00 78.31 367 ALA A O 1
ATOM 2562 N N . PRO A 1 368 ? 18.123 -11.748 -5.828 1.00 74.31 368 PRO A N 1
ATOM 2563 C CA . PRO A 1 368 ? 18.960 -10.670 -6.334 1.00 74.31 368 PRO A CA 1
ATOM 2564 C C . PRO A 1 368 ? 18.904 -10.666 -7.862 1.00 74.31 368 PRO A C 1
ATOM 2566 O O . PRO A 1 368 ? 19.081 -11.717 -8.488 1.00 74.31 368 PRO A O 1
ATOM 2569 N N . ALA A 1 369 ? 18.672 -9.490 -8.451 1.00 79.06 369 ALA A N 1
ATOM 2570 C CA . ALA A 1 369 ? 18.623 -9.336 -9.898 1.00 79.06 369 ALA A CA 1
ATOM 2571 C C . ALA A 1 369 ? 19.901 -9.929 -10.523 1.00 79.06 369 ALA A C 1
ATOM 2573 O O . ALA A 1 369 ? 21.011 -9.611 -10.078 1.00 79.06 369 ALA A O 1
ATOM 2574 N N . PRO A 1 370 ? 19.783 -10.821 -11.519 1.00 87.38 370 PRO A N 1
ATOM 2575 C CA . PRO A 1 370 ? 20.936 -11.482 -12.097 1.00 87.38 370 PRO A CA 1
ATOM 2576 C C . PRO A 1 370 ? 21.778 -10.482 -12.891 1.00 87.38 370 PRO A C 1
ATOM 2578 O O . PRO A 1 370 ? 21.304 -9.424 -13.305 1.00 87.38 370 PRO A O 1
ATOM 2581 N N . TYR A 1 371 ? 23.038 -10.827 -13.148 1.00 91.44 371 TYR A N 1
ATOM 2582 C CA . TYR A 1 371 ? 23.883 -10.052 -14.054 1.00 91.44 371 TYR A CA 1
ATOM 2583 C C . TYR A 1 371 ? 23.229 -9.972 -15.445 1.00 91.44 371 TYR A C 1
ATOM 2585 O O . TYR A 1 371 ? 22.950 -11.007 -16.048 1.00 91.44 371 TYR A O 1
ATOM 2593 N N . PHE A 1 372 ? 22.988 -8.765 -15.955 1.00 94.94 372 PHE A N 1
ATOM 2594 C CA . PHE A 1 372 ? 22.454 -8.532 -17.298 1.00 94.94 372 PHE A CA 1
ATOM 2595 C C . PHE A 1 372 ? 22.839 -7.135 -17.784 1.00 94.94 372 PHE A C 1
ATOM 2597 O O . PHE A 1 372 ? 22.736 -6.181 -17.010 1.00 94.94 372 PHE A O 1
ATOM 2604 N N . LEU A 1 373 ? 23.218 -7.015 -19.061 1.00 95.19 373 LEU A N 1
ATOM 2605 C CA . LEU A 1 373 ? 23.534 -5.736 -19.703 1.00 95.19 373 LEU A CA 1
ATOM 2606 C C . LEU A 1 373 ? 22.657 -5.457 -20.926 1.00 95.19 373 LEU A C 1
ATOM 2608 O O . LEU A 1 373 ? 22.463 -6.322 -21.781 1.00 95.19 373 LEU A O 1
ATOM 2612 N N . LEU A 1 374 ? 22.238 -4.200 -21.052 1.00 96.19 374 LEU A N 1
ATOM 2613 C CA . LEU A 1 374 ? 21.605 -3.633 -22.235 1.00 96.19 374 LEU A CA 1
ATOM 2614 C C . LEU A 1 374 ? 22.408 -2.418 -22.707 1.00 96.19 374 LEU A C 1
ATOM 2616 O O . LEU A 1 374 ? 22.327 -1.337 -22.125 1.00 96.19 374 LEU A O 1
ATOM 2620 N N . GLN A 1 375 ? 23.154 -2.586 -23.791 1.00 95.50 375 GLN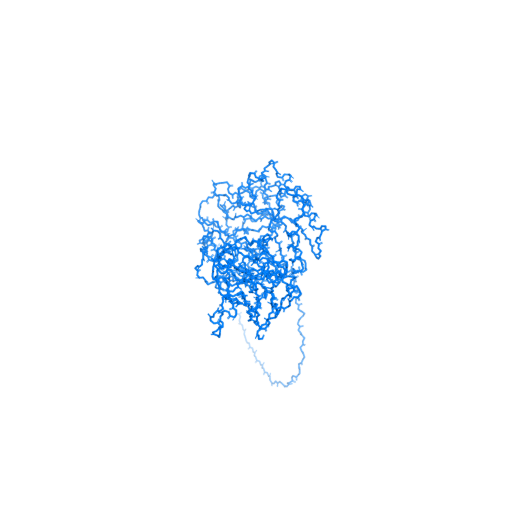 A N 1
ATOM 2621 C CA . GLN A 1 375 ? 23.694 -1.472 -24.555 1.00 95.50 375 GLN A CA 1
ATOM 2622 C C . GLN A 1 375 ? 22.629 -0.962 -25.535 1.00 95.50 375 GLN A C 1
ATOM 2624 O O . GLN A 1 375 ? 21.954 -1.750 -26.200 1.00 95.50 375 GLN A O 1
ATOM 2629 N N . VAL A 1 376 ? 22.504 0.355 -25.665 1.00 94.38 376 VAL A N 1
ATOM 2630 C CA . VAL A 1 376 ? 21.818 0.999 -26.793 1.00 94.38 376 VAL A CA 1
ATOM 2631 C C . VAL A 1 376 ? 22.879 1.723 -27.614 1.00 94.38 376 VAL A C 1
ATOM 2633 O O . VAL A 1 376 ? 23.724 2.411 -27.046 1.00 94.38 376 VAL A O 1
ATOM 2636 N N . SER A 1 377 ? 22.872 1.549 -28.937 1.00 93.06 377 SER A N 1
ATOM 2637 C CA . SER A 1 377 ? 23.868 2.147 -29.840 1.00 93.06 377 SER A CA 1
ATOM 2638 C C . SER A 1 377 ? 23.193 2.872 -30.996 1.00 93.06 377 SER A C 1
ATOM 2640 O O . SER A 1 377 ? 22.493 2.235 -31.783 1.00 93.06 377 SER A O 1
ATOM 2642 N N . ASN A 1 378 ? 23.449 4.170 -31.159 1.00 90.69 378 ASN A N 1
ATOM 2643 C CA . ASN A 1 378 ? 23.056 4.903 -32.358 1.00 90.69 378 ASN A CA 1
ATOM 2644 C C . ASN A 1 378 ? 24.121 4.682 -33.446 1.00 90.69 378 ASN A C 1
ATOM 2646 O O . ASN A 1 378 ? 25.183 5.298 -33.444 1.00 90.69 378 ASN A O 1
ATOM 2650 N N . THR A 1 379 ? 23.847 3.759 -34.366 1.00 87.56 379 THR A N 1
ATOM 2651 C CA . THR A 1 379 ? 24.737 3.355 -35.464 1.00 87.56 379 THR A CA 1
ATOM 2652 C C . THR A 1 379 ? 24.656 4.277 -36.686 1.00 87.56 379 THR A C 1
ATOM 2654 O O . THR A 1 379 ? 25.221 3.957 -37.734 1.00 87.56 379 THR A O 1
ATOM 2657 N N . GLY A 1 380 ? 23.992 5.435 -36.567 1.00 77.81 380 GLY A N 1
ATOM 2658 C CA . GLY A 1 380 ? 24.197 6.540 -37.503 1.00 77.81 380 GLY A CA 1
ATOM 2659 C C . GLY A 1 380 ? 25.673 6.986 -37.513 1.00 77.81 380 GLY A C 1
ATOM 2660 O O . GLY A 1 380 ? 26.337 6.894 -36.479 1.00 77.81 380 GLY A O 1
ATOM 2661 N N . PRO A 1 381 ? 26.216 7.444 -38.657 1.00 70.62 381 PRO A N 1
ATOM 2662 C CA . PRO A 1 381 ? 27.585 7.950 -38.737 1.00 70.62 381 PRO A CA 1
ATOM 2663 C C . PRO A 1 381 ? 27.776 9.156 -37.810 1.00 70.62 381 PRO A C 1
ATOM 2665 O O . PRO A 1 381 ? 26.923 10.040 -37.778 1.00 70.62 381 PRO A O 1
ATOM 2668 N N . ASP A 1 382 ? 28.905 9.193 -37.096 1.00 69.06 382 ASP A N 1
ATOM 2669 C CA . ASP A 1 382 ? 29.257 10.263 -36.156 1.00 69.06 382 ASP A CA 1
ATOM 2670 C C . ASP A 1 382 ? 29.192 11.642 -36.839 1.00 69.06 382 ASP A C 1
ATOM 2672 O O . ASP A 1 382 ? 29.959 11.961 -37.752 1.00 69.06 382 ASP A O 1
ATOM 2676 N N . SER A 1 383 ? 28.172 12.410 -36.460 1.00 66.56 383 SER A N 1
ATOM 2677 C CA . SER A 1 383 ? 27.780 13.670 -37.084 1.00 66.56 383 SER A CA 1
ATOM 2678 C C . SER A 1 383 ? 26.875 14.431 -36.104 1.00 66.56 383 SER A C 1
ATOM 2680 O O . SER A 1 383 ? 25.646 14.277 -36.148 1.00 66.56 383 SER A O 1
ATOM 2682 N N . PRO A 1 384 ? 27.455 15.207 -35.167 1.00 58.22 384 PRO A N 1
ATOM 2683 C CA . PRO A 1 384 ? 26.719 15.780 -34.037 1.00 58.22 384 PRO A CA 1
ATOM 2684 C C . PRO A 1 384 ? 25.626 16.780 -34.441 1.00 58.22 384 PRO A C 1
ATOM 2686 O O . PRO A 1 384 ? 24.664 16.933 -33.694 1.00 58.22 384 PRO A O 1
ATOM 2689 N N . ASP A 1 385 ? 25.730 17.393 -35.626 1.00 60.75 385 ASP A N 1
ATOM 2690 C CA . ASP A 1 385 ? 24.779 18.384 -36.157 1.00 60.75 385 ASP A CA 1
ATOM 2691 C C . ASP A 1 385 ? 23.651 17.778 -37.021 1.00 60.75 385 ASP A C 1
ATOM 2693 O O . ASP A 1 385 ? 22.813 18.500 -37.558 1.00 60.75 385 ASP A O 1
ATOM 2697 N N . SER A 1 386 ? 23.618 16.454 -37.206 1.00 65.00 386 SER A N 1
ATOM 2698 C CA . SER A 1 386 ? 22.714 15.796 -38.171 1.00 65.00 386 SER A CA 1
ATOM 2699 C C . SER A 1 386 ? 21.239 15.705 -37.749 1.00 65.00 386 SER A C 1
ATOM 2701 O O . SER A 1 386 ? 20.417 15.235 -38.536 1.00 65.00 386 SER A O 1
ATOM 2703 N N . GLY A 1 387 ? 20.889 16.105 -36.520 1.00 67.12 387 GLY A N 1
ATOM 2704 C CA . GLY A 1 387 ? 19.524 16.000 -35.976 1.00 67.12 387 GLY A CA 1
ATOM 2705 C C . GLY A 1 387 ? 19.045 14.563 -35.718 1.00 67.12 387 GLY A C 1
ATOM 2706 O O . GLY A 1 387 ? 17.874 14.345 -35.429 1.00 67.12 387 GLY A O 1
ATOM 2707 N N . ALA A 1 388 ? 19.928 13.569 -35.838 1.00 79.38 388 ALA A N 1
ATOM 2708 C CA . ALA A 1 388 ? 19.590 12.148 -35.838 1.00 79.38 388 ALA A CA 1
ATOM 2709 C C . ALA A 1 388 ? 19.786 11.496 -34.449 1.00 79.38 388 ALA A C 1
ATOM 2711 O O . ALA A 1 388 ? 20.475 10.481 -34.314 1.00 79.38 388 ALA A O 1
ATOM 2712 N N . TYR A 1 389 ? 19.217 12.094 -33.396 1.00 86.81 389 TYR A N 1
ATOM 2713 C CA . TYR A 1 389 ? 19.345 11.605 -32.014 1.00 86.81 389 TYR A CA 1
ATOM 2714 C C . TYR A 1 389 ? 18.314 10.514 -31.701 1.00 86.81 389 TYR A C 1
ATOM 2716 O O . TYR A 1 389 ? 17.171 10.596 -32.153 1.00 86.81 389 TYR A O 1
ATOM 2724 N N . ALA A 1 390 ? 18.690 9.508 -30.905 1.00 88.69 390 ALA A N 1
ATOM 2725 C CA . ALA A 1 390 ? 17.833 8.347 -30.657 1.00 88.69 390 ALA A CA 1
ATOM 2726 C C . ALA A 1 390 ? 17.885 7.789 -29.225 1.00 88.69 390 ALA A C 1
ATOM 2728 O O . ALA A 1 390 ? 18.858 7.976 -28.498 1.00 88.69 390 ALA A O 1
ATOM 2729 N N . SER A 1 391 ? 16.844 7.040 -28.859 1.00 91.31 391 SER A N 1
ATOM 2730 C CA . SER A 1 391 ? 16.802 6.138 -27.698 1.00 91.31 391 SER A CA 1
ATOM 2731 C C . SER A 1 391 ? 15.973 4.888 -28.048 1.00 91.31 391 SER A C 1
ATOM 2733 O O . SER A 1 391 ? 15.384 4.815 -29.132 1.00 91.31 391 SER A O 1
ATOM 2735 N N . ALA A 1 392 ? 15.921 3.893 -27.161 1.00 92.06 392 ALA A N 1
ATOM 2736 C CA . ALA A 1 392 ? 15.132 2.676 -27.358 1.00 92.06 392 ALA A CA 1
ATOM 2737 C C . ALA A 1 392 ? 14.202 2.406 -26.168 1.00 92.06 392 ALA A C 1
ATOM 2739 O O . ALA A 1 392 ? 14.613 2.528 -25.017 1.00 92.06 392 ALA A O 1
ATOM 2740 N N . THR A 1 393 ? 12.968 1.983 -26.440 1.00 91.69 393 THR A N 1
ATOM 2741 C CA . THR A 1 393 ? 12.004 1.542 -25.423 1.00 91.69 393 THR A CA 1
ATOM 2742 C C . THR A 1 393 ? 11.781 0.039 -25.535 1.00 91.69 393 THR A C 1
ATOM 2744 O O . THR A 1 393 ? 11.360 -0.447 -26.584 1.00 91.69 393 THR A O 1
ATOM 2747 N N . LEU A 1 394 ? 11.996 -0.706 -24.453 1.00 93.44 394 LEU A N 1
ATOM 2748 C CA . LEU A 1 394 ? 11.554 -2.096 -24.340 1.00 93.44 394 LEU A CA 1
ATOM 2749 C C . LEU A 1 394 ? 10.118 -2.113 -23.800 1.00 93.44 394 LEU A C 1
ATOM 2751 O O . LEU A 1 394 ? 9.861 -1.541 -22.742 1.00 93.44 394 LEU A O 1
ATOM 2755 N N . VAL A 1 395 ? 9.185 -2.767 -24.496 1.00 89.25 395 VAL A N 1
ATOM 2756 C CA . VAL A 1 395 ? 7.809 -2.952 -24.007 1.00 89.25 395 VAL A CA 1
ATOM 2757 C C . VAL A 1 395 ? 7.698 -4.347 -23.393 1.00 89.25 395 VAL A C 1
ATOM 2759 O O . VAL A 1 395 ? 7.726 -5.349 -24.108 1.00 89.25 395 VAL A O 1
ATOM 2762 N N . VAL A 1 396 ? 7.626 -4.418 -22.062 1.00 87.56 396 VAL A N 1
ATOM 2763 C CA . VAL A 1 396 ? 7.693 -5.659 -21.264 1.00 87.56 396 VAL A CA 1
ATOM 2764 C C . VAL A 1 396 ? 6.541 -5.664 -20.267 1.00 87.56 396 VAL A C 1
ATOM 2766 O O . VAL A 1 396 ? 6.338 -4.675 -19.567 1.00 87.56 396 VAL A O 1
ATOM 2769 N N . ASP A 1 397 ? 5.776 -6.758 -20.213 1.00 79.62 397 ASP A N 1
ATOM 2770 C CA . ASP A 1 397 ? 4.589 -6.917 -19.353 1.00 79.62 397 ASP A CA 1
ATOM 2771 C C . ASP A 1 397 ? 3.592 -5.733 -19.470 1.00 79.62 397 ASP A C 1
ATOM 2773 O O . ASP A 1 397 ? 2.971 -5.295 -18.503 1.00 79.62 397 ASP A O 1
ATOM 2777 N N . GLY A 1 398 ? 3.478 -5.166 -20.680 1.00 74.56 398 GLY A N 1
ATOM 2778 C CA . GLY A 1 398 ? 2.646 -3.994 -20.991 1.00 74.56 398 GLY A CA 1
ATOM 2779 C C . GLY A 1 398 ? 3.220 -2.636 -20.556 1.00 74.56 398 GLY A C 1
ATOM 2780 O O . GLY A 1 398 ? 2.638 -1.608 -20.891 1.00 74.56 398 GLY A O 1
ATOM 2781 N N . GLN A 1 399 ? 4.352 -2.608 -19.846 1.00 76.81 399 GLN A N 1
ATOM 2782 C CA . GLN A 1 399 ? 5.040 -1.390 -19.407 1.00 76.81 399 GLN A CA 1
ATOM 2783 C C . GLN A 1 399 ? 6.139 -0.970 -20.400 1.00 76.81 399 GLN A C 1
ATOM 2785 O O . GLN A 1 399 ? 6.727 -1.809 -21.083 1.00 76.81 399 GLN A O 1
ATOM 2790 N N . TYR A 1 400 ? 6.425 0.333 -20.466 1.00 85.31 400 TYR A N 1
ATOM 2791 C CA . TYR A 1 400 ? 7.341 0.952 -21.432 1.00 85.31 400 TYR A CA 1
ATOM 2792 C C . TYR A 1 400 ? 8.624 1.418 -20.727 1.00 85.31 400 TYR A C 1
ATOM 2794 O O . TYR A 1 400 ? 8.590 2.348 -19.924 1.00 85.31 400 TYR A O 1
ATOM 2802 N N . TRP A 1 401 ? 9.761 0.793 -21.038 1.00 86.88 401 TRP A N 1
ATOM 2803 C CA . TRP A 1 401 ? 11.041 1.023 -20.359 1.00 86.88 401 TRP A CA 1
ATOM 2804 C C . TRP A 1 401 ? 12.061 1.660 -21.311 1.00 86.88 401 TRP A C 1
ATOM 2806 O O . TRP A 1 401 ? 12.526 0.998 -22.238 1.00 86.88 401 TRP A O 1
ATOM 2816 N N . ILE A 1 402 ? 12.390 2.940 -21.109 1.00 88.38 402 ILE A N 1
ATOM 2817 C CA . ILE A 1 402 ? 13.267 3.725 -22.002 1.00 88.38 402 ILE A CA 1
ATOM 2818 C C . ILE A 1 402 ? 14.742 3.602 -21.583 1.00 88.38 402 ILE A C 1
ATOM 2820 O O . ILE A 1 402 ? 15.063 3.682 -20.398 1.00 88.38 402 ILE A O 1
ATOM 2824 N N . PHE A 1 403 ? 15.630 3.455 -22.570 1.00 91.25 403 PHE A N 1
ATOM 2825 C CA . PHE A 1 403 ? 17.083 3.342 -22.433 1.00 91.25 403 PHE A CA 1
ATOM 2826 C C . PHE A 1 403 ? 17.805 4.153 -23.524 1.00 91.25 403 PHE A C 1
ATOM 2828 O O . PHE A 1 403 ? 17.321 4.264 -24.651 1.00 91.25 403 PHE A O 1
ATOM 2835 N N . GLY A 1 404 ? 18.988 4.692 -23.218 1.00 84.50 404 GLY A N 1
ATOM 2836 C CA . GLY A 1 404 ? 19.745 5.582 -24.118 1.00 84.50 404 GLY A CA 1
ATOM 2837 C C . GLY A 1 404 ? 19.264 7.038 -24.075 1.00 84.50 404 GLY A C 1
ATOM 2838 O O . GLY A 1 404 ? 19.155 7.692 -25.109 1.00 84.50 404 GLY A O 1
ATOM 2839 N N . ASN A 1 405 ? 18.899 7.520 -22.885 1.00 78.81 405 ASN A N 1
ATOM 2840 C CA . ASN A 1 405 ? 18.319 8.845 -22.632 1.00 78.81 405 ASN A CA 1
ATOM 2841 C C . ASN A 1 405 ? 18.885 9.517 -21.354 1.00 78.81 405 ASN A C 1
ATOM 2843 O O . ASN A 1 405 ? 18.173 10.253 -20.660 1.00 78.81 405 ASN A O 1
ATOM 2847 N N . LYS A 1 406 ? 20.140 9.217 -20.986 1.00 70.94 406 LYS A N 1
ATOM 2848 C CA . LYS A 1 406 ? 20.763 9.638 -19.720 1.00 70.94 406 LYS A CA 1
ATOM 2849 C C . LYS A 1 406 ? 20.616 11.133 -19.441 1.00 70.94 406 LYS A C 1
ATOM 2851 O O . LYS A 1 406 ? 20.935 11.977 -20.271 1.00 70.94 406 LYS A O 1
ATOM 2856 N N . TRP A 1 407 ? 20.196 11.444 -18.213 1.00 66.94 407 TRP A N 1
ATOM 2857 C CA . TRP A 1 407 ? 20.074 12.808 -17.675 1.00 66.94 407 TRP A CA 1
ATOM 2858 C C . TRP A 1 407 ? 19.202 13.760 -18.518 1.00 66.94 407 TRP A C 1
ATOM 2860 O O . TRP A 1 407 ? 19.353 14.973 -18.411 1.00 66.94 407 TRP A O 1
ATOM 2870 N N . GLY A 1 408 ? 18.286 13.231 -19.336 1.00 71.25 408 GLY A N 1
ATOM 2871 C CA . GLY A 1 408 ? 17.472 14.047 -20.241 1.00 71.25 408 GLY A CA 1
ATOM 2872 C C . GLY A 1 408 ? 18.046 14.199 -21.656 1.00 71.25 408 GLY A C 1
ATOM 2873 O O . GLY A 1 408 ? 17.518 14.995 -22.426 1.00 71.25 408 GLY A O 1
ATOM 2874 N N . SER A 1 409 ? 19.101 13.452 -22.003 1.00 83.75 409 SER A N 1
ATOM 2875 C CA . SER A 1 409 ? 19.812 13.557 -23.282 1.00 83.75 409 SER A CA 1
ATOM 2876 C C . SER A 1 409 ? 19.781 12.247 -24.071 1.00 83.75 409 SER A C 1
ATOM 2878 O O . SER A 1 409 ? 20.227 11.212 -23.579 1.00 83.75 409 SER A O 1
ATOM 2880 N N . ALA A 1 410 ? 19.297 12.291 -25.312 1.00 87.25 410 ALA A N 1
ATOM 2881 C CA . ALA A 1 410 ? 19.319 11.167 -26.251 1.00 87.25 410 ALA A CA 1
ATOM 2882 C C . ALA A 1 410 ? 20.744 10.834 -26.745 1.00 87.25 410 ALA A C 1
ATOM 2884 O O . ALA A 1 410 ? 21.666 11.653 -26.658 1.00 87.25 410 ALA A O 1
ATOM 2885 N N . LEU A 1 411 ? 20.927 9.646 -27.329 1.00 89.19 411 LEU A N 1
ATOM 2886 C CA . LEU A 1 411 ? 22.183 9.264 -27.977 1.00 89.19 411 LEU A CA 1
ATOM 2887 C C . LEU A 1 411 ? 22.361 10.006 -29.305 1.00 89.19 411 LEU A C 1
ATOM 2889 O O . LEU A 1 411 ? 21.569 9.835 -30.238 1.00 89.19 411 LEU A O 1
ATOM 2893 N N . SER A 1 412 ? 23.442 10.779 -29.417 1.00 87.69 412 SER A N 1
ATOM 2894 C CA . SER A 1 412 ? 23.934 11.292 -30.698 1.00 87.69 412 SER A CA 1
ATOM 2895 C C . SER A 1 412 ? 24.360 10.149 -31.631 1.00 87.69 412 SER A C 1
ATOM 2897 O O . SER A 1 412 ? 24.658 9.052 -31.151 1.00 87.69 412 SER A O 1
ATOM 2899 N N . PRO A 1 413 ? 24.432 10.374 -32.953 1.00 85.81 413 PRO A N 1
ATOM 2900 C CA . PRO A 1 413 ? 25.052 9.426 -33.879 1.00 85.81 413 PRO A CA 1
ATOM 2901 C C . PRO A 1 413 ? 26.453 9.008 -33.422 1.00 85.81 413 PRO A C 1
ATOM 2903 O O . PRO A 1 413 ? 27.153 9.780 -32.767 1.00 85.81 413 PRO A O 1
ATOM 2906 N N . GLY A 1 414 ? 26.841 7.767 -33.712 1.00 85.12 414 GLY A N 1
ATOM 2907 C CA . GLY A 1 414 ? 28.080 7.144 -33.241 1.00 85.12 414 GLY A CA 1
ATOM 2908 C C . GLY A 1 414 ? 28.106 6.778 -31.748 1.00 85.12 414 GLY A C 1
ATOM 2909 O O . GLY A 1 414 ? 28.894 5.916 -31.350 1.00 85.12 414 GLY A O 1
ATOM 2910 N N . ALA A 1 415 ? 27.257 7.381 -30.908 1.00 89.50 415 ALA A N 1
ATOM 2911 C CA . ALA A 1 415 ? 27.263 7.140 -29.470 1.00 89.50 415 ALA A CA 1
ATOM 2912 C C . ALA A 1 415 ? 26.576 5.822 -29.084 1.00 89.50 415 ALA A C 1
ATOM 2914 O O . ALA A 1 415 ? 25.659 5.323 -29.740 1.00 89.50 415 ALA A O 1
ATOM 2915 N N . ASN A 1 416 ? 27.012 5.272 -27.955 1.00 91.88 416 ASN A N 1
ATOM 2916 C CA . ASN A 1 416 ? 26.390 4.132 -27.303 1.00 91.88 416 ASN A CA 1
ATOM 2917 C C . ASN A 1 416 ? 26.442 4.306 -25.784 1.00 91.88 416 ASN A C 1
ATOM 2919 O O . ASN A 1 416 ? 27.297 5.023 -25.265 1.00 91.88 416 ASN A O 1
ATOM 2923 N N . GLU A 1 417 ? 25.525 3.647 -25.086 1.00 93.00 417 GLU A N 1
ATOM 2924 C CA . GLU A 1 417 ? 25.440 3.681 -23.630 1.00 93.00 417 GLU A CA 1
ATOM 2925 C C . GLU A 1 417 ? 24.983 2.328 -23.087 1.00 93.00 417 GLU A C 1
ATOM 2927 O O . GLU A 1 417 ? 24.064 1.713 -23.633 1.00 93.00 417 GLU A O 1
ATOM 2932 N N . SER A 1 418 ? 25.636 1.869 -22.017 1.00 94.12 418 SER A N 1
ATOM 2933 C CA . SER A 1 418 ? 25.411 0.554 -21.413 1.00 94.12 418 SER A CA 1
ATOM 2934 C C . SER A 1 418 ? 24.717 0.679 -20.065 1.00 94.12 418 SER A C 1
ATOM 2936 O O . SER A 1 418 ? 25.278 1.203 -19.104 1.00 94.12 418 SER A O 1
ATOM 2938 N N . PHE A 1 419 ? 23.510 0.135 -19.994 1.00 94.00 419 PHE A N 1
ATOM 2939 C CA . PHE A 1 419 ? 22.714 -0.020 -18.785 1.00 94.00 419 PHE A CA 1
ATOM 2940 C C . PHE A 1 419 ? 22.854 -1.449 -18.267 1.00 94.00 419 PHE A C 1
ATOM 2942 O O . PHE A 1 419 ? 23.067 -2.382 -19.044 1.00 94.00 419 PHE A O 1
ATOM 2949 N N . GLY A 1 420 ? 22.706 -1.644 -16.963 1.00 92.62 420 GLY A N 1
ATOM 2950 C CA . GLY A 1 420 ? 22.737 -2.975 -16.374 1.00 92.62 420 GLY A CA 1
ATOM 2951 C C . GLY A 1 420 ? 21.974 -3.065 -15.062 1.00 92.62 420 GLY A C 1
ATOM 2952 O O . GLY A 1 420 ? 21.684 -2.051 -14.428 1.00 92.62 420 GLY A O 1
ATOM 2953 N N . THR A 1 421 ? 21.660 -4.292 -14.650 1.00 91.50 421 THR A N 1
ATOM 2954 C CA . THR A 1 421 ? 21.149 -4.574 -13.299 1.00 91.50 421 THR A CA 1
ATOM 2955 C C . THR A 1 421 ? 22.171 -4.179 -12.236 1.00 91.50 421 THR A C 1
ATOM 2957 O O . THR A 1 421 ? 23.381 -4.174 -12.489 1.00 91.50 421 THR A O 1
ATOM 2960 N N . SER A 1 422 ? 21.713 -3.943 -11.013 1.00 85.62 422 SER A N 1
ATOM 2961 C CA . SER A 1 422 ? 22.546 -3.651 -9.844 1.00 85.62 422 SER A CA 1
ATOM 2962 C C . SER A 1 422 ? 23.689 -4.648 -9.616 1.00 85.62 422 SER A C 1
ATOM 2964 O O . SER A 1 422 ? 24.777 -4.240 -9.207 1.00 85.62 422 SER A O 1
ATOM 2966 N N . ALA A 1 423 ? 23.501 -5.932 -9.935 1.00 88.75 423 ALA A N 1
ATOM 2967 C CA . ALA A 1 423 ? 24.558 -6.946 -9.880 1.00 88.75 423 ALA A CA 1
ATOM 2968 C C . ALA A 1 423 ? 25.661 -6.743 -10.938 1.00 88.75 423 ALA A C 1
ATOM 2970 O O . ALA A 1 423 ? 26.824 -7.057 -10.687 1.00 88.75 423 ALA A O 1
ATOM 2971 N N . SER A 1 424 ? 25.318 -6.204 -12.110 1.00 91.75 424 SER A N 1
ATOM 2972 C CA . SER A 1 424 ? 26.270 -5.917 -13.191 1.00 91.75 424 SER A CA 1
ATOM 2973 C C . SER A 1 424 ? 26.970 -4.563 -13.034 1.00 91.75 424 SER A C 1
ATOM 2975 O O . SER A 1 424 ? 28.180 -4.481 -13.225 1.00 91.75 424 SER A O 1
ATOM 2977 N N . ALA A 1 425 ? 26.267 -3.527 -12.570 1.00 88.56 425 ALA A N 1
ATOM 2978 C CA . ALA A 1 425 ? 26.868 -2.226 -12.271 1.00 88.56 425 ALA A CA 1
ATOM 2979 C C . ALA A 1 425 ? 27.831 -2.277 -11.063 1.00 88.56 425 ALA A C 1
ATOM 2981 O O . ALA A 1 425 ? 28.752 -1.470 -10.965 1.00 88.56 425 ALA A O 1
ATOM 2982 N N . LYS A 1 426 ? 27.657 -3.251 -10.156 1.00 86.94 426 LYS A N 1
ATOM 2983 C CA . LYS A 1 426 ? 28.590 -3.540 -9.050 1.00 86.94 426 LYS A CA 1
ATOM 2984 C C . LYS A 1 426 ? 29.767 -4.447 -9.450 1.00 86.94 426 LYS A C 1
ATOM 2986 O O . LYS A 1 426 ? 30.642 -4.680 -8.618 1.00 86.94 426 LYS A O 1
ATOM 2991 N N . ASN A 1 427 ? 29.812 -4.976 -10.677 1.00 87.88 427 ASN A N 1
ATOM 2992 C CA . ASN A 1 427 ? 30.886 -5.867 -11.125 1.00 87.88 427 ASN A CA 1
ATOM 2993 C C . ASN A 1 427 ? 32.129 -5.053 -11.562 1.00 87.88 427 ASN A C 1
ATOM 2995 O O . ASN A 1 427 ? 32.037 -4.282 -12.520 1.00 87.88 427 ASN A O 1
ATOM 2999 N N . PRO A 1 428 ? 33.316 -5.244 -10.943 1.00 88.56 428 PRO A N 1
ATOM 3000 C CA . PRO A 1 428 ? 34.537 -4.518 -11.311 1.00 88.56 428 PRO A CA 1
ATOM 3001 C C . PRO A 1 428 ? 35.005 -4.716 -12.762 1.00 88.56 428 PRO A C 1
ATOM 3003 O O . PRO A 1 428 ? 35.796 -3.915 -13.254 1.00 88.56 428 PRO A O 1
ATOM 3006 N N . ALA A 1 429 ? 34.537 -5.760 -13.455 1.00 89.81 429 ALA A N 1
ATOM 3007 C CA . ALA A 1 429 ? 34.836 -5.990 -14.870 1.00 89.81 429 ALA A CA 1
ATOM 3008 C C . ALA A 1 429 ? 34.079 -5.041 -15.825 1.00 89.81 429 ALA A C 1
ATOM 3010 O O . ALA A 1 429 ? 34.432 -4.947 -17.001 1.00 89.81 429 ALA A O 1
ATOM 3011 N N . THR A 1 430 ? 33.049 -4.337 -15.342 1.00 88.38 430 THR A N 1
ATOM 3012 C CA . THR A 1 430 ? 32.150 -3.508 -16.161 1.00 88.38 430 THR A CA 1
ATOM 3013 C C . THR A 1 430 ? 31.960 -2.086 -15.608 1.00 88.38 430 THR A C 1
ATOM 3015 O O . THR A 1 430 ? 30.830 -1.638 -15.424 1.00 88.38 430 THR A O 1
ATOM 3018 N N . PRO A 1 431 ? 33.048 -1.314 -15.387 1.00 88.38 431 PRO A N 1
ATOM 3019 C CA . PRO A 1 431 ? 33.002 0.016 -14.757 1.00 88.38 431 PRO A CA 1
ATOM 3020 C C . PRO A 1 431 ? 32.346 1.114 -15.618 1.00 88.38 431 PRO A C 1
ATOM 3022 O O . PRO A 1 431 ? 32.197 2.246 -15.167 1.00 88.38 431 PRO A O 1
ATOM 3025 N N . TYR A 1 432 ? 31.988 0.800 -16.864 1.00 88.06 432 TYR A N 1
ATOM 3026 C CA . TYR A 1 432 ? 31.290 1.680 -17.806 1.00 88.06 432 TYR A CA 1
ATOM 3027 C C . TYR A 1 432 ? 29.761 1.494 -17.786 1.00 88.06 432 TYR A C 1
ATOM 3029 O O . TYR A 1 432 ? 29.054 2.176 -18.526 1.00 88.06 432 TYR A O 1
ATOM 3037 N N . VAL A 1 433 ? 29.246 0.556 -16.983 1.00 91.50 433 VAL A N 1
ATOM 3038 C CA . VAL A 1 433 ? 27.821 0.209 -16.927 1.00 91.50 433 VAL A CA 1
ATOM 3039 C C . VAL A 1 433 ? 27.085 1.086 -15.923 1.00 91.50 433 VAL A C 1
ATOM 3041 O O . VAL A 1 433 ? 27.462 1.189 -14.757 1.00 91.50 433 VAL A O 1
ATOM 3044 N N . ILE A 1 434 ? 25.986 1.683 -16.373 1.00 89.62 434 ILE A N 1
ATOM 3045 C CA . ILE A 1 434 ? 25.092 2.491 -15.550 1.00 89.62 434 ILE A CA 1
ATOM 3046 C C . ILE A 1 434 ? 24.086 1.572 -14.856 1.00 89.62 434 ILE A C 1
ATOM 3048 O O . ILE A 1 434 ? 23.373 0.810 -15.512 1.00 89.62 434 ILE A O 1
ATOM 3052 N N . ASN A 1 435 ? 23.999 1.676 -13.528 1.00 87.00 435 ASN A N 1
ATOM 3053 C CA . ASN A 1 435 ? 22.975 0.982 -12.753 1.00 87.00 435 ASN A CA 1
ATOM 3054 C C . ASN A 1 435 ? 21.572 1.429 -13.187 1.00 87.00 435 ASN A C 1
ATOM 3056 O O . ASN A 1 435 ? 21.274 2.624 -13.169 1.00 87.00 435 ASN A O 1
ATOM 3060 N N . SER A 1 436 ? 20.711 0.480 -13.544 1.00 86.25 436 SER A N 1
ATOM 3061 C CA . SER A 1 436 ? 19.357 0.742 -14.016 1.00 86.25 436 SER A CA 1
ATOM 3062 C C . SER A 1 436 ? 18.337 -0.015 -13.175 1.00 86.25 436 SER A C 1
ATOM 3064 O O . SER A 1 436 ? 18.123 -1.214 -13.360 1.00 86.25 436 SER A O 1
ATOM 3066 N N . SER A 1 437 ? 17.634 0.724 -12.313 1.00 75.50 437 SER A N 1
ATOM 3067 C CA . SER A 1 437 ? 16.485 0.208 -11.566 1.00 75.50 437 SER A CA 1
ATOM 3068 C C . SER A 1 437 ? 15.404 -0.355 -12.491 1.00 75.50 437 SER A C 1
ATOM 3070 O O . SER A 1 437 ? 14.751 -1.321 -12.119 1.00 75.50 437 SER A O 1
ATOM 3072 N N . SER A 1 438 ? 15.257 0.155 -13.720 1.00 82.94 438 SER A N 1
ATOM 3073 C CA . SER A 1 438 ? 14.389 -0.428 -14.754 1.00 82.94 438 SER A CA 1
ATOM 3074 C C . SER A 1 438 ? 14.766 -1.873 -15.102 1.00 82.94 438 SER A C 1
ATOM 3076 O O . SER A 1 438 ? 13.885 -2.706 -15.294 1.00 82.94 438 SER A O 1
ATOM 3078 N N . LEU A 1 439 ? 16.060 -2.206 -15.162 1.00 88.69 439 LEU A N 1
ATOM 3079 C CA . LEU A 1 439 ? 16.504 -3.579 -15.426 1.00 88.69 439 LEU A CA 1
ATOM 3080 C C . LEU A 1 439 ? 16.351 -4.466 -14.188 1.00 88.69 439 LEU A C 1
ATOM 3082 O O . LEU A 1 439 ? 15.866 -5.587 -14.322 1.00 88.69 439 LEU A O 1
ATOM 3086 N N . ASP A 1 440 ? 16.668 -3.965 -12.989 1.00 82.56 440 ASP A N 1
ATOM 3087 C CA . ASP A 1 440 ? 16.352 -4.681 -11.742 1.00 82.56 440 ASP A CA 1
ATOM 3088 C C . ASP A 1 440 ? 14.834 -4.961 -11.629 1.00 82.56 440 ASP A C 1
ATOM 3090 O O . ASP A 1 440 ? 14.434 -6.067 -11.268 1.00 82.56 440 ASP A O 1
ATOM 3094 N N . SER A 1 441 ? 13.986 -4.006 -12.040 1.00 75.94 441 SER A N 1
ATOM 3095 C CA . SER A 1 441 ? 12.518 -4.136 -12.094 1.00 75.94 441 SER A CA 1
ATOM 3096 C C . SER A 1 441 ? 12.072 -5.249 -13.036 1.00 75.94 441 SER A C 1
ATOM 3098 O O . SER A 1 441 ? 11.255 -6.092 -12.669 1.00 75.94 441 SER A O 1
ATOM 3100 N N . ILE A 1 442 ? 12.613 -5.268 -14.257 1.00 85.56 442 ILE A N 1
ATOM 3101 C CA . ILE A 1 442 ? 12.263 -6.253 -15.286 1.00 85.56 442 ILE A CA 1
ATOM 3102 C C . ILE A 1 442 ? 12.642 -7.680 -14.851 1.00 85.56 442 ILE A C 1
ATOM 3104 O O . ILE A 1 442 ? 11.917 -8.617 -15.190 1.00 85.56 442 ILE A O 1
ATOM 3108 N N . PHE A 1 443 ? 13.720 -7.845 -14.073 1.00 85.94 443 PHE A N 1
ATOM 3109 C CA . PHE A 1 443 ? 14.184 -9.133 -13.538 1.00 85.94 443 PHE A CA 1
ATOM 3110 C C . PHE A 1 443 ? 13.674 -9.488 -12.120 1.00 85.94 443 PHE A C 1
ATOM 3112 O O . PHE A 1 443 ? 14.078 -10.515 -11.566 1.00 85.94 443 PHE A O 1
ATOM 3119 N N . SER A 1 444 ? 12.766 -8.693 -11.544 1.00 74.75 444 SER A N 1
ATOM 3120 C CA . SER A 1 444 ? 12.094 -8.990 -10.264 1.00 74.75 444 SER A CA 1
ATOM 3121 C C . SER A 1 444 ? 11.336 -10.334 -10.279 1.00 74.75 444 SER A C 1
ATOM 3123 O O . SER A 1 444 ? 11.096 -10.927 -11.337 1.00 74.75 444 SER A O 1
ATOM 3125 N N . GLY A 1 445 ? 10.995 -10.877 -9.102 1.00 66.69 445 GLY A N 1
ATOM 3126 C CA . GLY A 1 445 ? 10.353 -12.196 -8.992 1.00 66.69 445 GLY A CA 1
ATOM 3127 C C . GLY A 1 445 ? 11.269 -13.377 -9.342 1.00 66.69 445 GLY A C 1
ATOM 3128 O O . GLY A 1 445 ? 10.786 -14.462 -9.659 1.00 66.69 445 GLY A O 1
ATOM 3129 N N . GLY A 1 446 ? 12.594 -13.176 -9.366 1.00 71.94 446 GLY A N 1
ATOM 3130 C CA . GLY A 1 446 ? 13.564 -14.212 -9.741 1.00 71.94 446 GLY A CA 1
ATOM 3131 C C . GLY A 1 446 ? 13.522 -14.623 -11.217 1.00 71.94 446 GLY A C 1
ATOM 3132 O O . GLY A 1 446 ? 13.984 -15.719 -11.561 1.00 71.94 446 GLY A O 1
ATOM 3133 N N . LYS A 1 447 ? 12.984 -13.764 -12.095 1.00 82.88 447 LYS A N 1
ATOM 3134 C CA . LYS A 1 447 ? 12.993 -13.964 -13.550 1.00 82.88 447 LYS A CA 1
ATOM 3135 C C . LYS A 1 447 ? 14.421 -14.231 -14.045 1.00 82.88 447 LYS A C 1
ATOM 3137 O O . LYS A 1 447 ? 15.374 -13.556 -13.667 1.00 82.88 447 LYS A O 1
ATOM 3142 N N . LYS A 1 448 ? 14.567 -15.212 -14.941 1.00 89.31 448 LYS A N 1
ATOM 3143 C CA . LYS A 1 448 ? 15.836 -15.527 -15.636 1.00 89.31 448 LYS A CA 1
ATOM 3144 C C . LYS A 1 448 ? 15.859 -15.051 -17.088 1.00 89.31 448 LYS A C 1
ATOM 3146 O O . LYS A 1 448 ? 16.881 -15.149 -17.756 1.00 89.31 448 LYS A O 1
ATOM 3151 N N . SER A 1 449 ? 14.740 -14.537 -17.568 1.00 92.50 449 SER A N 1
ATOM 3152 C CA . SER A 1 449 ? 14.582 -13.926 -18.880 1.00 92.50 449 SER A CA 1
ATOM 3153 C C . SER A 1 449 ? 13.305 -13.090 -18.887 1.00 92.50 449 SER A C 1
ATOM 3155 O O . SER A 1 449 ? 12.442 -13.245 -18.019 1.00 92.50 449 SER A O 1
ATOM 3157 N N . PHE A 1 450 ? 13.191 -12.204 -19.868 1.00 92.06 450 PHE A N 1
ATOM 3158 C CA . PHE A 1 450 ? 11.971 -11.470 -20.178 1.00 92.06 450 PHE A CA 1
ATOM 3159 C C . PHE A 1 450 ? 11.779 -11.417 -21.695 1.00 92.06 450 PHE A C 1
ATOM 3161 O O . PHE A 1 450 ? 12.747 -11.503 -22.451 1.00 92.06 450 PHE A O 1
ATOM 3168 N N . THR A 1 451 ? 10.536 -11.268 -22.147 1.00 94.06 451 THR A N 1
ATOM 3169 C CA . THR A 1 451 ? 10.209 -11.169 -23.575 1.00 94.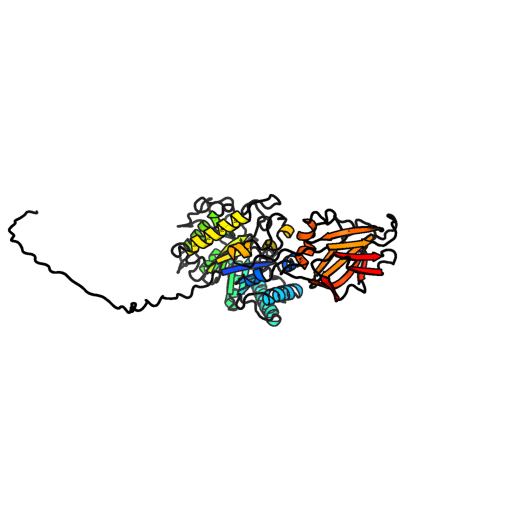06 451 THR A CA 1
ATOM 3170 C C . THR A 1 451 ? 9.589 -9.810 -23.854 1.00 94.06 451 THR A C 1
ATOM 3172 O O . THR A 1 451 ? 8.655 -9.406 -23.164 1.00 94.06 451 THR A O 1
ATOM 3175 N N . THR A 1 452 ? 10.085 -9.101 -24.867 1.00 94.31 452 THR A N 1
ATOM 3176 C CA . THR A 1 452 ? 9.475 -7.843 -25.304 1.00 94.31 452 THR A CA 1
ATOM 3177 C C . THR A 1 452 ? 8.282 -8.107 -26.212 1.00 94.31 452 THR A C 1
ATOM 3179 O O . THR A 1 452 ? 8.393 -8.815 -27.214 1.00 94.31 452 THR A O 1
ATOM 3182 N N . SER A 1 453 ? 7.131 -7.499 -25.914 1.00 92.38 453 SER A N 1
ATOM 3183 C CA . SER A 1 453 ? 6.009 -7.473 -26.861 1.00 92.38 453 SER A CA 1
ATOM 3184 C C . SER A 1 453 ? 6.358 -6.612 -28.077 1.00 92.38 453 SER A C 1
ATOM 3186 O O . SER A 1 453 ? 6.005 -6.962 -29.204 1.00 92.38 453 SER A O 1
ATOM 3188 N N . GLN A 1 454 ? 7.111 -5.530 -27.860 1.00 93.75 454 GLN A N 1
ATOM 3189 C CA . GLN A 1 454 ? 7.716 -4.670 -28.875 1.00 93.75 454 GLN A CA 1
ATOM 3190 C C . GLN A 1 454 ? 9.042 -4.095 -28.353 1.00 93.75 454 GLN A C 1
ATOM 3192 O O . GLN A 1 454 ? 9.213 -3.892 -27.151 1.00 93.75 454 GLN A O 1
ATOM 3197 N N . VAL A 1 455 ? 9.952 -3.753 -29.266 1.00 93.12 455 VAL A N 1
ATOM 3198 C CA . VAL A 1 455 ? 11.000 -2.755 -29.009 1.00 93.12 455 VAL A CA 1
ATOM 3199 C C . VAL A 1 455 ? 10.694 -1.564 -29.901 1.00 93.12 455 VAL A C 1
ATOM 3201 O O . VAL A 1 455 ? 10.506 -1.739 -31.105 1.00 93.12 455 VAL A O 1
ATOM 3204 N N . LEU A 1 456 ? 10.611 -0.371 -29.322 1.00 91.44 456 LEU A N 1
ATOM 3205 C CA . LEU A 1 456 ? 10.373 0.870 -30.050 1.00 91.44 456 LEU A CA 1
ATOM 3206 C C . LEU A 1 456 ? 11.672 1.662 -30.156 1.00 91.44 456 LEU A C 1
ATOM 3208 O O . LEU A 1 456 ? 12.442 1.750 -29.202 1.00 91.44 456 LEU A O 1
ATOM 3212 N N . ILE A 1 457 ? 11.900 2.241 -31.325 1.00 90.50 457 ILE A N 1
ATOM 3213 C CA . ILE A 1 457 ? 12.969 3.193 -31.587 1.00 90.50 457 ILE A CA 1
ATOM 3214 C C . ILE A 1 457 ? 12.371 4.590 -31.495 1.00 90.50 457 ILE A C 1
ATOM 3216 O O . ILE A 1 457 ? 11.432 4.899 -32.226 1.00 90.50 457 ILE A O 1
ATOM 3220 N N . ASN A 1 458 ? 12.921 5.419 -30.615 1.00 88.50 458 ASN A N 1
ATOM 3221 C CA . ASN A 1 458 ? 12.489 6.795 -30.408 1.00 88.50 458 ASN A CA 1
ATOM 3222 C C . ASN A 1 458 ? 13.438 7.731 -31.166 1.00 88.50 458 ASN A C 1
ATOM 3224 O O . ASN A 1 458 ? 14.647 7.688 -30.922 1.00 88.50 458 ASN A O 1
ATOM 3228 N N . GLY A 1 459 ? 12.908 8.560 -32.065 1.00 86.75 459 GLY A N 1
ATOM 3229 C CA . GLY A 1 459 ? 13.658 9.601 -32.768 1.00 86.75 459 GLY A CA 1
ATOM 3230 C C . GLY A 1 459 ? 13.405 10.987 -32.175 1.00 86.75 459 GLY A C 1
ATOM 3231 O O . GLY A 1 459 ? 12.261 11.333 -31.870 1.00 86.75 459 GLY A O 1
ATOM 3232 N N . TYR A 1 460 ? 14.462 11.789 -32.030 1.00 83.56 460 TYR A N 1
ATOM 3233 C CA . TYR A 1 460 ? 14.401 13.131 -31.440 1.00 83.56 460 TYR A CA 1
ATOM 3234 C C . TYR A 1 460 ? 15.061 14.176 -32.337 1.00 83.56 460 TYR A C 1
ATOM 3236 O O . TYR A 1 460 ? 16.124 13.934 -32.905 1.00 83.56 460 TYR A O 1
ATOM 3244 N N . SER A 1 461 ? 14.443 15.358 -32.410 1.00 78.19 461 SER A N 1
ATOM 3245 C CA . SER A 1 461 ? 14.903 16.486 -33.234 1.00 78.19 461 SER A CA 1
ATOM 3246 C C . SER A 1 461 ? 16.199 17.131 -32.718 1.00 78.19 461 SER A C 1
ATOM 3248 O O . SER A 1 461 ? 17.020 17.618 -33.495 1.00 78.19 461 SER A O 1
ATOM 3250 N N . ALA A 1 462 ? 16.386 17.106 -31.398 1.00 79.94 462 ALA A N 1
ATOM 3251 C CA . ALA A 1 462 ? 17.521 17.657 -30.675 1.00 79.94 462 ALA A CA 1
ATOM 3252 C C . ALA A 1 462 ? 17.876 16.739 -29.499 1.00 79.94 462 ALA A C 1
ATOM 3254 O O . ALA A 1 462 ? 17.017 16.030 -28.971 1.00 79.94 462 ALA A O 1
ATOM 3255 N N . GLN A 1 463 ? 19.132 16.776 -29.047 1.00 81.31 463 GLN A N 1
ATOM 3256 C CA . GLN A 1 463 ? 19.603 15.855 -28.010 1.00 81.31 463 GLN A CA 1
ATOM 3257 C C . GLN A 1 463 ? 18.824 15.976 -26.688 1.00 81.31 463 GLN A C 1
ATOM 3259 O O . GLN A 1 463 ? 18.594 14.968 -26.028 1.00 81.31 463 GLN A O 1
ATOM 3264 N N . SER A 1 464 ? 18.400 17.187 -26.323 1.00 80.31 464 SER A N 1
ATOM 3265 C CA . SER A 1 464 ? 17.701 17.508 -25.070 1.00 80.31 464 SER A CA 1
ATOM 3266 C C . SER A 1 464 ? 16.187 17.249 -25.082 1.00 80.31 464 SER A C 1
ATOM 3268 O O . SER A 1 464 ? 15.518 17.517 -24.088 1.00 80.31 464 SER A O 1
ATOM 3270 N N . ASP A 1 465 ? 15.616 16.789 -26.197 1.00 71.94 465 ASP A N 1
ATOM 3271 C CA . ASP A 1 465 ? 14.161 16.728 -26.424 1.00 71.94 465 ASP A CA 1
ATOM 3272 C C . ASP A 1 465 ? 13.535 15.384 -25.986 1.00 71.94 465 ASP A C 1
ATOM 3274 O O . ASP A 1 465 ? 12.556 14.907 -26.558 1.00 71.94 465 ASP A O 1
ATOM 3278 N N . VAL A 1 466 ? 14.109 14.710 -24.976 1.00 70.00 466 VAL A N 1
ATOM 3279 C CA . VAL A 1 466 ? 13.734 13.311 -24.669 1.00 70.00 466 VAL A CA 1
ATOM 3280 C C . VAL A 1 466 ? 12.312 13.128 -24.131 1.00 70.00 466 VAL A C 1
ATOM 3282 O O . VAL A 1 466 ?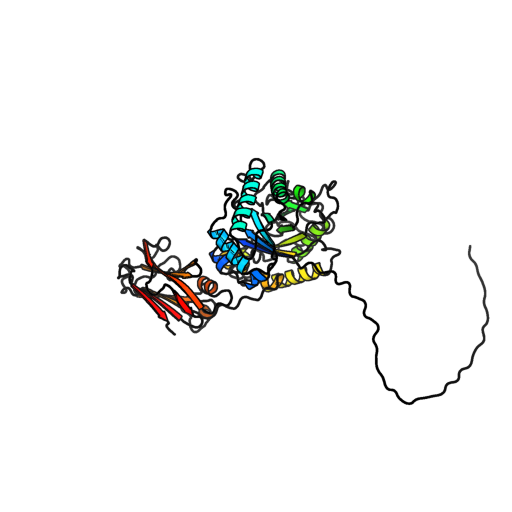 11.818 12.000 -24.093 1.00 70.00 466 VAL A O 1
ATOM 3285 N N . ALA A 1 467 ? 11.666 14.216 -23.702 1.00 63.97 467 ALA A N 1
ATOM 3286 C CA . ALA A 1 467 ? 10.339 14.208 -23.090 1.00 63.97 467 ALA A CA 1
ATOM 3287 C C . ALA A 1 467 ? 9.199 13.940 -24.090 1.00 63.97 467 ALA A C 1
ATOM 3289 O O . ALA A 1 467 ? 8.139 13.477 -23.674 1.00 63.97 467 ALA A O 1
ATOM 3290 N N . SER A 1 468 ? 9.418 14.198 -25.384 1.00 67.06 468 SER A N 1
ATOM 3291 C CA . SER A 1 468 ? 8.437 13.977 -26.453 1.00 67.06 468 SER A CA 1
ATOM 3292 C C . SER A 1 468 ? 9.148 13.502 -27.728 1.00 67.06 468 SER A C 1
ATOM 3294 O O . SER A 1 468 ? 9.558 14.333 -28.535 1.00 67.06 468 SER A O 1
ATOM 3296 N N . PRO A 1 469 ? 9.323 12.183 -27.946 1.00 69.81 469 PRO A N 1
ATOM 3297 C CA . PRO A 1 469 ? 9.918 11.687 -29.185 1.00 69.81 469 PRO A CA 1
ATOM 3298 C C . PRO A 1 469 ? 9.072 12.100 -30.391 1.00 69.81 469 PRO A C 1
ATOM 3300 O O . PRO A 1 469 ? 7.883 11.787 -30.457 1.00 69.81 469 PRO A O 1
ATOM 3303 N N . GLY A 1 470 ? 9.697 12.794 -31.343 1.00 67.44 470 GLY A N 1
ATOM 3304 C CA . GLY A 1 470 ? 9.022 13.315 -32.533 1.00 67.44 470 GLY A CA 1
ATOM 3305 C C . GLY A 1 470 ? 8.525 12.209 -33.465 1.00 67.44 470 GLY A C 1
ATOM 3306 O O . GLY A 1 470 ? 7.507 12.377 -34.130 1.00 67.44 470 GLY A O 1
ATOM 3307 N N . GLU A 1 471 ? 9.207 11.060 -33.470 1.00 75.88 471 GLU A N 1
ATOM 3308 C CA . GLU A 1 471 ? 8.766 9.841 -34.150 1.00 75.88 471 GLU A CA 1
ATOM 3309 C C . GLU A 1 471 ? 9.057 8.602 -33.279 1.00 75.88 471 GLU A C 1
ATOM 3311 O O . GLU A 1 471 ? 10.072 8.546 -32.579 1.00 75.88 471 GLU A O 1
ATOM 3316 N N . GLN A 1 472 ? 8.192 7.584 -33.349 1.00 85.75 472 GLN A N 1
ATOM 3317 C CA . GLN A 1 472 ? 8.433 6.256 -32.771 1.00 85.75 472 GLN A CA 1
ATOM 3318 C C . GLN A 1 472 ? 8.240 5.167 -33.831 1.00 85.75 472 GLN A C 1
ATOM 3320 O O . GLN A 1 472 ? 7.265 5.192 -34.583 1.00 85.75 472 GLN A O 1
ATOM 3325 N N . TYR A 1 473 ? 9.136 4.180 -33.856 1.00 86.75 473 TYR A N 1
ATOM 3326 C CA . TYR A 1 473 ? 9.111 3.080 -34.823 1.00 86.75 473 TYR A CA 1
ATOM 3327 C C . TYR A 1 473 ? 9.244 1.718 -34.148 1.00 86.75 473 TYR A C 1
ATOM 3329 O O . TYR A 1 473 ? 10.181 1.481 -33.390 1.00 86.75 473 TYR A O 1
ATOM 3337 N N . ALA A 1 474 ? 8.344 0.786 -34.465 1.00 88.88 474 ALA A N 1
ATOM 3338 C CA . ALA A 1 474 ? 8.465 -0.594 -34.009 1.00 88.88 474 ALA A CA 1
ATOM 3339 C C . ALA A 1 474 ? 9.643 -1.292 -34.708 1.00 88.88 474 ALA A C 1
ATOM 3341 O O . ALA A 1 474 ? 9.653 -1.455 -35.928 1.00 88.88 474 ALA A O 1
ATOM 3342 N N . CYS A 1 475 ? 10.630 -1.721 -33.924 1.00 88.94 475 CYS A N 1
ATOM 3343 C CA . CYS A 1 475 ? 11.788 -2.465 -34.392 1.00 88.94 475 CYS A CA 1
ATOM 3344 C C . CYS A 1 475 ? 11.351 -3.862 -34.886 1.00 88.94 475 CYS A C 1
ATOM 3346 O O . CYS A 1 475 ? 10.864 -4.650 -34.068 1.00 88.94 475 CYS A O 1
ATOM 3348 N N . PRO A 1 476 ? 11.530 -4.226 -36.177 1.00 85.69 476 PRO A N 1
ATOM 3349 C CA . PRO A 1 476 ? 10.957 -5.460 -36.734 1.00 85.69 476 PRO A CA 1
ATOM 3350 C C . PRO A 1 476 ? 11.432 -6.763 -36.078 1.00 85.69 476 PRO A C 1
ATOM 3352 O O . PRO A 1 476 ? 10.720 -7.760 -36.124 1.00 85.69 476 PRO A O 1
ATOM 3355 N N . VAL A 1 477 ? 12.613 -6.759 -35.450 1.00 85.75 477 VAL A N 1
ATOM 3356 C CA . VAL A 1 477 ? 13.169 -7.910 -34.713 1.00 85.75 477 VAL A CA 1
ATOM 3357 C C . VAL A 1 477 ? 12.885 -7.873 -33.203 1.00 85.75 477 VAL A C 1
ATOM 3359 O O . VAL A 1 477 ? 13.348 -8.746 -32.479 1.00 85.75 477 VAL A O 1
ATOM 3362 N N . GLY A 1 478 ? 12.160 -6.861 -32.711 1.00 83.06 478 GLY A N 1
ATOM 3363 C CA . GLY A 1 478 ? 11.931 -6.625 -31.280 1.00 83.06 478 GLY A CA 1
ATOM 3364 C C . GLY A 1 478 ? 10.628 -7.183 -30.705 1.00 83.06 478 GLY A C 1
ATOM 3365 O O . GLY A 1 478 ? 10.460 -7.189 -29.487 1.00 83.06 478 GLY A O 1
ATOM 3366 N N . SER A 1 479 ? 9.694 -7.640 -31.543 1.00 90.38 479 SER A N 1
ATOM 3367 C CA . SER A 1 479 ? 8.460 -8.282 -31.074 1.00 90.38 479 SER A CA 1
ATOM 3368 C C . SER A 1 479 ? 8.691 -9.776 -30.852 1.00 90.38 479 SER A C 1
ATOM 3370 O O . SER A 1 479 ? 9.168 -10.470 -31.747 1.00 90.38 479 SER A O 1
ATOM 3372 N N . GLY A 1 480 ? 8.394 -10.264 -29.647 1.00 91.06 480 GLY A N 1
ATOM 3373 C CA . GLY A 1 480 ? 8.676 -11.642 -29.239 1.00 91.06 480 GLY A CA 1
ATOM 3374 C C . GLY A 1 480 ? 10.155 -11.933 -28.953 1.00 91.06 480 GLY A C 1
ATOM 3375 O O . GLY A 1 480 ? 10.512 -13.097 -28.795 1.00 91.06 480 GLY A O 1
ATOM 3376 N N . TYR A 1 481 ? 11.022 -10.914 -28.880 1.00 94.69 481 TYR A N 1
ATOM 3377 C CA . TYR A 1 481 ? 12.443 -11.115 -28.584 1.00 94.69 481 TYR A CA 1
ATOM 3378 C C . TYR A 1 481 ? 12.648 -11.425 -27.095 1.00 94.69 481 TYR A C 1
ATOM 3380 O O . TYR A 1 481 ? 12.200 -10.668 -26.232 1.00 94.69 481 TYR A O 1
ATOM 3388 N N . THR A 1 482 ? 13.342 -12.523 -26.787 1.00 95.56 482 THR A N 1
ATOM 3389 C CA . THR A 1 482 ? 13.654 -12.927 -25.409 1.00 95.56 482 THR A CA 1
ATOM 3390 C C . THR A 1 482 ? 15.065 -12.495 -25.018 1.00 95.56 482 THR A C 1
ATOM 3392 O O . THR A 1 482 ? 16.055 -12.892 -25.633 1.00 95.56 482 THR A O 1
ATOM 3395 N N . PHE A 1 483 ? 15.147 -11.702 -23.956 1.00 95.44 483 PHE A N 1
ATOM 3396 C CA . PHE A 1 483 ? 16.379 -11.268 -23.312 1.00 95.44 483 PHE A CA 1
ATOM 3397 C C . PHE A 1 483 ? 16.656 -12.171 -22.105 1.00 95.44 483 PHE A C 1
ATOM 3399 O O . PHE A 1 483 ? 15.795 -12.340 -21.241 1.00 95.44 483 PHE A O 1
ATOM 3406 N N . GLU A 1 484 ? 17.842 -12.772 -22.043 1.00 94.88 484 GLU A N 1
ATOM 3407 C CA . GLU A 1 484 ? 18.213 -13.779 -21.044 1.00 94.88 484 GLU A CA 1
ATOM 3408 C C . GLU A 1 484 ? 19.210 -13.225 -20.021 1.00 94.88 484 GLU A C 1
ATOM 3410 O O . GLU A 1 484 ? 20.151 -12.509 -20.364 1.00 94.88 484 GLU A O 1
ATOM 3415 N N . ALA A 1 485 ? 19.034 -13.598 -18.756 1.00 92.06 485 ALA A N 1
ATOM 3416 C CA . ALA A 1 485 ? 19.976 -13.306 -17.686 1.00 92.06 485 ALA A CA 1
ATOM 3417 C C . ALA A 1 485 ? 21.343 -13.974 -17.920 1.00 92.06 485 ALA A C 1
ATOM 3419 O O . ALA A 1 485 ? 21.441 -15.037 -18.529 1.00 92.06 485 ALA A O 1
ATOM 3420 N N . GLY A 1 486 ? 22.403 -13.369 -17.384 1.00 90.56 486 GLY A N 1
ATOM 3421 C CA . GLY A 1 486 ? 23.795 -13.796 -17.560 1.00 90.56 486 GLY A CA 1
ATOM 3422 C C . GLY A 1 486 ? 24.475 -13.224 -18.807 1.00 90.56 486 GLY A C 1
ATOM 3423 O O . GLY A 1 486 ? 25.680 -13.402 -18.964 1.00 90.56 486 GLY A O 1
ATOM 3424 N N . HIS A 1 487 ? 23.732 -12.515 -19.659 1.00 93.00 487 HIS A N 1
ATOM 3425 C CA . HIS A 1 487 ? 24.171 -12.085 -20.985 1.00 93.00 487 HIS A CA 1
ATOM 3426 C C . HIS A 1 487 ? 24.092 -10.566 -21.189 1.00 93.00 487 HIS A C 1
ATOM 3428 O O . HIS A 1 487 ? 23.488 -9.827 -20.406 1.00 93.00 487 HIS A O 1
ATOM 3434 N N . SER A 1 488 ? 24.720 -10.110 -22.271 1.00 94.25 488 SER A N 1
ATOM 3435 C CA . SER A 1 488 ? 24.765 -8.712 -22.701 1.00 94.25 488 SER A CA 1
ATOM 3436 C C . SER A 1 488 ? 24.123 -8.579 -24.076 1.00 94.25 488 SER A C 1
ATOM 3438 O O . SER A 1 488 ? 24.452 -9.335 -24.990 1.00 94.25 488 SER A O 1
ATOM 3440 N N . TYR A 1 489 ? 23.240 -7.601 -24.247 1.00 96.62 489 TYR A N 1
ATOM 3441 C CA . TYR A 1 489 ? 22.544 -7.340 -25.505 1.00 96.62 489 TYR A CA 1
ATOM 3442 C C . TYR A 1 489 ? 22.812 -5.918 -25.983 1.00 96.62 489 TYR A C 1
ATOM 3444 O O . TYR A 1 489 ? 22.961 -5.008 -25.174 1.00 96.62 489 TYR A O 1
ATOM 3452 N N . ASN A 1 490 ? 22.846 -5.720 -27.298 1.00 96.12 490 ASN A N 1
ATOM 3453 C CA . ASN A 1 490 ? 22.965 -4.408 -27.920 1.00 96.12 490 ASN A CA 1
ATOM 3454 C C . ASN A 1 490 ? 21.766 -4.158 -28.845 1.00 96.12 490 ASN A C 1
ATOM 3456 O O . ASN A 1 490 ? 21.604 -4.863 -29.849 1.00 96.12 490 ASN A O 1
ATOM 3460 N N . VAL A 1 491 ? 20.951 -3.158 -28.496 1.00 94.88 491 VAL A N 1
ATOM 3461 C CA . VAL A 1 491 ? 19.900 -2.591 -29.350 1.00 94.88 491 VAL A CA 1
ATOM 3462 C C . VAL A 1 491 ? 20.539 -1.513 -30.219 1.00 94.88 491 VAL A C 1
ATOM 3464 O O . VAL A 1 491 ? 20.852 -0.411 -29.770 1.00 94.88 491 VAL A O 1
ATOM 3467 N N . GLN A 1 492 ? 20.757 -1.860 -31.480 1.00 92.25 492 GLN A N 1
ATOM 3468 C CA . GLN A 1 492 ? 21.363 -0.997 -32.481 1.00 92.25 492 GLN A CA 1
ATOM 3469 C C . GLN A 1 492 ? 20.271 -0.223 -33.219 1.00 92.25 492 GLN A C 1
ATOM 3471 O O . GLN A 1 492 ? 19.284 -0.807 -33.667 1.00 92.25 492 GLN A O 1
ATOM 3476 N N . VAL A 1 493 ? 20.473 1.082 -33.369 1.00 86.50 493 VAL A N 1
ATOM 3477 C CA . VAL A 1 493 ? 19.520 2.033 -33.944 1.00 86.50 493 VAL A CA 1
ATOM 3478 C C . VAL A 1 493 ? 20.199 2.827 -35.046 1.00 86.50 493 VAL A C 1
ATOM 3480 O O . VAL A 1 493 ? 21.126 3.576 -34.765 1.00 86.50 493 VAL A O 1
ATOM 3483 N N . ASN A 1 494 ? 19.729 2.733 -36.289 1.00 77.88 494 ASN A N 1
ATOM 3484 C CA . ASN A 1 494 ? 20.249 3.567 -37.372 1.00 77.88 494 ASN A CA 1
ATOM 3485 C C . ASN A 1 494 ? 19.325 4.771 -37.596 1.00 77.88 494 ASN A C 1
ATOM 3487 O O . ASN A 1 494 ? 18.387 4.712 -38.396 1.00 77.88 494 ASN A O 1
ATOM 3491 N N . ALA A 1 495 ? 19.594 5.872 -36.895 1.00 65.81 495 ALA A N 1
ATOM 3492 C CA . ALA A 1 495 ? 18.797 7.092 -36.992 1.00 65.81 495 ALA A CA 1
ATOM 3493 C C . ALA A 1 495 ? 18.740 7.661 -38.429 1.00 65.81 495 ALA A C 1
ATOM 3495 O O . ALA A 1 495 ? 17.662 8.003 -38.918 1.00 65.81 495 ALA A O 1
ATOM 3496 N N . ASN A 1 496 ? 19.858 7.629 -39.166 1.00 66.06 496 ASN A N 1
ATOM 3497 C CA . ASN A 1 496 ? 19.959 8.108 -40.555 1.00 66.06 496 ASN A CA 1
ATOM 3498 C C . ASN A 1 496 ? 19.104 7.321 -41.570 1.00 66.06 496 ASN A C 1
ATOM 3500 O O . ASN A 1 496 ? 18.945 7.769 -42.703 1.00 66.06 496 ASN A O 1
ATOM 3504 N N . SER A 1 497 ? 18.509 6.187 -41.186 1.00 61.84 497 SER A N 1
ATOM 3505 C CA . SER A 1 497 ? 17.483 5.498 -41.988 1.00 61.84 497 SER A CA 1
ATOM 3506 C C . SER A 1 497 ? 16.085 6.144 -41.903 1.00 61.84 497 SER A C 1
ATOM 3508 O O . SER A 1 497 ? 15.104 5.566 -42.375 1.00 61.84 497 SER A O 1
ATOM 3510 N N . GLY A 1 498 ? 15.966 7.312 -41.259 1.00 64.56 498 GLY A N 1
ATOM 3511 C CA . GLY A 1 498 ? 14.688 7.835 -40.774 1.00 64.56 498 GLY A CA 1
ATOM 3512 C C . GLY A 1 498 ? 14.133 6.936 -39.669 1.00 64.56 498 GLY A C 1
ATOM 3513 O O . GLY A 1 498 ? 12.968 6.555 -39.734 1.00 64.56 498 GLY A O 1
ATOM 3514 N N . PHE A 1 499 ? 15.019 6.510 -38.756 1.00 66.75 499 PHE A N 1
ATOM 3515 C CA . PHE A 1 499 ? 14.786 5.614 -37.608 1.00 66.75 499 PHE A CA 1
ATOM 3516 C C . PHE A 1 499 ? 14.137 4.238 -37.914 1.00 66.75 499 PHE A C 1
ATOM 3518 O O . PHE A 1 499 ? 13.814 3.485 -36.997 1.00 66.75 499 PHE A O 1
ATOM 3525 N N . LYS A 1 500 ? 13.992 3.863 -39.194 1.00 68.38 500 LYS A N 1
ATOM 3526 C CA . LYS A 1 500 ? 13.291 2.649 -39.669 1.00 68.38 500 LYS A CA 1
ATOM 3527 C C . LYS A 1 500 ? 14.123 1.363 -39.651 1.00 68.38 500 LYS A C 1
ATOM 3529 O O . LYS A 1 500 ? 13.595 0.298 -39.962 1.00 68.38 500 LYS A O 1
ATOM 3534 N N . SER A 1 501 ? 15.408 1.443 -39.311 1.00 75.69 501 SER A N 1
ATOM 3535 C CA . SER A 1 501 ? 16.317 0.298 -39.237 1.00 75.69 501 SER A CA 1
ATOM 3536 C C . SER A 1 501 ? 16.901 0.135 -37.834 1.00 75.69 501 SER A C 1
ATOM 3538 O O . SER A 1 501 ? 17.467 1.068 -37.257 1.00 75.69 501 SER A O 1
ATOM 3540 N N . CYS A 1 502 ? 16.773 -1.081 -37.308 1.00 88.88 502 CYS A N 1
ATOM 3541 C CA . CYS A 1 502 ? 17.281 -1.510 -36.013 1.00 88.88 502 CYS A CA 1
ATOM 3542 C C . CYS A 1 502 ? 17.884 -2.919 -36.117 1.00 88.88 502 CYS A C 1
ATOM 3544 O O . CYS A 1 502 ? 17.573 -3.674 -37.041 1.00 88.88 502 CYS A O 1
ATOM 3546 N N . ALA A 1 503 ? 18.671 -3.310 -35.118 1.00 91.69 503 ALA A N 1
ATOM 3547 C CA . ALA A 1 503 ? 19.016 -4.705 -34.867 1.00 91.69 503 ALA A CA 1
ATOM 3548 C C . ALA A 1 503 ? 19.101 -4.970 -33.359 1.00 91.69 503 ALA A C 1
ATOM 3550 O O . ALA A 1 503 ? 19.383 -4.063 -32.578 1.00 91.69 503 ALA A O 1
ATOM 3551 N N . ILE A 1 504 ? 18.893 -6.221 -32.947 1.00 94.44 504 ILE A N 1
ATOM 3552 C CA . ILE A 1 504 ? 19.141 -6.672 -31.573 1.00 94.44 504 ILE A CA 1
ATOM 3553 C C . ILE A 1 504 ? 20.150 -7.812 -31.652 1.00 94.44 504 ILE A C 1
ATOM 3555 O O . ILE A 1 504 ? 19.915 -8.815 -32.326 1.00 94.44 504 ILE A O 1
ATOM 3559 N N . SER A 1 505 ? 21.288 -7.641 -30.985 1.00 93.31 505 SER A N 1
ATOM 3560 C CA . SER A 1 505 ? 22.386 -8.611 -30.982 1.00 93.31 505 SER A CA 1
ATOM 3561 C C . SER A 1 505 ? 22.721 -9.038 -29.560 1.00 93.31 505 SER A C 1
ATOM 3563 O O . SER A 1 505 ? 22.879 -8.196 -28.680 1.00 93.31 505 SER A O 1
ATOM 3565 N N . LYS A 1 506 ? 22.843 -10.349 -29.347 1.00 93.25 506 LYS A N 1
ATOM 3566 C CA . LYS A 1 506 ? 23.435 -10.928 -28.140 1.00 93.25 506 LYS A CA 1
ATOM 3567 C C . LYS A 1 506 ? 24.958 -10.881 -28.302 1.00 93.25 506 LYS A C 1
ATOM 3569 O O . LYS A 1 506 ? 25.471 -11.323 -29.328 1.00 93.25 506 LYS A O 1
ATOM 3574 N N . VAL A 1 507 ? 25.656 -10.269 -27.350 1.00 81.81 507 VAL A N 1
ATOM 3575 C CA . VAL A 1 507 ? 27.079 -9.885 -27.463 1.00 81.81 507 VAL A CA 1
ATOM 3576 C C . VAL A 1 507 ? 28.006 -10.905 -26.784 1.00 81.81 507 VAL A C 1
ATOM 3578 O O . VAL A 1 507 ? 29.180 -11.000 -27.138 1.00 81.81 507 VAL A O 1
ATOM 3581 N N . ASN A 1 508 ? 27.474 -11.686 -25.840 1.00 64.56 508 ASN A N 1
ATOM 3582 C CA . ASN A 1 508 ? 28.106 -12.824 -25.165 1.00 64.56 508 ASN A CA 1
ATOM 3583 C C . ASN A 1 508 ? 27.051 -13.822 -24.662 1.00 64.56 508 ASN A C 1
ATOM 3585 O O . ASN A 1 508 ? 25.878 -13.419 -24.496 1.00 64.56 508 ASN A O 1
#

InterPro domains:
  IPR006311 Twin-arginine translocation pathway, signal sequence [PS51318] (1-36)
  IPR017853 Glycoside hydrolase superfamily [SSF51445] (67-343)

Secondary structure (DSSP, 8-state):
-----------------------------PPPPP----------EEEEEEETT-HHHHTT--HHHHHH-SEEEEE---SS-SS--HHHHHHHHHHHTTS-TT-EEEEEEESTT--TTTSSTTTHHHHHHHHHHHHHHHHTT--S--EEEEEEE--S---HHHHHHHHHHHHHTT-EEEE-PEEEESSSSEE-TTS-TTEEEESS--SS---TTHHHHHTT--SEEEEE-SS--SSEETTEETTSTTHHHHHHHHHHHTEES--TT-SS--EETT-EEEEEEESSSTT-SSS-STT-SSSS----HHHHHHHHHHHHHHHHT-HHHHTTEEEEEEE-HHHHH-GGGGT-SSSPTTHHIIIII-PPPPPPPPP-EEEEEE-S-S-TTS--EEEEEEEETTEEEEES-GGG-PBPTT-EEEEE-HHHHT-TT-TTPEE-HHHHHHTTTT-SEEEESEEEEEEESSTT-TTS-SEEEE-TT-TTEEEETT-EEEEEEEGGGTT-EEEEEE--

Foldseek 3Di:
DDDDDDDDDDDDDDDDDDDDDDDDDDDDDDDDDDDPPCPPPPAFAEEFEDAQVVVLLLLQQALLLLQLHQEYEYPADDLVALAADPSSLVSVQVSLVSYHQNRAYAHEHEDPVAACVSQAPVSLVVSLNSVVSHQVNSQVPHPNDGHQFYEYHQQHQYALNRLQSSLCSGVVVVGAYEYEFEKAFLDDFEAELQARQGIATASNDDPRPGHSCQVNQQVQSHQEYNYELFPHWPHYFVPHFQQALVRQLRVLLSVVNQEDCHCPPPPGRHGHLNYQYAYEAELEQLLHPAQRHNRGHNAQDAGPSVVSLQSNLVSVVVLVVCCVRRVSHRHYYYSHLSCQRVVVVSRHPRHDRCSNSCRGSVGDRKDAQFKEKEKEAAQAAQDQPPLLFKWKWFQFPNDTRIGQQPPQFTDGHGDMAMEIDPVNCPDPVCVRYDHDVSSRSRCINVDFKTAGQWMKMFGGRHGNRNVDRPDIDTAPQRHRDMGGGPWYKYWYFHSVVVRHYIDIDTPD

pLDDT: mean 84.88, std 18.06, range [26.03, 98.81]

Sequence (508 aa):
MRPRLRRRLLAAAALAAAVAVPSAVAVGGAAPAAVADTASAVPDLRVSYLQLGATGSLAQIDPAGIAASNVIVFAFADPASSTADPATLAAMQKVIDQEAKGTVNLLSLGGQTVTRDTVNTGTASAVGSRLLAQIEDYNAKLSGGSITGVDLDLENGIDAPTISALGATVKGAGLSLAVAPQVYLSSGTEVDPAAPTNLTLTSGVHDGANDQFGPLLKSGTVDYLLAQTYNTGGWTVGGAAEKDPGFFSTIARALNSAVRSDCSAATSLCIGEGTRIVIGQVSNAGASGTANNVFGGSGAAAYDQAAVLADLAAQWKAMKAKPELYGHVTGVMQWSLNNDYAPAAWGDASAVPGAFSVALFGAAAPAPAPYFLLQVSNTGPDSPDSGAYASATLVVDGQYWIFGNKWGSALSPGANESFGTSASAKNPATPYVINSSSLDSIFSGGKKSFTTSQVLINGYSAQSDVASPGEQYACPVGSGYTFEAGHSYNVQVNANSGFKSCAISKVN

Radius of gyration: 30.79 Å; chains: 1; bounding box: 61×81×121 Å